Protein AF-A0A812MPN7-F1 (afdb_monomer_lite)

pLDDT: mean 83.55, std 12.83, range [38.06, 97.56]

Foldseek 3Di:
DKWKFKEAEPPCVLLPFPIAIEIEDAAFDPDLVVVVLVCVLVVHDQAAEEEEEFEFAAAQLQLDDLLNLVLCCPDPNVVVLVVLQVVQCVVVVHVPDDRDSVSSSNSVSVLLLVLLLLLLLLVQQLCLVRLYEYEYELLRDHNRLVSNSSSSSVDPGQHAYEYEDAPPPCRPLCVDVLVLLVVQVVQRVVLIDDDDSVNRDPDDRDYHYDDCVSADPDDPRDDPPPVCNVVRNVVRHPDSSSRCSSHDSNSHRYYYHHHQCDGLPDPRHSDPCCSSNAYAYEYADKADDPPIPLVVQLVCLLVLAQYEQEDPSDDNSPLVLLLLVQQVVCVVVVNLDLVVNLVSSLVSSCVSRDDVVSVVLVVPPSCVVPVSVSSSSSSVDDSVLSVQQYFYDHSVPARSVSSLQRSQSNRCSRRLHDRRSVVVVVLVVLLVVLVVLLVLLVVLLVVLVVLLCCLVVLLVVLVVVLVVLVVVLVVCVVPPVCVPPPVPSNVVSVVSNPVSNVVSVVSVVCSVVLVSVVSSVLSVVLSVQSVVLSVCCVVCHDQQPPVPHDSPRNHDSVVSVVSNVVSVVVCVVSCVPPPPD

Secondary structure (DSSP, 8-state):
-EEEEEEE-TTGGGGT---EEEEE-SSS--SHHHHHHHHHHTTPPPPSEEEEEEE-SS-GGG-S-HHHHHHHHTSTTHHHHHHHHHHHHHHHT-TTPPP-HHHHHHHHHHHHHHHHHHHHHHHHHHHHHTTEEEEEEGGG--SHHHHHHHHHHH-S----EEEEE-SSS--TTTTS--HHHHHHHHHHHHH-EEE-TTSTTT--PPEEEPPGGGS-TTS-SS---TTTHHHHHTT-SSHHHHHHTTS--TT-SEEEE-TT---TTSTT-SS-GGGT-EEEEEEES---STTSHHHHHHHHHHTT-EEEEEETS-THHHHHHHHHHHHHHHHHTT---HHHHHHHHHHHHHHHHHHHHHHHHHH-HHIIIIIHHHHHHHHHS-HHHHHHHEEEEETTTS-HHHHHHHHHHHHHHHHSSS--TTHHHHHHHHHHHHHHHHHHHHHHHHHHHHHHHHHHHHHHHHHHHHHHHHHHHHHHHHHS-HHHH-HHHHHHHHHHHHHHHHHHHHHHHHHHHHTHHHHHHHHHHHHHHHHHHHHHHHHT-GGG-TTTS-TTTTT-HHHHHHHHHHHHHHHHHHHTTS---

Organism: Symbiodinium pilosum (NCBI:txid2952)

Sequence (581 aa):
PLKFGRCLHPGLEKLDIEVQEYVWLDGPLADRSQLTNLLRMWDLSRPNLVIELVGGYCHPKHMLLPADLDTLQRSAIGKVVSDAKRVLQLQSGLPDGEVDMEQLQRMVGNSLYDRLVEAMVAVVEACAATNCWLMIDMPNIGQMPYVLEQALFRTKSRPVILVFVDPTVPDKFRTGNHPYQDAAWKALEEGAKEVHLEETLDFKLRLQTLSDDLFPPGQDWWPVPDHEAPVEAAKRNTLWQSHYGRWFFRAASHYIFCPCAGSFNSSAVAFPLEWLGKSGTIFSCGAIGPGHVSDMIFDNLDNGKATILLKYTGQATDLWSHALDAMTSLAEAGELSLDSGAAGILQRMHEKLGSEAREQLMQNNWASQSLFPSLRSLLRKDWSRLAQTFVVVDCFKDAPDAVLDKVSSCLASSCGSGLLLGTESIRARCVDEAQMMLSQLRYNARRFAILANLMAVGGVVLSMVSTLVAVTSAWMDVNFDAKKAFPFLQSFSHVALVVLPALGGLAFTLLSRLRYMSKWGAAHLAAEQVESEIYKFRIQASDYNPQDAPEQAAHSPAMLASNISRIYGTIAGEFHHDSLY

Structure (mmCIF, N/CA/C/O backbone):
data_AF-A0A812MPN7-F1
#
_entry.id   AF-A0A812MPN7-F1
#
loop_
_atom_site.group_PDB
_atom_site.id
_atom_site.type_symbol
_atom_site.label_atom_id
_atom_site.label_alt_id
_atom_site.label_comp_id
_atom_site.label_asym_id
_atom_site.label_entity_id
_atom_site.label_seq_id
_atom_site.pdbx_PDB_ins_code
_atom_site.Cartn_x
_atom_site.Cartn_y
_atom_site.Cartn_z
_atom_site.occupancy
_atom_site.B_iso_or_equiv
_atom_site.auth_seq_id
_atom_site.auth_comp_id
_atom_site.auth_asym_id
_atom_site.auth_atom_id
_atom_site.pdbx_PDB_model_num
ATOM 1 N N . PRO A 1 1 ? 19.635 5.515 30.191 1.00 74.00 1 PRO A N 1
ATOM 2 C CA . PRO A 1 1 ? 19.536 4.036 30.145 1.00 74.00 1 PRO A CA 1
ATOM 3 C C . PRO A 1 1 ? 18.157 3.694 29.589 1.00 74.00 1 PRO A C 1
ATOM 5 O O . PRO A 1 1 ? 17.234 4.458 29.843 1.00 74.00 1 PRO A O 1
ATOM 8 N N . LEU A 1 2 ? 18.028 2.634 28.794 1.00 86.31 2 LEU A N 1
ATOM 9 C CA . LEU A 1 2 ? 16.730 2.197 28.276 1.00 86.31 2 LEU A CA 1
ATOM 10 C C . LEU A 1 2 ? 16.300 0.950 29.050 1.00 86.31 2 LEU A C 1
ATOM 12 O O . LEU A 1 2 ? 17.130 0.079 29.324 1.00 86.31 2 LEU A O 1
ATOM 16 N N . LYS A 1 3 ? 15.023 0.878 29.423 1.00 91.75 3 LYS A N 1
ATOM 17 C CA . LYS A 1 3 ? 14.457 -0.255 30.159 1.00 91.75 3 LYS A CA 1
ATOM 18 C C . LYS A 1 3 ? 13.765 -1.190 29.178 1.00 91.75 3 LYS A C 1
ATOM 20 O O . LYS A 1 3 ? 12.702 -0.852 28.668 1.00 91.75 3 LYS A O 1
ATOM 25 N N . PHE A 1 4 ? 14.356 -2.347 28.909 1.00 92.50 4 PHE A N 1
ATOM 26 C CA . PHE A 1 4 ? 13.813 -3.325 27.967 1.00 92.50 4 PHE A CA 1
ATOM 27 C C . PHE A 1 4 ? 13.192 -4.515 28.687 1.00 92.50 4 PHE A C 1
ATOM 29 O O . PHE A 1 4 ? 13.675 -4.948 29.735 1.00 92.50 4 PHE A O 1
ATOM 36 N N . GLY A 1 5 ? 12.160 -5.093 28.087 1.00 92.88 5 GLY A N 1
ATOM 37 C CA . GLY A 1 5 ? 11.579 -6.344 28.542 1.00 92.88 5 GLY A CA 1
ATOM 38 C C . GLY A 1 5 ? 10.977 -7.148 27.398 1.00 92.88 5 GLY A C 1
ATOM 39 O O . GLY A 1 5 ? 10.869 -6.685 26.262 1.00 92.88 5 GLY A O 1
ATOM 40 N N . ARG A 1 6 ? 10.634 -8.396 27.712 1.00 93.94 6 ARG A N 1
ATOM 41 C CA . ARG A 1 6 ? 9.985 -9.338 26.798 1.00 93.94 6 ARG A CA 1
ATOM 42 C C . ARG A 1 6 ? 8.810 -9.950 27.530 1.00 93.94 6 ARG A C 1
ATOM 44 O O . ARG A 1 6 ? 8.994 -10.446 28.642 1.00 93.94 6 ARG A O 1
ATOM 51 N N . CYS A 1 7 ? 7.630 -9.938 26.930 1.00 92.50 7 CYS A N 1
ATOM 52 C CA . CYS A 1 7 ? 6.447 -10.545 27.518 1.00 92.50 7 CYS A CA 1
ATOM 53 C C . CYS A 1 7 ? 5.759 -11.516 26.564 1.00 92.50 7 CYS A C 1
ATOM 55 O O . CYS A 1 7 ? 5.945 -11.481 25.348 1.00 92.50 7 CYS A O 1
ATOM 57 N N . LEU A 1 8 ? 4.979 -12.415 27.156 1.00 89.25 8 LEU A N 1
ATOM 58 C CA . LEU A 1 8 ? 4.027 -13.253 26.450 1.00 89.25 8 LEU A CA 1
ATOM 59 C C . LEU A 1 8 ? 2.644 -12.959 27.026 1.00 89.25 8 LEU A C 1
ATOM 61 O O . LEU A 1 8 ? 2.362 -13.285 28.183 1.00 89.25 8 LEU A O 1
ATOM 65 N N . HIS A 1 9 ? 1.810 -12.304 26.224 1.00 86.19 9 HIS A N 1
ATOM 66 C CA . HIS A 1 9 ? 0.420 -12.046 26.560 1.00 86.19 9 HIS A CA 1
ATOM 67 C C . HIS A 1 9 ? -0.423 -13.325 26.391 1.00 86.19 9 HIS A C 1
ATOM 69 O O . HIS A 1 9 ? -0.273 -14.042 25.395 1.00 86.19 9 HIS A O 1
ATOM 75 N N . PRO A 1 10 ? -1.355 -13.612 27.315 1.00 81.81 10 PRO A N 1
ATOM 76 C CA . PRO A 1 10 ? -2.330 -14.681 27.155 1.00 81.81 10 PRO A CA 1
ATOM 77 C C . PRO A 1 10 ? -3.101 -14.596 25.836 1.00 81.81 10 PRO A C 1
ATOM 79 O O . PRO A 1 10 ? -3.514 -13.522 25.392 1.00 81.81 10 PRO A O 1
ATOM 82 N N . GLY A 1 11 ? -3.287 -15.743 25.185 1.00 78.62 11 GLY A N 1
ATOM 83 C CA . GLY A 1 11 ? -3.992 -15.844 23.906 1.00 78.62 11 GLY A CA 1
ATOM 84 C C . GLY A 1 11 ? -3.150 -15.554 22.658 1.00 78.62 11 GLY A C 1
ATOM 85 O O . GLY A 1 11 ? -3.679 -15.711 21.556 1.00 78.62 11 GLY A O 1
ATOM 86 N N . LEU A 1 12 ? -1.864 -15.202 22.797 1.00 84.19 12 LEU A N 1
ATOM 87 C CA . LEU A 1 12 ? -0.932 -15.077 21.666 1.00 84.19 12 LEU A CA 1
ATOM 88 C C . LEU A 1 12 ? -0.670 -16.392 20.936 1.00 84.19 12 LEU A C 1
ATOM 90 O O . LEU A 1 12 ? -0.377 -16.371 19.745 1.00 84.19 12 LEU A O 1
ATOM 94 N N . GLU A 1 13 ? -0.840 -17.530 21.613 1.00 83.25 13 GLU A N 1
ATOM 95 C CA . GLU A 1 13 ? -0.687 -18.862 21.014 1.00 83.25 13 GLU A CA 1
ATOM 96 C C . GLU A 1 13 ? -1.558 -19.027 19.763 1.00 83.25 13 GLU A C 1
ATOM 98 O O . GLU A 1 13 ? -1.147 -19.643 18.785 1.00 83.25 13 GLU A O 1
ATOM 103 N N . LYS A 1 14 ? -2.751 -18.419 19.756 1.00 85.56 14 LYS A N 1
ATOM 104 C CA . LYS A 1 14 ? -3.650 -18.467 18.598 1.00 85.56 14 LYS A CA 1
ATOM 105 C C . LYS A 1 14 ? -3.158 -17.598 17.429 1.00 85.56 14 LYS A C 1
ATOM 107 O O . LYS A 1 14 ? -3.584 -17.816 16.300 1.00 85.56 14 LYS A O 1
ATOM 112 N N . LEU A 1 15 ? -2.321 -16.597 17.704 1.00 87.56 15 LEU A N 1
ATOM 113 C CA . LEU A 1 15 ? -1.747 -15.677 16.720 1.00 87.56 15 LEU A CA 1
ATOM 114 C C . LEU A 1 15 ? -0.355 -16.112 16.249 1.00 87.56 15 LEU A C 1
ATOM 116 O O . LEU A 1 15 ? 0.197 -15.444 15.383 1.00 87.56 15 LEU A O 1
ATOM 120 N N . ASP A 1 16 ? 0.208 -17.210 16.760 1.00 90.38 16 ASP A N 1
ATOM 121 C CA . ASP A 1 16 ? 1.567 -17.655 16.411 1.00 90.38 16 ASP A CA 1
ATOM 122 C C . ASP A 1 16 ? 2.617 -16.544 16.648 1.00 90.38 16 ASP A C 1
ATOM 124 O O . ASP A 1 16 ? 3.476 -16.270 15.813 1.00 90.38 16 ASP A O 1
ATOM 128 N N . ILE A 1 17 ? 2.474 -15.815 17.762 1.00 89.75 17 ILE A N 1
ATOM 129 C CA . ILE A 1 17 ? 3.429 -14.791 18.209 1.00 89.75 17 ILE A CA 1
ATOM 130 C C . ILE A 1 17 ? 4.172 -15.358 19.416 1.00 89.75 17 ILE A C 1
ATOM 132 O O . ILE A 1 17 ? 3.586 -15.552 20.480 1.00 89.75 17 ILE A O 1
ATOM 136 N N . GLU A 1 18 ? 5.467 -15.624 19.248 1.00 90.94 18 GLU A N 1
ATOM 137 C CA . GLU A 1 18 ? 6.295 -16.250 20.289 1.00 90.94 18 GLU A CA 1
ATOM 138 C C . GLU A 1 18 ? 6.683 -15.286 21.414 1.00 90.94 18 GLU A C 1
ATOM 140 O O . GLU A 1 18 ? 6.901 -15.698 22.554 1.00 90.94 18 GLU A O 1
ATOM 145 N N . VAL A 1 19 ? 6.824 -14.000 21.094 1.00 92.88 19 VAL A N 1
ATOM 146 C CA . VAL A 1 19 ? 7.271 -12.980 22.037 1.00 92.88 19 VAL A CA 1
ATOM 147 C C . VAL A 1 19 ? 6.798 -11.602 21.607 1.00 92.88 19 VAL A C 1
ATOM 149 O O . VAL A 1 19 ? 6.726 -11.300 20.417 1.00 92.88 19 VAL A O 1
ATOM 152 N N . GLN A 1 20 ? 6.514 -10.762 22.593 1.00 94.25 20 GLN A N 1
ATOM 153 C CA . GLN A 1 20 ? 6.357 -9.331 22.409 1.00 94.25 20 GLN A CA 1
ATOM 154 C C . GLN A 1 20 ? 7.506 -8.624 23.109 1.00 94.25 20 GLN A C 1
ATOM 156 O O . GLN A 1 20 ? 7.848 -8.942 24.253 1.00 94.25 20 GLN A O 1
ATOM 161 N N . GLU A 1 21 ? 8.103 -7.661 22.429 1.00 95.06 21 GLU A N 1
ATOM 162 C CA . GLU A 1 21 ? 9.213 -6.889 22.967 1.00 95.06 21 GLU A CA 1
ATOM 163 C C . GLU A 1 21 ? 8.727 -5.507 23.367 1.00 95.06 21 GLU A C 1
ATOM 165 O O . GLU A 1 21 ? 7.815 -4.941 22.765 1.00 95.06 21 GLU A O 1
ATOM 170 N N . TYR A 1 22 ? 9.298 -4.949 24.424 1.00 94.69 22 TYR A N 1
ATOM 171 C CA . TYR A 1 22 ? 8.903 -3.622 24.854 1.00 94.69 22 TYR A CA 1
ATOM 172 C C . TYR A 1 22 ? 10.055 -2.839 25.447 1.00 94.69 22 TYR A C 1
ATOM 174 O O . TYR A 1 22 ? 11.021 -3.394 25.979 1.00 94.69 22 TYR A O 1
ATOM 182 N N . VAL A 1 23 ? 9.930 -1.520 25.354 1.00 93.69 23 VAL A N 1
ATOM 183 C CA . VAL A 1 23 ? 10.876 -0.569 25.923 1.00 93.69 23 VAL A CA 1
ATOM 184 C C . VAL A 1 23 ? 10.129 0.523 26.673 1.00 93.69 23 VAL A C 1
ATOM 186 O O . VAL A 1 23 ? 9.119 1.038 26.197 1.00 93.69 23 VAL A O 1
ATOM 189 N N . TRP A 1 24 ? 10.642 0.873 27.847 1.00 92.25 24 TRP A N 1
ATOM 190 C CA . TRP A 1 24 ? 10.215 2.027 28.622 1.00 92.25 24 TRP A CA 1
ATOM 191 C C . TRP A 1 24 ? 11.216 3.159 28.436 1.00 92.25 24 TRP A C 1
ATOM 193 O O . TRP A 1 24 ? 12.419 3.002 28.673 1.00 92.25 24 TRP A O 1
ATOM 203 N N . LEU A 1 25 ? 10.693 4.294 27.991 1.00 91.12 25 LEU A N 1
ATOM 204 C CA . LEU A 1 25 ? 11.402 5.549 27.839 1.00 91.12 25 LEU A CA 1
ATOM 205 C C . LEU A 1 25 ? 10.984 6.469 28.985 1.00 91.12 25 LEU A C 1
ATOM 207 O O . LEU A 1 25 ? 9.800 6.576 29.279 1.00 91.12 25 LEU A O 1
ATOM 211 N N . ASP A 1 26 ? 11.931 7.166 29.611 1.00 88.94 26 ASP A N 1
ATOM 212 C CA . ASP A 1 26 ? 11.607 8.176 30.634 1.00 88.94 26 ASP A CA 1
ATOM 213 C C . ASP A 1 26 ? 11.077 9.487 30.009 1.00 88.94 26 ASP A C 1
ATOM 215 O O . ASP A 1 26 ? 10.566 10.365 30.702 1.00 88.94 26 ASP A O 1
ATOM 219 N N . GLY A 1 27 ? 11.198 9.625 28.686 1.00 86.50 27 GLY A N 1
ATOM 220 C CA . GLY A 1 27 ? 10.741 10.761 27.892 1.00 86.50 27 GLY A CA 1
ATOM 221 C C . GLY A 1 27 ? 11.004 10.541 26.396 1.00 86.50 27 GLY A C 1
ATOM 222 O O . GLY A 1 27 ? 11.510 9.480 26.019 1.00 86.50 27 GLY A O 1
ATOM 223 N N . PRO A 1 28 ? 10.684 11.524 25.536 1.00 84.00 28 PRO A N 1
ATOM 224 C CA . PRO A 1 28 ? 10.905 11.410 24.097 1.00 84.00 28 PRO A CA 1
ATOM 225 C C . PRO A 1 28 ? 12.391 11.199 23.775 1.00 84.00 28 PRO A C 1
ATOM 227 O O . PRO A 1 28 ? 13.274 11.741 24.447 1.00 84.00 28 PRO A O 1
ATOM 230 N N . LEU A 1 29 ? 12.672 10.418 22.730 1.00 79.75 29 LEU A N 1
ATOM 231 C CA . LEU A 1 29 ? 14.033 10.189 22.259 1.00 79.75 29 LEU A CA 1
ATOM 232 C C . LEU A 1 29 ? 14.625 11.504 21.758 1.00 79.75 29 LEU A C 1
ATOM 234 O O . LEU A 1 29 ? 14.051 12.196 20.915 1.00 79.75 29 LEU A O 1
ATOM 238 N N . ALA A 1 30 ? 15.809 11.829 22.268 1.00 78.25 30 ALA A N 1
ATOM 239 C CA . ALA A 1 30 ? 16.479 13.082 21.952 1.00 78.25 30 ALA A CA 1
ATOM 240 C C . ALA A 1 30 ? 17.140 13.046 20.567 1.00 78.25 30 ALA A C 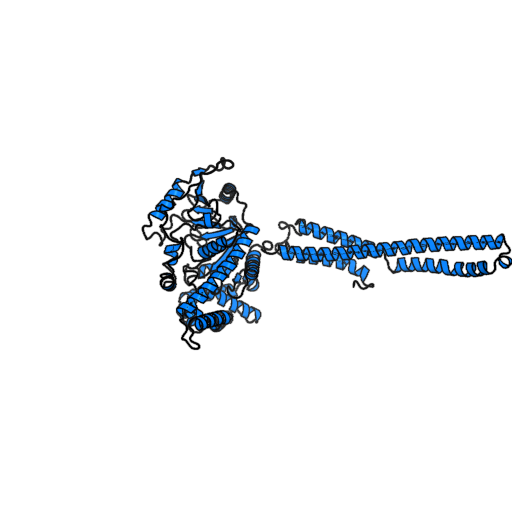1
ATOM 242 O O . ALA A 1 30 ? 17.328 14.094 19.947 1.00 78.25 30 ALA A O 1
ATOM 243 N N . ASP A 1 31 ? 17.513 11.856 20.080 1.00 86.69 31 ASP A N 1
ATOM 244 C CA . ASP A 1 31 ? 18.224 11.707 18.818 1.00 86.69 31 ASP A CA 1
ATOM 245 C C . ASP A 1 31 ? 17.883 10.421 18.043 1.00 86.69 31 ASP A C 1
ATOM 247 O O . ASP A 1 31 ? 17.327 9.439 18.541 1.00 86.69 31 ASP A O 1
ATOM 251 N N . ARG A 1 32 ? 18.260 10.428 16.762 1.00 89.50 32 ARG A N 1
ATOM 252 C CA . ARG A 1 32 ? 18.076 9.294 15.849 1.00 89.50 32 ARG A CA 1
ATOM 253 C C . ARG A 1 32 ? 18.990 8.107 16.175 1.00 89.50 32 ARG A C 1
ATOM 255 O O . ARG A 1 32 ? 18.719 6.982 15.742 1.00 89.50 32 ARG A O 1
ATOM 262 N N . SER A 1 33 ? 20.080 8.338 16.908 1.00 88.06 33 SER A N 1
ATOM 263 C CA . SER A 1 33 ? 21.025 7.284 17.282 1.00 88.06 33 SER A CA 1
ATOM 264 C C . SER A 1 33 ? 20.414 6.349 18.329 1.00 88.06 33 SER A C 1
ATOM 266 O O . SER A 1 33 ? 20.50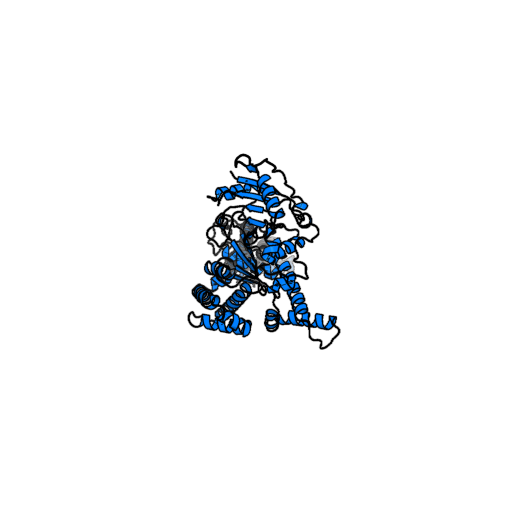9 5.133 18.179 1.00 88.06 33 SER A O 1
ATOM 268 N N . GLN A 1 34 ? 19.674 6.893 19.302 1.00 88.69 34 GLN A N 1
ATOM 269 C CA . GLN A 1 34 ? 18.906 6.138 20.290 1.00 88.69 34 GLN A CA 1
ATOM 270 C C . GLN A 1 34 ? 17.876 5.228 19.628 1.00 88.69 34 GLN A C 1
ATOM 272 O O . GLN A 1 34 ? 17.819 4.048 19.963 1.00 88.69 34 GLN A O 1
ATOM 277 N N . LEU A 1 35 ? 17.130 5.739 18.642 1.00 90.00 35 LEU A N 1
ATOM 278 C CA . LEU A 1 35 ? 16.198 4.920 17.867 1.00 90.00 35 LEU A CA 1
ATOM 279 C C . LEU A 1 35 ? 16.932 3.792 17.133 1.00 90.00 35 LEU A C 1
ATOM 281 O O . LEU A 1 35 ? 16.515 2.645 17.199 1.00 90.00 35 LEU A O 1
ATOM 285 N N . THR A 1 36 ? 18.052 4.098 16.473 1.00 90.25 36 THR A N 1
ATOM 286 C CA . THR A 1 36 ? 18.852 3.089 15.756 1.00 90.25 36 THR A CA 1
ATOM 287 C C . THR A 1 36 ? 19.351 1.993 16.698 1.00 90.25 36 THR A C 1
ATOM 289 O O . THR A 1 36 ? 19.345 0.819 16.341 1.00 90.25 36 THR A O 1
ATOM 292 N N . ASN A 1 37 ? 19.763 2.363 17.907 1.00 88.56 37 ASN A N 1
ATOM 293 C CA . ASN A 1 37 ? 20.196 1.407 18.915 1.00 88.56 37 ASN A CA 1
ATOM 294 C C . ASN A 1 37 ? 19.030 0.577 19.454 1.00 88.56 37 ASN A C 1
ATOM 296 O O . ASN A 1 37 ? 19.178 -0.626 19.615 1.00 88.56 37 ASN A O 1
ATOM 300 N N . LEU A 1 38 ? 17.869 1.192 19.674 1.00 90.81 38 LEU A N 1
ATOM 301 C CA . LEU A 1 38 ? 16.638 0.497 20.042 1.00 90.81 38 LEU A CA 1
ATOM 302 C C . LEU A 1 38 ? 16.236 -0.523 18.966 1.00 90.81 38 LEU A C 1
ATOM 304 O O . LEU A 1 38 ? 15.923 -1.656 19.307 1.00 90.81 38 LEU A O 1
ATOM 308 N N . LEU A 1 39 ? 16.344 -0.181 17.676 1.00 92.69 39 LEU A N 1
ATOM 309 C CA . LEU A 1 39 ? 16.095 -1.142 16.596 1.00 92.69 39 LEU A CA 1
ATOM 310 C C . LEU A 1 39 ? 17.105 -2.294 16.604 1.00 92.69 39 LEU A C 1
ATOM 312 O O . LEU A 1 39 ? 16.713 -3.444 16.458 1.00 92.69 39 LEU A O 1
ATOM 316 N N . ARG A 1 40 ? 18.393 -2.005 16.831 1.00 89.44 40 ARG A N 1
ATOM 317 C CA . ARG A 1 40 ? 19.428 -3.044 16.970 1.00 89.44 40 ARG A CA 1
ATOM 318 C C . ARG A 1 40 ? 19.165 -3.974 18.153 1.00 89.44 40 ARG A C 1
ATOM 320 O O . ARG A 1 40 ? 19.436 -5.160 18.040 1.00 89.44 40 ARG A O 1
ATOM 327 N N . MET A 1 41 ? 18.640 -3.447 19.258 1.00 87.69 41 MET A N 1
ATOM 328 C CA . MET A 1 41 ? 18.284 -4.239 20.441 1.00 87.69 41 MET A CA 1
ATOM 329 C C . MET A 1 41 ? 17.166 -5.242 20.174 1.00 87.69 41 MET A C 1
ATOM 331 O O . MET A 1 41 ? 17.181 -6.323 20.751 1.00 87.69 41 MET A O 1
ATOM 335 N N . TRP A 1 42 ? 16.226 -4.885 19.304 1.00 91.25 42 TRP A N 1
ATOM 336 C CA . TRP A 1 42 ? 15.139 -5.759 18.862 1.00 91.25 42 TRP A CA 1
ATOM 337 C C . TRP A 1 42 ? 15.512 -6.632 17.655 1.00 91.25 42 TRP A C 1
ATOM 339 O O . TRP A 1 42 ? 14.653 -7.286 17.075 1.00 91.25 42 TRP A O 1
ATOM 349 N N . ASP A 1 43 ? 16.781 -6.608 17.229 1.00 91.62 43 ASP A N 1
ATOM 350 C CA . ASP A 1 43 ? 17.246 -7.247 15.989 1.00 91.62 43 ASP A CA 1
ATOM 351 C C . ASP A 1 43 ? 16.409 -6.844 14.755 1.00 91.62 43 ASP A C 1
ATOM 353 O O . ASP A 1 43 ? 16.161 -7.614 13.826 1.00 91.62 43 ASP A O 1
ATOM 357 N N . LEU A 1 44 ? 15.945 -5.592 14.742 1.00 94.25 44 LEU A N 1
ATOM 358 C CA . LEU A 1 44 ? 15.134 -5.045 13.669 1.00 94.25 44 LEU A CA 1
ATOM 359 C C . LEU A 1 44 ? 15.975 -4.214 12.706 1.00 94.25 44 LEU A C 1
ATOM 361 O O . LEU A 1 44 ? 16.705 -3.288 13.076 1.00 94.25 44 LEU A O 1
ATOM 365 N N . SER A 1 45 ? 15.789 -4.485 11.418 1.00 93.56 45 SER A N 1
ATOM 366 C CA . SER A 1 45 ? 16.230 -3.576 10.363 1.00 93.56 45 SER A CA 1
ATOM 367 C C . SER A 1 45 ? 15.250 -2.410 10.221 1.00 93.56 45 SER A C 1
ATOM 369 O O . SER A 1 45 ? 14.055 -2.551 10.458 1.00 93.56 45 SER A O 1
ATOM 371 N N . ARG A 1 46 ? 15.745 -1.237 9.820 1.00 93.19 46 ARG A N 1
ATOM 372 C CA . ARG A 1 46 ? 14.904 -0.050 9.618 1.00 93.19 46 ARG A CA 1
ATOM 373 C C . ARG A 1 46 ? 13.790 -0.342 8.593 1.00 93.19 46 ARG A C 1
ATOM 375 O O . ARG A 1 46 ? 14.117 -0.892 7.539 1.00 93.19 46 ARG A O 1
ATOM 382 N N . PRO A 1 47 ? 12.524 0.045 8.850 1.00 94.75 47 PRO A N 1
ATOM 383 C CA . PRO A 1 47 ? 11.449 -0.213 7.908 1.00 94.75 47 PRO A CA 1
ATOM 384 C C . PRO A 1 47 ? 11.639 0.561 6.614 1.00 94.75 47 PRO A C 1
ATOM 386 O O . PRO A 1 47 ? 12.097 1.706 6.601 1.00 94.75 47 PRO A O 1
ATOM 389 N N . ASN A 1 48 ? 11.181 -0.046 5.529 1.00 88.62 48 ASN A N 1
ATOM 390 C CA . ASN A 1 48 ? 11.054 0.630 4.246 1.00 88.62 48 ASN A CA 1
ATOM 391 C C . ASN A 1 48 ? 9.945 1.692 4.280 1.00 88.62 48 ASN A C 1
ATOM 393 O O . ASN A 1 48 ? 10.071 2.772 3.703 1.00 88.62 48 ASN A O 1
ATOM 397 N N . LEU A 1 49 ? 8.862 1.379 4.989 1.00 91.81 49 LEU A N 1
ATOM 398 C CA . LEU A 1 49 ? 7.689 2.224 5.132 1.00 91.81 49 LEU A CA 1
ATOM 399 C C . LEU A 1 49 ? 7.014 1.941 6.470 1.00 91.81 49 LEU A C 1
ATOM 401 O O . LEU A 1 49 ? 6.964 0.801 6.928 1.00 91.81 49 LEU A O 1
ATOM 405 N N . VAL A 1 50 ? 6.458 2.988 7.054 1.00 94.25 50 VAL A N 1
ATOM 406 C CA . VAL A 1 50 ? 5.615 2.933 8.237 1.00 94.25 50 VAL A CA 1
ATOM 407 C C . VAL A 1 50 ? 4.176 3.233 7.830 1.00 94.25 50 VAL A C 1
ATOM 409 O O . VAL A 1 50 ? 3.912 4.251 7.194 1.00 94.25 50 VAL A O 1
ATOM 412 N N . ILE A 1 51 ? 3.243 2.366 8.203 1.00 95.38 51 ILE A N 1
ATOM 413 C CA . ILE A 1 51 ? 1.818 2.544 7.934 1.00 95.38 51 ILE A CA 1
ATOM 414 C C . ILE A 1 51 ? 1.094 2.716 9.261 1.00 95.38 51 ILE A C 1
ATOM 416 O O . ILE A 1 51 ? 0.955 1.774 10.037 1.00 95.38 51 ILE A O 1
ATOM 420 N N . GLU A 1 52 ? 0.620 3.924 9.516 1.00 94.56 52 GLU A N 1
ATOM 421 C CA . GLU A 1 52 ? -0.217 4.224 10.666 1.00 94.56 52 GLU A CA 1
ATOM 422 C C . GLU A 1 52 ? -1.651 3.745 10.408 1.00 94.56 52 GLU A C 1
ATOM 424 O O . GLU A 1 52 ? -2.239 4.024 9.360 1.00 94.56 52 GLU A O 1
ATOM 429 N N . LEU A 1 53 ? -2.225 3.016 11.361 1.00 94.69 53 LEU A N 1
ATOM 430 C CA . LEU A 1 53 ? -3.604 2.546 11.299 1.00 94.69 53 LEU A CA 1
ATOM 431 C C . LEU A 1 53 ? -4.469 3.387 12.234 1.00 94.69 53 LEU A C 1
ATOM 433 O O . LEU A 1 53 ? -4.368 3.272 13.455 1.00 94.69 53 LEU A O 1
ATOM 437 N N . VAL A 1 54 ? -5.359 4.194 11.659 1.00 91.94 54 VAL A N 1
ATOM 438 C CA . VAL A 1 54 ? -6.263 5.069 12.412 1.00 91.94 54 VAL A CA 1
ATOM 439 C C . VAL A 1 54 ? -7.698 4.593 12.229 1.00 91.94 54 VAL A C 1
ATOM 441 O O . VAL A 1 54 ? -8.199 4.467 11.110 1.00 91.94 54 VAL A O 1
ATOM 444 N N . GLY A 1 55 ? -8.366 4.307 13.346 1.00 88.69 55 GLY A N 1
ATOM 445 C CA . GLY A 1 55 ? -9.717 3.759 13.366 1.00 88.69 55 GLY A CA 1
ATOM 446 C C . GLY A 1 55 ? -10.684 4.568 14.225 1.00 88.69 55 GLY A C 1
ATOM 447 O O . GLY A 1 55 ? -10.302 5.092 15.266 1.00 88.69 55 GLY A O 1
ATOM 448 N N . GLY A 1 56 ? -11.958 4.606 13.840 1.00 84.25 56 GLY A N 1
ATOM 449 C CA . GLY A 1 56 ? -13.045 5.087 14.693 1.00 84.25 56 GLY A CA 1
ATOM 450 C C . GLY A 1 56 ? -13.390 4.121 15.833 1.00 84.25 56 GLY A C 1
ATOM 451 O O . GLY A 1 56 ? -12.969 2.966 15.845 1.00 84.25 56 GLY A O 1
ATOM 452 N N . TYR A 1 57 ? -14.208 4.586 16.777 1.00 80.00 57 TYR A N 1
ATOM 453 C CA . TYR A 1 57 ? -14.584 3.857 17.996 1.00 80.00 57 TYR A CA 1
ATOM 454 C C . TYR A 1 57 ? -15.893 3.066 17.875 1.00 80.00 57 TYR A C 1
ATOM 456 O O . TYR A 1 57 ? -16.560 2.827 18.877 1.00 80.00 57 TYR A O 1
ATOM 464 N N . CYS A 1 58 ? -16.320 2.694 16.672 1.00 79.12 58 CYS A N 1
ATOM 465 C CA . CYS A 1 58 ? -17.474 1.813 16.507 1.00 79.12 58 CYS A CA 1
ATOM 466 C C . CYS A 1 58 ? -17.043 0.348 16.482 1.00 79.12 58 CYS A C 1
ATOM 468 O O . CYS A 1 58 ? -15.918 0.018 16.117 1.00 79.12 58 CYS A O 1
ATOM 470 N N . HIS A 1 59 ? -17.961 -0.547 16.840 1.00 82.44 59 HIS A N 1
ATOM 471 C CA . HIS A 1 59 ? -17.744 -1.966 16.613 1.00 82.44 59 HIS A CA 1
ATOM 472 C C . HIS A 1 59 ? -17.642 -2.218 15.092 1.00 82.44 59 HIS A C 1
ATOM 474 O O . HIS A 1 59 ? -18.543 -1.810 14.354 1.00 82.44 59 HIS A O 1
ATOM 480 N N . PRO A 1 60 ? -16.622 -2.934 14.595 1.00 83.62 60 PRO A N 1
ATOM 481 C CA . PRO A 1 60 ? -16.375 -3.053 13.157 1.00 83.62 60 PRO A CA 1
ATOM 482 C C . PRO A 1 60 ? -17.476 -3.807 12.387 1.00 83.62 60 PRO A C 1
ATOM 484 O O . PRO A 1 60 ? -17.731 -3.517 11.228 1.00 83.62 60 PRO A O 1
ATOM 487 N N . LYS A 1 61 ? -18.216 -4.721 13.025 1.00 85.81 61 LYS A N 1
ATOM 488 C CA . LYS A 1 61 ? -19.431 -5.332 12.427 1.00 85.81 61 LYS A CA 1
ATOM 489 C C . LYS A 1 61 ? -20.661 -4.408 12.384 1.00 85.81 61 LYS A C 1
ATOM 491 O O . LYS A 1 61 ? -21.649 -4.738 11.737 1.00 85.81 61 LYS A O 1
ATOM 496 N N . HIS A 1 62 ? -20.613 -3.266 13.067 1.00 82.94 62 HIS A N 1
ATOM 497 C CA . HIS A 1 62 ? -21.723 -2.320 13.208 1.00 82.94 62 HIS A CA 1
ATOM 498 C C . HIS A 1 62 ? -21.319 -0.890 12.804 1.00 82.94 62 HIS A C 1
ATOM 500 O O . HIS A 1 62 ? -21.808 0.086 13.369 1.00 82.94 62 HIS A O 1
ATOM 506 N N . MET A 1 63 ? -20.410 -0.758 11.833 1.00 84.44 63 MET A N 1
ATOM 507 C CA . MET A 1 63 ? -20.001 0.550 11.299 1.00 84.44 63 MET A CA 1
ATOM 508 C C . MET A 1 63 ? -21.144 1.278 10.585 1.00 84.44 63 MET A C 1
ATOM 510 O O . MET A 1 63 ? -21.255 2.500 10.663 1.00 84.44 63 MET A O 1
ATOM 514 N N . LEU A 1 64 ? -21.998 0.512 9.905 1.00 85.44 64 LEU A N 1
ATOM 515 C CA . LEU A 1 64 ? -23.153 1.023 9.177 1.00 85.44 64 LEU A CA 1
ATOM 516 C C . LEU A 1 64 ? -24.304 1.268 10.144 1.00 85.44 64 LEU A C 1
ATOM 518 O O . LEU A 1 64 ? -24.629 0.377 10.923 1.00 85.44 64 LEU A O 1
ATOM 522 N N . LEU A 1 65 ? -24.946 2.429 10.063 1.00 80.88 65 LEU A N 1
ATOM 523 C CA . LEU A 1 65 ? -26.240 2.712 10.679 1.00 80.88 65 LEU A CA 1
ATOM 524 C C . LEU A 1 65 ? -27.401 2.341 9.744 1.00 80.88 65 LEU A C 1
ATOM 526 O O . LEU A 1 65 ? -27.205 2.237 8.532 1.00 80.88 65 LEU A O 1
ATOM 530 N N . PRO A 1 66 ? -28.639 2.240 10.266 1.00 80.38 66 PRO A N 1
ATOM 531 C CA . PRO A 1 66 ? -29.827 2.071 9.430 1.00 80.38 66 PRO A CA 1
ATOM 532 C C . PRO A 1 66 ? -29.935 3.115 8.307 1.00 80.38 66 PRO A C 1
ATOM 534 O O . PRO A 1 66 ? -30.191 2.755 7.163 1.00 80.38 66 PRO A O 1
ATOM 537 N N . ALA A 1 67 ? -29.649 4.390 8.602 1.00 77.38 67 ALA A N 1
ATOM 538 C CA . ALA A 1 67 ? -29.673 5.473 7.611 1.00 77.38 67 ALA A CA 1
ATOM 539 C C . ALA A 1 67 ? -28.609 5.311 6.503 1.00 77.38 67 ALA A C 1
ATOM 541 O O . ALA A 1 67 ? -28.800 5.754 5.366 1.00 77.38 67 ALA A O 1
ATOM 542 N N . ASP A 1 68 ? -27.496 4.635 6.806 1.00 80.50 68 ASP A N 1
ATOM 543 C CA . ASP A 1 68 ? -26.437 4.381 5.828 1.00 80.50 68 ASP A CA 1
ATOM 544 C C . ASP A 1 68 ? -26.896 3.338 4.792 1.00 80.50 68 ASP A C 1
ATOM 546 O O . ASP A 1 68 ? -26.517 3.427 3.624 1.00 80.50 68 ASP A O 1
ATOM 550 N N . LEU A 1 69 ? -27.774 2.393 5.163 1.00 84.06 69 LEU A N 1
ATOM 551 C CA . LEU A 1 69 ? -28.306 1.377 4.243 1.00 84.06 69 LEU A CA 1
ATOM 552 C C . LEU A 1 69 ? -29.155 1.977 3.119 1.00 84.06 69 LEU A C 1
ATOM 554 O O . LEU A 1 69 ? -29.039 1.546 1.968 1.00 84.06 69 LEU A O 1
ATOM 558 N N . ASP A 1 70 ? -29.977 2.979 3.430 1.00 80.50 70 ASP A N 1
ATOM 559 C CA . ASP A 1 70 ? -30.810 3.658 2.432 1.00 80.50 70 ASP A CA 1
ATOM 560 C C . ASP A 1 70 ? -29.950 4.422 1.421 1.00 80.50 70 ASP A C 1
ATOM 562 O O . ASP A 1 70 ? -30.227 4.427 0.215 1.00 80.50 70 ASP A O 1
ATOM 566 N N . THR A 1 71 ? -28.858 5.017 1.902 1.00 77.06 71 THR A N 1
ATOM 567 C CA . THR A 1 71 ? -27.866 5.697 1.063 1.00 77.06 71 THR A CA 1
ATOM 568 C C . THR A 1 71 ? -27.104 4.689 0.199 1.00 77.06 71 THR A C 1
ATOM 570 O O . THR A 1 71 ? -26.970 4.871 -1.014 1.00 77.06 71 THR A O 1
ATOM 573 N N . LEU A 1 72 ? -26.676 3.568 0.788 1.00 80.56 72 LEU A N 1
ATOM 574 C CA . LEU A 1 72 ? -25.990 2.481 0.090 1.00 80.56 72 LEU A CA 1
ATOM 575 C C . LEU A 1 72 ? -26.847 1.867 -1.017 1.00 80.56 72 LEU A C 1
ATOM 577 O O . LEU A 1 72 ? -26.313 1.562 -2.086 1.00 80.56 72 LEU A O 1
ATOM 581 N N . GLN A 1 73 ? -28.160 1.741 -0.807 1.00 81.88 73 GLN A N 1
ATOM 582 C CA . GLN A 1 73 ? -29.082 1.197 -1.803 1.00 81.88 73 GLN A CA 1
ATOM 583 C C . GLN A 1 73 ? -29.108 2.023 -3.100 1.00 81.88 73 GLN A C 1
ATOM 585 O O . GLN A 1 73 ? -29.330 1.467 -4.175 1.00 81.88 73 GLN A O 1
ATOM 590 N N . ARG A 1 74 ? -28.842 3.333 -3.020 1.00 77.69 74 ARG A N 1
ATOM 591 C CA . ARG A 1 74 ? -28.769 4.237 -4.183 1.00 77.69 74 ARG A CA 1
ATOM 592 C C . ARG A 1 74 ? -27.400 4.235 -4.868 1.00 77.69 74 ARG A C 1
ATOM 594 O O . ARG A 1 74 ? -27.258 4.788 -5.955 1.00 77.69 74 ARG A O 1
ATOM 601 N N . SER A 1 75 ? -26.393 3.640 -4.237 1.00 79.62 75 SER A N 1
ATOM 602 C CA . SER A 1 75 ? -25.015 3.607 -4.727 1.00 79.62 75 SER A CA 1
ATOM 603 C C . SER A 1 75 ? -24.720 2.349 -5.558 1.00 79.62 75 SER A C 1
ATOM 605 O O . SER A 1 75 ? -25.557 1.458 -5.699 1.00 79.62 75 SER A O 1
ATOM 607 N N . ALA A 1 76 ? -23.487 2.227 -6.061 1.00 68.56 76 ALA A N 1
ATOM 608 C CA . ALA A 1 76 ? -23.006 1.018 -6.738 1.00 68.56 76 ALA A CA 1
ATOM 609 C C . ALA A 1 76 ? -23.092 -0.261 -5.868 1.00 68.56 76 ALA A C 1
ATOM 611 O O . ALA A 1 76 ? -23.081 -1.367 -6.405 1.00 68.56 76 ALA A O 1
ATOM 612 N N . ILE A 1 77 ? -23.229 -0.119 -4.543 1.00 82.88 77 ILE A N 1
ATOM 613 C CA . ILE A 1 77 ? -23.378 -1.222 -3.576 1.00 82.88 77 ILE A CA 1
ATOM 614 C C . ILE A 1 77 ? -24.838 -1.661 -3.425 1.00 82.88 77 ILE A C 1
ATOM 616 O O . ILE A 1 77 ? -25.120 -2.654 -2.757 1.00 82.88 77 ILE A O 1
ATOM 620 N N . GLY A 1 78 ? -25.781 -1.004 -4.110 1.00 86.81 78 GLY A N 1
ATOM 621 C CA . GLY A 1 78 ? -27.195 -1.375 -4.077 1.00 86.81 78 GLY A CA 1
ATOM 622 C C . GLY A 1 78 ? -27.434 -2.856 -4.373 1.00 86.81 78 GLY A C 1
ATOM 623 O O . GLY A 1 78 ? -28.330 -3.453 -3.782 1.00 86.81 78 GLY A O 1
ATOM 624 N N . LYS A 1 79 ? -26.560 -3.482 -5.176 1.00 90.81 79 LYS A N 1
ATOM 625 C CA . LYS A 1 79 ? -26.567 -4.930 -5.398 1.00 90.81 79 LYS A CA 1
ATOM 626 C C . LYS A 1 79 ? -26.354 -5.733 -4.107 1.00 90.81 79 LYS A C 1
ATOM 628 O O . LYS A 1 79 ? -27.167 -6.602 -3.822 1.00 90.81 79 LYS A O 1
ATOM 633 N N . VAL A 1 80 ? -25.333 -5.421 -3.305 1.00 91.50 80 VAL A N 1
ATOM 634 C CA . VAL A 1 80 ? -25.034 -6.131 -2.043 1.00 91.50 80 VAL A CA 1
ATOM 635 C C . VAL A 1 80 ? -26.198 -6.004 -1.064 1.00 91.50 80 VAL A C 1
ATOM 637 O O . VAL A 1 80 ? -26.624 -6.996 -0.480 1.00 91.50 80 VAL A O 1
ATOM 640 N N . VAL A 1 81 ? -26.766 -4.800 -0.938 1.00 92.88 81 VAL A N 1
ATOM 641 C CA . VAL A 1 81 ? -27.942 -4.567 -0.085 1.00 92.88 81 VAL A CA 1
ATOM 642 C C . VAL A 1 81 ? -29.155 -5.343 -0.609 1.00 92.88 81 VAL A C 1
ATOM 644 O O . VAL A 1 81 ? -29.871 -5.958 0.176 1.00 92.88 81 VAL A O 1
ATOM 647 N N . SER A 1 82 ? -29.385 -5.359 -1.926 1.00 93.19 82 SER A N 1
ATOM 648 C CA . SER A 1 82 ? -30.498 -6.100 -2.533 1.00 93.19 82 SER A CA 1
ATOM 649 C C . SER A 1 82 ? -30.348 -7.617 -2.400 1.00 93.19 82 SER A C 1
ATOM 651 O O . SER A 1 82 ? -31.328 -8.304 -2.120 1.00 93.19 82 SER A O 1
ATOM 653 N N . ASP A 1 83 ? -29.123 -8.130 -2.529 1.00 93.44 83 ASP A N 1
ATOM 654 C CA . ASP A 1 83 ? -28.812 -9.547 -2.379 1.00 93.44 83 ASP A CA 1
ATOM 655 C C . ASP A 1 83 ? -29.001 -9.967 -0.914 1.00 93.44 83 ASP A C 1
ATOM 657 O O . ASP A 1 83 ? -29.657 -10.973 -0.649 1.00 93.44 83 ASP A O 1
ATOM 661 N N . ALA A 1 84 ? -28.540 -9.154 0.044 1.00 94.38 84 ALA A N 1
ATOM 662 C CA . ALA A 1 84 ? -28.779 -9.376 1.470 1.00 94.38 84 ALA A CA 1
ATOM 663 C C . ALA A 1 84 ? -30.281 -9.351 1.816 1.00 94.38 84 ALA A C 1
ATOM 665 O O . ALA A 1 84 ? -30.775 -10.267 2.474 1.00 94.38 84 ALA A O 1
ATOM 666 N N . LYS A 1 85 ? -31.039 -8.366 1.303 1.00 94.19 85 LYS A N 1
ATOM 667 C CA . LYS A 1 85 ? -32.509 -8.315 1.443 1.00 94.19 85 LYS A CA 1
ATOM 668 C C . LYS A 1 85 ? -33.162 -9.590 0.909 1.00 94.19 85 LYS A C 1
ATOM 670 O O . LYS A 1 85 ? -33.996 -10.180 1.589 1.00 94.19 85 LYS A O 1
ATOM 675 N N . ARG A 1 86 ? -32.746 -10.053 -0.272 1.00 93.56 86 ARG A N 1
ATOM 676 C CA . ARG A 1 86 ? -33.268 -11.277 -0.888 1.00 93.56 86 ARG A CA 1
ATOM 677 C C . ARG A 1 86 ? -32.957 -12.521 -0.054 1.00 93.56 86 ARG A C 1
ATOM 679 O O . ARG A 1 86 ? -33.825 -13.377 0.089 1.00 93.56 86 ARG A O 1
ATOM 686 N N . VAL A 1 87 ? -31.750 -12.632 0.504 1.00 94.44 87 VAL A N 1
ATOM 687 C CA . VAL A 1 87 ? -31.383 -13.744 1.398 1.00 94.44 87 VAL A CA 1
ATOM 688 C C . VAL A 1 87 ? -32.274 -13.751 2.641 1.00 94.44 87 VAL A C 1
ATOM 690 O O . VAL A 1 87 ? -32.787 -14.808 3.004 1.00 94.44 87 VAL A O 1
ATOM 693 N N . LEU A 1 88 ? -32.524 -12.590 3.248 1.00 94.12 88 LEU A N 1
ATOM 694 C CA . LEU A 1 88 ? -33.393 -12.480 4.423 1.00 94.12 88 LEU A CA 1
ATOM 695 C C . LEU A 1 88 ? -34.858 -12.813 4.113 1.00 94.12 88 LEU A C 1
ATOM 697 O O . LEU A 1 88 ? -35.492 -13.531 4.882 1.00 94.12 88 LEU A O 1
ATOM 701 N N . GLN A 1 89 ? -35.380 -12.379 2.963 1.00 93.56 89 GLN A N 1
ATOM 702 C CA . GLN A 1 89 ? -36.728 -12.746 2.501 1.00 93.56 89 GLN A CA 1
ATOM 703 C C . GLN A 1 89 ? -36.871 -14.256 2.261 1.00 93.56 89 GLN A C 1
ATOM 705 O O . GLN A 1 89 ? -37.882 -14.861 2.614 1.00 93.56 89 GLN A O 1
ATOM 710 N N . LEU A 1 90 ? -35.842 -14.892 1.692 1.00 93.00 90 LEU A N 1
ATOM 711 C CA . LEU A 1 90 ? -35.826 -16.345 1.510 1.00 93.00 90 LEU A CA 1
ATOM 712 C C . LEU A 1 90 ? -35.768 -17.090 2.851 1.00 93.00 90 LEU A C 1
ATOM 714 O O . LEU A 1 90 ? -36.397 -18.137 2.984 1.00 93.00 90 LEU A O 1
ATOM 718 N N . GLN A 1 91 ? -35.046 -16.557 3.841 1.00 93.81 91 GLN A N 1
ATOM 719 C CA . GLN A 1 91 ? -34.952 -17.144 5.182 1.00 93.81 91 GLN A CA 1
ATOM 720 C C . GLN A 1 91 ? -36.242 -16.985 5.997 1.00 93.81 91 GLN A C 1
ATOM 722 O O . GLN A 1 91 ? -36.576 -17.881 6.769 1.00 93.81 91 GLN A O 1
ATOM 727 N N . SER A 1 92 ? -36.978 -15.883 5.823 1.00 92.50 92 SER A N 1
ATOM 728 C CA . SER A 1 92 ? -38.245 -15.647 6.528 1.00 92.50 92 SER A CA 1
ATOM 729 C C . SER A 1 92 ? -39.428 -16.420 5.933 1.00 92.50 92 SER A C 1
ATOM 731 O O . SER A 1 92 ? -40.462 -16.555 6.585 1.00 92.50 92 SER A O 1
ATOM 733 N N . GLY A 1 93 ? -39.295 -16.939 4.706 1.00 90.75 93 GLY A N 1
ATOM 734 C CA . GLY A 1 93 ? -40.353 -17.681 4.013 1.00 90.75 93 GLY A CA 1
ATOM 735 C C . GLY A 1 93 ? -41.544 -16.818 3.577 1.00 90.75 93 GLY A C 1
ATOM 736 O O . GLY A 1 93 ? -42.555 -17.361 3.132 1.00 90.75 93 GLY A O 1
ATOM 737 N N . LEU A 1 94 ? -41.440 -15.489 3.691 1.00 81.31 94 LEU A N 1
ATOM 738 C CA . LEU A 1 94 ? -42.485 -14.535 3.326 1.00 81.31 94 LEU A CA 1
ATOM 739 C C . LEU A 1 94 ? -42.090 -13.813 2.026 1.00 81.31 94 LEU A C 1
ATOM 741 O O . LEU A 1 94 ? -41.162 -13.004 2.053 1.00 81.31 94 LEU A O 1
ATOM 745 N N . PRO A 1 95 ? -42.784 -14.059 0.896 1.00 75.06 95 PRO A N 1
ATOM 746 C CA . PRO A 1 95 ? -42.416 -13.485 -0.402 1.00 75.06 95 PRO A CA 1
ATOM 747 C C . PRO A 1 95 ? -42.494 -11.949 -0.451 1.00 75.06 95 PRO A C 1
ATOM 749 O O . PRO A 1 95 ? -41.768 -11.356 -1.239 1.00 75.06 95 PRO A O 1
ATOM 752 N N . ASP A 1 96 ? -43.285 -11.326 0.434 1.00 81.50 96 ASP A N 1
ATOM 753 C CA . ASP A 1 96 ? -43.429 -9.865 0.585 1.00 81.50 96 ASP A CA 1
ATOM 754 C C . ASP A 1 96 ? -43.274 -9.406 2.051 1.00 81.50 96 ASP A C 1
ATOM 756 O O . ASP A 1 96 ? -43.829 -8.389 2.467 1.00 81.50 96 ASP A O 1
ATOM 760 N N . GLY A 1 97 ? -42.561 -10.180 2.877 1.00 78.50 97 GLY A N 1
ATOM 761 C CA . GLY A 1 97 ? -42.350 -9.821 4.280 1.00 78.50 97 GLY A CA 1
ATOM 762 C C . GLY A 1 97 ? -41.550 -8.524 4.422 1.00 78.50 97 GLY A C 1
ATOM 763 O O . GLY A 1 97 ? -40.541 -8.335 3.738 1.00 78.50 97 GLY A O 1
ATOM 764 N N . GLU A 1 98 ? -41.986 -7.648 5.331 1.00 88.81 98 GLU A N 1
ATOM 765 C CA . GLU A 1 98 ? -41.189 -6.510 5.788 1.00 88.81 98 GLU A CA 1
ATOM 766 C C . GLU A 1 98 ? -39.858 -7.050 6.333 1.00 88.81 98 GLU A C 1
ATOM 768 O O . GLU A 1 98 ? -39.834 -7.884 7.241 1.00 88.81 98 GLU A O 1
ATOM 773 N N . VAL A 1 99 ? -38.749 -6.666 5.697 1.00 90.25 99 VAL A N 1
ATOM 774 C CA . VAL A 1 99 ? -37.416 -7.127 6.097 1.00 90.25 99 VAL A CA 1
ATOM 775 C C . VAL A 1 99 ? -37.029 -6.383 7.364 1.00 90.25 99 VAL A C 1
ATOM 777 O O . VAL A 1 99 ? -37.017 -5.153 7.368 1.00 90.25 99 VAL A O 1
ATOM 780 N N . ASP A 1 100 ? -36.670 -7.125 8.410 1.00 91.88 100 ASP A N 1
ATOM 781 C CA . ASP A 1 100 ? -36.103 -6.541 9.620 1.00 91.88 100 ASP A CA 1
ATOM 782 C C . ASP A 1 100 ? -34.811 -5.779 9.272 1.00 91.88 100 ASP A C 1
ATOM 784 O O . ASP A 1 100 ? -33.794 -6.359 8.870 1.00 91.88 100 ASP A O 1
ATOM 788 N N . MET A 1 101 ? -34.874 -4.453 9.395 1.00 88.56 101 MET A N 1
ATOM 789 C CA . MET A 1 101 ? -33.779 -3.554 9.044 1.00 88.56 101 MET A CA 1
ATOM 790 C C . MET A 1 101 ? -32.551 -3.761 9.933 1.00 88.56 101 MET A C 1
ATOM 792 O O . MET A 1 101 ? -31.433 -3.581 9.449 1.00 88.56 101 MET A O 1
ATOM 796 N N . GLU A 1 102 ? -32.723 -4.187 11.187 1.00 87.75 102 GLU A N 1
ATOM 797 C CA . GLU A 1 102 ? -31.602 -4.488 12.082 1.00 87.75 102 GLU A CA 1
ATOM 798 C C . GLU A 1 102 ? -30.856 -5.741 11.607 1.00 87.75 102 GLU A C 1
ATOM 800 O O . GLU A 1 102 ? -29.622 -5.762 11.518 1.00 87.75 102 GLU A O 1
ATOM 805 N N . GLN A 1 103 ? -31.602 -6.774 11.207 1.00 90.38 103 GLN A N 1
ATOM 806 C CA . GLN A 1 103 ? -31.024 -7.996 10.657 1.00 90.38 103 GLN A CA 1
ATOM 807 C C . GLN A 1 103 ? -30.304 -7.732 9.326 1.00 90.38 103 GLN A C 1
ATOM 809 O O . GLN A 1 103 ? -29.207 -8.254 9.098 1.00 90.38 103 GLN A O 1
ATOM 814 N N . LEU A 1 104 ? -30.877 -6.882 8.469 1.00 92.00 104 LEU A N 1
ATOM 815 C CA . LEU A 1 104 ? -30.237 -6.440 7.230 1.00 92.00 104 LEU A CA 1
ATOM 816 C C . LEU A 1 104 ? -28.942 -5.672 7.500 1.00 92.00 104 LEU A C 1
ATOM 818 O O . LEU A 1 104 ? -27.913 -5.982 6.898 1.00 92.00 104 LEU A O 1
ATOM 822 N N . GLN A 1 105 ? -28.972 -4.709 8.423 1.00 89.31 105 GLN A N 1
ATOM 823 C CA . GLN A 1 105 ? -27.796 -3.947 8.839 1.00 89.31 105 GLN A CA 1
ATOM 824 C C . GLN A 1 105 ? -26.689 -4.869 9.335 1.00 89.31 105 GLN A C 1
ATOM 826 O O . GLN A 1 105 ? -25.540 -4.715 8.929 1.00 89.31 105 GLN A O 1
ATOM 831 N N . ARG A 1 106 ? -27.029 -5.867 10.157 1.00 88.69 106 ARG A N 1
ATOM 832 C CA . ARG A 1 106 ? -26.066 -6.847 10.666 1.00 88.69 106 ARG A CA 1
ATOM 833 C C . ARG A 1 106 ? -25.473 -7.698 9.547 1.00 88.69 106 ARG A C 1
ATOM 835 O O . ARG A 1 106 ? -24.268 -7.922 9.535 1.00 88.69 106 ARG A O 1
ATOM 842 N N . MET A 1 107 ? -26.288 -8.152 8.594 1.00 93.56 107 MET A N 1
ATOM 843 C CA . MET A 1 107 ? -25.806 -8.948 7.461 1.00 93.56 107 MET A CA 1
ATOM 844 C C . MET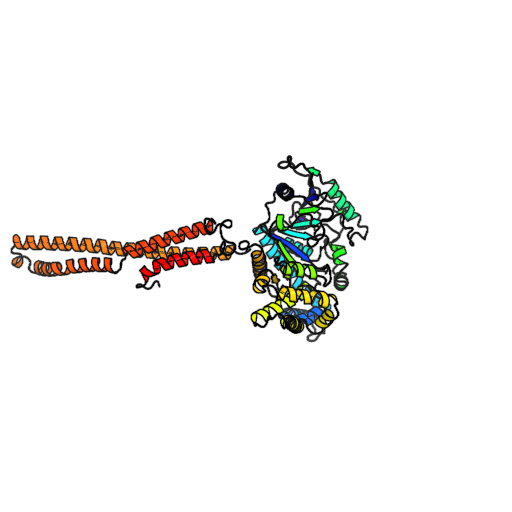 A 1 107 ? -24.849 -8.144 6.569 1.00 93.56 107 MET A C 1
ATOM 846 O O . MET A 1 107 ? -23.769 -8.632 6.234 1.00 93.56 107 MET A O 1
ATOM 850 N N . VAL A 1 108 ? -25.204 -6.903 6.224 1.00 93.12 108 VAL A N 1
ATOM 851 C CA . VAL A 1 108 ? -24.352 -6.029 5.400 1.00 93.12 108 VAL A CA 1
ATOM 852 C C . VAL A 1 108 ? -23.103 -5.591 6.174 1.00 93.12 108 VAL A C 1
ATOM 854 O O . VAL A 1 108 ? -22.008 -5.608 5.618 1.00 93.12 108 VAL A O 1
ATOM 857 N N . GLY A 1 109 ? -23.237 -5.267 7.461 1.00 91.88 109 GLY A N 1
ATOM 858 C CA . GLY A 1 109 ? -22.125 -4.909 8.345 1.00 91.88 109 GLY A CA 1
ATOM 859 C C . GLY A 1 109 ? -21.123 -6.049 8.535 1.00 91.88 109 GLY A C 1
ATOM 860 O O . GLY A 1 109 ? -19.919 -5.821 8.456 1.00 91.88 109 GLY A O 1
ATOM 861 N N . ASN A 1 110 ? -21.599 -7.290 8.676 1.00 92.50 110 ASN A N 1
ATOM 862 C CA . ASN A 1 110 ? -20.742 -8.478 8.680 1.00 92.50 110 ASN A CA 1
ATOM 863 C C . ASN A 1 110 ? -20.012 -8.651 7.345 1.00 92.50 110 ASN A C 1
ATOM 865 O O . ASN A 1 110 ? -18.812 -8.905 7.337 1.00 92.50 110 ASN A O 1
ATOM 869 N N . SER A 1 111 ? -20.707 -8.461 6.220 1.00 94.00 111 SER A N 1
ATOM 870 C CA . SER A 1 111 ? -20.070 -8.542 4.904 1.00 94.00 111 SER A CA 1
ATOM 871 C C . SER A 1 111 ? -18.989 -7.475 4.723 1.00 94.00 111 SER A C 1
ATOM 873 O O . SER A 1 111 ? -17.920 -7.791 4.208 1.00 94.00 111 SER A O 1
ATOM 875 N N . LEU A 1 112 ? -19.242 -6.231 5.140 1.00 93.88 112 LEU A N 1
ATOM 876 C CA . LEU A 1 112 ? -18.244 -5.160 5.118 1.00 93.88 112 LEU A CA 1
ATOM 877 C C . LEU A 1 112 ? -17.040 -5.515 5.991 1.00 93.88 112 LEU A C 1
ATOM 879 O O . LEU A 1 112 ? -15.894 -5.331 5.590 1.00 93.88 112 LEU A O 1
ATOM 883 N N . TYR A 1 113 ? -17.309 -6.033 7.185 1.00 94.12 113 TYR A N 1
ATOM 884 C CA . TYR A 1 113 ? -16.281 -6.448 8.116 1.00 94.12 113 TYR A CA 1
ATOM 885 C C . TYR A 1 113 ? -15.377 -7.540 7.537 1.00 94.12 113 TYR A C 1
ATOM 887 O O . TYR A 1 113 ? -14.157 -7.399 7.571 1.00 94.12 113 TYR A O 1
ATOM 895 N N . ASP A 1 114 ? -15.953 -8.590 6.950 1.00 95.25 114 ASP A N 1
ATOM 896 C CA . ASP A 1 114 ? -15.174 -9.657 6.319 1.00 95.25 114 ASP A CA 1
ATOM 897 C C . ASP A 1 114 ? -14.305 -9.125 5.176 1.00 95.25 114 ASP A C 1
ATOM 899 O O . ASP A 1 114 ? -13.137 -9.501 5.076 1.00 95.25 114 ASP A O 1
ATOM 903 N N . ARG A 1 115 ? -14.823 -8.185 4.375 1.00 95.50 115 ARG A N 1
ATOM 904 C CA . ARG A 1 115 ? -14.050 -7.515 3.320 1.00 95.50 115 ARG A CA 1
ATOM 905 C C . ARG A 1 115 ? -12.907 -6.663 3.856 1.00 95.50 115 ARG A C 1
ATOM 907 O O . ARG A 1 115 ? -11.821 -6.678 3.286 1.00 95.50 115 ARG A O 1
ATOM 914 N N . LEU A 1 116 ? -13.122 -5.936 4.950 1.00 95.50 116 LEU A N 1
ATOM 915 C CA . LEU A 1 116 ? -12.054 -5.190 5.615 1.00 95.50 116 LEU A CA 1
ATOM 916 C C . LEU A 1 116 ? -10.958 -6.116 6.136 1.00 95.50 116 LEU A C 1
ATOM 918 O O . LEU A 1 116 ? -9.779 -5.795 6.008 1.00 95.50 116 LEU A O 1
ATOM 922 N N . VAL A 1 117 ? -11.340 -7.260 6.705 1.00 96.62 117 VAL A N 1
ATOM 923 C CA . VAL A 1 117 ? -10.379 -8.269 7.152 1.00 96.62 117 VAL A CA 1
ATOM 924 C C . VAL A 1 117 ? -9.610 -8.833 5.958 1.00 96.62 117 VAL A C 1
ATOM 926 O O . VAL A 1 117 ? -8.390 -8.891 6.026 1.00 96.62 117 VAL A O 1
ATOM 929 N N . GLU A 1 118 ? -10.269 -9.184 4.849 1.00 96.44 118 GLU A N 1
ATOM 930 C CA . GLU A 1 118 ? -9.602 -9.635 3.612 1.00 96.44 118 GLU A CA 1
ATOM 931 C C . GLU A 1 118 ? -8.623 -8.590 3.050 1.00 96.44 118 GLU A C 1
ATOM 933 O O . GLU A 1 118 ? -7.495 -8.920 2.688 1.00 96.44 118 GLU A O 1
ATOM 938 N N . ALA A 1 119 ? -9.022 -7.318 3.018 1.00 95.88 119 ALA A N 1
ATOM 939 C CA . ALA A 1 119 ? -8.150 -6.220 2.616 1.00 95.88 119 ALA A CA 1
ATOM 940 C C . ALA A 1 119 ? -6.931 -6.099 3.545 1.00 95.88 119 ALA A C 1
ATOM 942 O O . ALA A 1 119 ? -5.801 -5.941 3.087 1.00 95.88 119 ALA A O 1
ATOM 943 N N . MET A 1 120 ? -7.146 -6.212 4.857 1.00 97.31 120 MET A N 1
ATOM 944 C CA . MET A 1 120 ? -6.075 -6.137 5.845 1.00 97.31 120 MET A CA 1
ATOM 945 C C . MET A 1 120 ? -5.156 -7.366 5.812 1.00 97.31 120 MET A C 1
ATOM 947 O O . MET A 1 120 ? -3.962 -7.214 6.041 1.00 97.31 120 MET A O 1
ATOM 951 N N . VAL A 1 121 ? -5.660 -8.558 5.467 1.00 97.25 121 VAL A N 1
ATOM 952 C CA . VAL A 1 121 ? -4.842 -9.759 5.195 1.00 97.25 121 VAL A CA 1
ATOM 953 C C . VAL A 1 121 ? -3.815 -9.441 4.112 1.00 97.25 121 VAL A C 1
ATOM 955 O O . VAL A 1 121 ? -2.620 -9.619 4.344 1.00 97.25 121 VAL A O 1
ATOM 958 N N . ALA A 1 122 ? -4.262 -8.888 2.980 1.00 95.75 122 ALA A N 1
ATOM 959 C CA . ALA A 1 122 ? -3.370 -8.516 1.884 1.00 95.75 122 ALA A CA 1
ATOM 960 C C . ALA A 1 122 ? -2.332 -7.467 2.322 1.00 95.75 122 ALA A C 1
ATOM 962 O O . ALA A 1 122 ? -1.146 -7.610 2.030 1.00 95.75 122 ALA A O 1
ATOM 963 N N . VAL A 1 123 ? -2.747 -6.444 3.082 1.00 96.00 123 VAL A N 1
ATOM 964 C CA . VAL A 1 123 ? -1.827 -5.427 3.623 1.00 96.00 123 VAL A CA 1
ATOM 965 C C . VAL A 1 123 ? -0.790 -6.046 4.568 1.00 96.00 123 VAL A C 1
ATOM 967 O O . VAL A 1 123 ? 0.392 -5.729 4.455 1.00 96.00 123 VAL A O 1
ATOM 970 N N . VAL A 1 124 ? -1.194 -6.937 5.476 1.00 97.25 124 VAL A N 1
ATOM 971 C CA . VAL A 1 124 ? -0.307 -7.615 6.438 1.00 97.25 124 VAL A CA 1
ATOM 972 C C . VAL A 1 124 ? 0.730 -8.486 5.734 1.00 97.25 124 VAL A C 1
ATOM 974 O O . VAL A 1 124 ? 1.915 -8.420 6.069 1.00 97.25 124 VAL A O 1
ATOM 977 N N . GLU A 1 125 ? 0.306 -9.291 4.759 1.00 95.56 125 GLU A N 1
ATOM 978 C CA . GLU A 1 125 ? 1.211 -10.148 3.989 1.00 95.56 125 GLU A CA 1
ATOM 979 C C . GLU A 1 125 ? 2.229 -9.324 3.212 1.00 95.56 125 GLU A C 1
ATOM 981 O O . GLU A 1 125 ? 3.426 -9.617 3.243 1.00 95.56 125 GLU A O 1
ATOM 986 N N . ALA A 1 126 ? 1.762 -8.251 2.582 1.00 93.00 126 ALA A N 1
ATOM 987 C CA . ALA A 1 126 ? 2.614 -7.374 1.814 1.00 93.00 126 ALA A CA 1
ATOM 988 C C . ALA A 1 126 ? 3.604 -6.618 2.717 1.00 93.00 126 ALA A C 1
ATOM 990 O O . ALA A 1 126 ? 4.793 -6.582 2.410 1.00 93.00 126 ALA A O 1
ATOM 991 N N . CYS A 1 127 ? 3.164 -6.123 3.882 1.00 95.75 127 CYS A N 1
ATOM 992 C CA . CYS A 1 127 ? 4.050 -5.480 4.855 1.00 95.75 127 CYS A CA 1
ATOM 993 C C . CYS A 1 127 ? 5.163 -6.411 5.340 1.00 95.75 127 CYS A C 1
ATOM 995 O O . CYS A 1 127 ? 6.315 -5.987 5.447 1.00 95.75 127 CYS A O 1
ATOM 997 N N . ALA A 1 128 ? 4.839 -7.677 5.609 1.00 95.19 128 ALA A N 1
ATOM 998 C CA . ALA A 1 128 ? 5.834 -8.657 6.027 1.00 95.19 128 ALA A CA 1
ATOM 999 C C . ALA A 1 128 ? 6.847 -8.947 4.911 1.00 95.19 128 ALA A C 1
ATOM 1001 O O . ALA A 1 128 ? 8.044 -9.027 5.177 1.00 95.19 128 ALA A O 1
ATOM 1002 N N . ALA A 1 129 ? 6.384 -9.053 3.662 1.00 91.12 129 ALA A N 1
ATOM 1003 C CA . ALA A 1 129 ? 7.246 -9.303 2.510 1.00 91.12 129 ALA A CA 1
ATOM 1004 C C . ALA A 1 129 ? 8.196 -8.131 2.206 1.00 91.12 129 ALA A C 1
ATOM 1006 O O . ALA A 1 129 ? 9.320 -8.349 1.759 1.00 91.12 129 ALA A O 1
ATOM 1007 N N . THR A 1 130 ? 7.772 -6.889 2.459 1.00 90.31 130 THR A N 1
ATOM 1008 C CA . THR A 1 130 ? 8.527 -5.683 2.082 1.00 90.31 130 THR A CA 1
ATOM 1009 C C . THR A 1 130 ? 9.154 -4.939 3.258 1.00 90.31 130 THR A C 1
ATOM 1011 O O . THR A 1 130 ? 9.587 -3.801 3.077 1.00 90.31 130 THR A O 1
ATOM 1014 N N . ASN A 1 131 ? 9.220 -5.540 4.452 1.00 94.38 131 ASN A N 1
ATOM 1015 C CA . ASN A 1 131 ? 9.696 -4.888 5.679 1.00 94.38 131 ASN A CA 1
ATOM 1016 C C . ASN A 1 131 ? 9.019 -3.520 5.921 1.00 94.38 131 ASN A C 1
ATOM 1018 O O . ASN A 1 131 ? 9.672 -2.504 6.185 1.00 94.38 131 ASN A O 1
ATOM 1022 N N . CYS A 1 132 ? 7.696 -3.477 5.760 1.00 95.38 132 CYS A N 1
ATOM 1023 C CA . CYS A 1 132 ? 6.880 -2.342 6.172 1.00 95.38 132 CYS A CA 1
ATOM 1024 C C . CYS A 1 132 ? 6.302 -2.618 7.555 1.00 95.38 132 CYS A C 1
ATOM 1026 O O . CYS A 1 132 ? 5.962 -3.754 7.887 1.00 95.38 132 CYS A O 1
ATOM 1028 N N . TRP A 1 133 ? 6.225 -1.579 8.376 1.00 96.94 133 TRP A N 1
ATOM 1029 C CA . TRP A 1 133 ? 5.758 -1.701 9.751 1.00 96.94 133 TRP A CA 1
ATOM 1030 C C . TRP A 1 133 ? 4.367 -1.118 9.880 1.00 96.94 133 TRP A C 1
ATOM 1032 O O . TRP A 1 133 ? 4.070 -0.074 9.300 1.00 96.94 133 TRP A O 1
ATOM 1042 N N . LEU A 1 134 ? 3.531 -1.783 10.666 1.00 96.94 134 LEU A N 1
ATOM 1043 C CA . LEU A 1 134 ? 2.220 -1.277 11.038 1.00 96.94 134 LEU A CA 1
ATOM 1044 C C . LEU A 1 134 ? 2.345 -0.553 12.372 1.00 96.94 134 LEU A C 1
ATOM 1046 O O . LEU A 1 134 ? 2.936 -1.076 13.315 1.00 96.94 134 LEU A O 1
ATOM 1050 N N . MET A 1 135 ? 1.795 0.649 12.451 1.00 95.00 135 MET A N 1
ATOM 1051 C CA . MET A 1 135 ? 1.862 1.491 13.634 1.00 95.00 135 MET A CA 1
ATOM 1052 C C . MET A 1 135 ? 0.477 1.785 14.185 1.00 95.00 135 MET A C 1
ATOM 1054 O O . MET A 1 135 ? -0.442 2.119 13.437 1.00 95.00 135 MET A O 1
ATOM 1058 N N . ILE A 1 136 ? 0.340 1.655 15.504 1.00 91.69 136 ILE A N 1
ATOM 1059 C CA . ILE A 1 136 ? -0.900 1.924 16.236 1.00 91.69 136 ILE A CA 1
ATOM 1060 C C . ILE A 1 136 ? -0.588 2.814 17.436 1.00 91.69 136 ILE A C 1
ATOM 1062 O O . ILE A 1 136 ? 0.384 2.604 18.163 1.00 91.69 136 ILE A O 1
ATOM 1066 N N . ASP A 1 137 ? -1.456 3.796 17.638 1.00 86.19 137 ASP A N 1
ATOM 1067 C CA . ASP A 1 137 ? -1.431 4.716 18.767 1.00 86.19 137 ASP A CA 1
ATOM 1068 C C . ASP A 1 137 ? -2.455 4.255 19.809 1.00 86.19 137 ASP A C 1
ATOM 1070 O O . ASP A 1 137 ? -3.653 4.231 19.514 1.00 86.19 137 ASP A O 1
ATOM 1074 N N . MET A 1 138 ? -2.023 3.872 21.015 1.00 78.56 138 MET A N 1
ATOM 1075 C CA . MET A 1 138 ? -2.941 3.359 22.049 1.00 78.56 138 MET A CA 1
ATOM 1076 C C . MET A 1 138 ? -4.098 4.314 22.407 1.00 78.56 138 MET A C 1
ATOM 1078 O O . MET A 1 138 ? -5.237 3.847 22.486 1.00 78.56 138 MET A O 1
ATOM 1082 N N . PRO A 1 139 ? -3.879 5.635 22.581 1.00 68.62 139 PRO A N 1
ATOM 1083 C CA . PRO A 1 139 ? -4.959 6.584 22.857 1.00 68.62 139 PRO A CA 1
ATOM 1084 C C . PRO A 1 139 ? -6.052 6.590 21.777 1.00 68.62 139 PRO A C 1
ATOM 1086 O O . PRO A 1 139 ? -7.203 6.923 22.061 1.00 68.62 139 PRO A O 1
ATOM 1089 N N . ASN A 1 140 ? -5.700 6.189 20.551 1.00 67.69 140 ASN A N 1
ATOM 1090 C CA . ASN A 1 140 ? -6.581 6.146 19.389 1.00 67.69 140 ASN A CA 1
ATOM 1091 C C . ASN A 1 140 ? -6.924 4.714 18.964 1.00 67.69 140 ASN A C 1
ATOM 1093 O O . ASN A 1 140 ? -7.215 4.464 17.789 1.00 67.69 140 ASN A O 1
ATOM 1097 N N . ILE A 1 141 ? -6.923 3.756 19.899 1.00 70.50 141 ILE A N 1
ATOM 1098 C CA . ILE A 1 141 ? -7.410 2.421 19.573 1.00 70.50 141 ILE A CA 1
ATOM 1099 C C . ILE A 1 141 ? -8.909 2.460 19.286 1.00 70.50 141 ILE A C 1
ATOM 1101 O O . ILE A 1 141 ? -9.764 2.505 20.174 1.00 70.50 141 ILE A O 1
ATOM 1105 N N . GLY A 1 142 ? -9.202 2.394 17.997 1.00 78.31 142 GLY A N 1
ATOM 1106 C CA . GLY A 1 142 ? -10.526 2.164 17.464 1.00 78.31 142 GLY A CA 1
ATOM 1107 C C . GLY A 1 142 ? -10.729 0.720 17.016 1.00 78.31 142 GLY A C 1
ATOM 1108 O O . GLY A 1 142 ? -10.252 -0.245 17.605 1.00 78.31 142 GLY A O 1
ATOM 1109 N N . GLN A 1 143 ? -11.452 0.572 15.919 1.00 86.31 143 GLN A N 1
ATOM 1110 C CA . GLN A 1 143 ? -11.792 -0.715 15.321 1.00 86.31 143 GLN A CA 1
ATOM 1111 C C . GLN A 1 143 ? -10.658 -1.378 14.527 1.00 86.31 143 GLN A C 1
ATOM 1113 O O . GLN A 1 143 ? -10.674 -2.590 14.322 1.00 86.31 143 GLN A O 1
ATOM 1118 N N . MET A 1 144 ? -9.678 -0.599 14.056 1.00 90.62 144 MET A N 1
ATOM 1119 C CA . MET A 1 144 ? -8.619 -1.090 13.166 1.00 90.62 144 MET A CA 1
ATOM 1120 C C . MET A 1 144 ? -7.724 -2.161 13.798 1.00 90.62 144 MET A C 1
ATOM 1122 O O . MET A 1 144 ? -7.469 -3.157 13.123 1.00 90.62 144 MET A O 1
ATOM 1126 N N . PRO A 1 145 ? -7.303 -2.046 15.071 1.00 89.56 145 PRO A N 1
ATOM 1127 C CA . PRO A 1 145 ? -6.555 -3.113 15.733 1.00 89.56 145 PRO A CA 1
ATOM 1128 C C . PRO A 1 145 ? -7.319 -4.447 15.770 1.00 89.56 145 PRO A C 1
ATOM 1130 O O . PRO A 1 145 ? -6.731 -5.495 15.519 1.00 89.56 145 PRO A O 1
ATOM 1133 N N . TYR A 1 146 ? -8.646 -4.426 15.948 1.00 88.00 146 TYR A N 1
ATOM 1134 C CA . TYR A 1 146 ? -9.465 -5.644 15.883 1.00 88.00 146 TYR A CA 1
ATOM 1135 C C . TYR A 1 146 ? -9.502 -6.262 14.479 1.00 88.00 146 TYR A C 1
ATOM 1137 O O . TYR A 1 146 ? -9.404 -7.479 14.327 1.00 88.00 146 TYR A O 1
ATOM 1145 N N . VAL A 1 147 ? -9.640 -5.430 13.440 1.00 93.12 147 VAL A N 1
ATOM 1146 C CA . VAL A 1 147 ? -9.579 -5.881 12.037 1.00 93.12 147 VAL A CA 1
ATOM 1147 C C . VAL A 1 147 ? -8.204 -6.483 11.731 1.00 93.12 147 VAL A C 1
ATOM 1149 O O . VAL A 1 147 ? -8.129 -7.559 11.143 1.00 93.12 147 VAL A O 1
ATOM 1152 N N . LEU A 1 148 ? -7.128 -5.821 12.169 1.00 95.12 148 LEU A N 1
ATOM 1153 C CA . LEU A 1 148 ? -5.750 -6.289 12.017 1.00 95.12 148 LEU A CA 1
ATOM 1154 C C . LEU A 1 148 ? -5.537 -7.644 12.686 1.00 95.12 148 LEU A C 1
ATOM 1156 O O . LEU A 1 148 ? -4.941 -8.544 12.108 1.00 95.12 148 LEU A O 1
ATOM 1160 N N . GLU A 1 149 ? -6.055 -7.814 13.890 1.00 92.00 149 GLU A N 1
ATOM 1161 C CA . GLU A 1 149 ? -5.925 -9.063 14.619 1.00 92.00 149 GLU A CA 1
ATOM 1162 C C . GLU A 1 149 ? -6.667 -10.223 13.939 1.00 92.00 149 GLU A C 1
ATOM 1164 O O . GLU A 1 149 ? -6.113 -11.313 13.796 1.00 92.00 149 GLU A O 1
ATOM 1169 N N . GLN A 1 150 ? -7.884 -9.988 13.433 1.00 92.94 150 GLN A N 1
ATOM 1170 C CA . GLN A 1 150 ? -8.573 -10.986 12.608 1.00 92.94 150 GLN A CA 1
ATOM 1171 C C . GLN A 1 150 ? -7.852 -11.280 11.296 1.00 92.94 150 GLN A C 1
ATOM 1173 O O . GLN A 1 150 ? -7.890 -12.419 10.830 1.00 92.94 150 GLN A O 1
ATOM 1178 N N . ALA A 1 151 ? -7.170 -10.296 10.714 1.00 96.31 151 ALA A N 1
ATOM 1179 C CA . ALA A 1 151 ? -6.318 -10.538 9.562 1.00 96.31 151 ALA A CA 1
ATOM 1180 C C . ALA A 1 151 ? -5.122 -11.428 9.929 1.00 96.31 151 ALA A C 1
ATOM 1182 O O . ALA A 1 151 ? -4.850 -12.392 9.220 1.00 96.31 151 ALA A O 1
ATOM 1183 N N . LEU A 1 152 ? -4.469 -11.190 11.071 1.00 95.81 152 LEU A N 1
ATOM 1184 C CA . LEU A 1 152 ? -3.357 -12.015 11.560 1.00 95.81 152 LEU A CA 1
ATOM 1185 C C . LEU A 1 152 ? -3.766 -13.466 11.845 1.00 95.81 152 LEU A C 1
ATOM 1187 O O . LEU A 1 152 ? -2.977 -14.372 11.592 1.00 95.81 152 LEU A O 1
ATOM 1191 N N . PHE A 1 153 ? -5.004 -13.713 12.293 1.00 93.88 153 PHE A N 1
ATOM 1192 C CA . PHE A 1 153 ? -5.540 -15.078 12.412 1.00 93.88 153 PHE A CA 1
ATOM 1193 C C . PHE A 1 153 ? -5.659 -15.802 11.065 1.00 93.88 153 PHE A C 1
ATOM 1195 O O . PHE A 1 153 ? -5.635 -17.032 11.022 1.00 93.88 153 PHE A O 1
ATOM 1202 N N . ARG A 1 154 ? -5.815 -15.056 9.967 1.00 95.75 154 ARG A N 1
ATOM 1203 C CA . ARG A 1 154 ? -5.960 -15.599 8.610 1.00 95.75 154 ARG A CA 1
ATOM 1204 C C . ARG A 1 154 ? -4.632 -15.648 7.846 1.00 95.75 154 ARG A C 1
ATOM 1206 O O . ARG A 1 154 ? -4.594 -16.249 6.776 1.00 95.75 154 ARG A O 1
ATOM 1213 N N . THR A 1 155 ? -3.554 -15.071 8.380 1.00 96.00 155 THR A N 1
ATOM 1214 C CA . THR A 1 155 ? -2.230 -15.042 7.741 1.00 96.00 155 THR A CA 1
ATOM 1215 C C . THR A 1 155 ? -1.194 -15.815 8.548 1.00 96.00 155 THR A C 1
ATOM 1217 O O . THR A 1 155 ? -1.300 -15.978 9.763 1.00 96.00 155 THR A O 1
ATOM 1220 N N . LYS A 1 156 ? -0.129 -16.253 7.872 1.00 95.00 156 LYS A N 1
ATOM 1221 C CA . LYS A 1 156 ? 1.101 -16.738 8.527 1.00 95.00 156 LYS A CA 1
ATOM 1222 C C . LYS A 1 156 ? 2.156 -15.644 8.681 1.00 95.00 156 LYS A C 1
ATOM 1224 O O . LYS A 1 156 ? 3.080 -15.771 9.471 1.00 95.00 156 LYS A O 1
ATOM 1229 N N . SER A 1 157 ? 2.022 -14.573 7.908 1.00 93.75 157 SER A N 1
ATOM 1230 C CA . SER A 1 157 ? 2.948 -13.450 7.897 1.00 93.75 157 SER A CA 1
ATOM 1231 C C . SER A 1 157 ? 2.840 -12.629 9.181 1.00 93.75 157 SER A C 1
ATOM 1233 O O . SER A 1 157 ? 1.739 -12.328 9.647 1.00 93.75 157 SER A O 1
ATOM 1235 N N . ARG A 1 158 ? 3.986 -12.248 9.751 1.00 95.25 158 ARG A N 1
ATOM 1236 C CA . ARG A 1 158 ? 4.081 -11.461 10.988 1.00 95.25 158 ARG A CA 1
ATOM 1237 C C . ARG A 1 158 ? 4.936 -10.217 10.733 1.00 95.25 158 ARG A C 1
ATOM 1239 O O . ARG A 1 158 ? 6.139 -10.254 10.979 1.00 95.25 158 ARG A O 1
ATOM 1246 N N . PRO A 1 159 ? 4.360 -9.140 10.166 1.00 97.12 159 PRO A N 1
ATOM 1247 C CA . PRO A 1 159 ? 5.079 -7.878 10.059 1.00 97.12 159 PRO A CA 1
ATOM 1248 C C . PRO A 1 159 ? 5.345 -7.313 11.457 1.00 97.12 159 PRO A C 1
ATOM 1250 O O . PRO A 1 159 ? 4.657 -7.652 12.422 1.00 97.12 159 PRO A O 1
ATOM 1253 N N . VAL A 1 160 ? 6.302 -6.393 11.555 1.00 97.56 160 VAL A N 1
ATOM 1254 C CA . VAL A 1 160 ? 6.484 -5.618 12.783 1.00 97.56 160 VAL A CA 1
ATOM 1255 C C . VAL A 1 160 ? 5.262 -4.724 12.973 1.00 97.56 160 VAL A C 1
ATOM 1257 O O . VAL A 1 160 ? 4.963 -3.852 12.156 1.00 97.56 160 VAL A O 1
ATOM 1260 N N . ILE A 1 161 ? 4.558 -4.957 14.072 1.00 97.12 161 ILE A N 1
ATOM 1261 C CA . ILE A 1 161 ? 3.476 -4.118 14.569 1.00 97.12 161 ILE A CA 1
ATOM 1262 C C . ILE A 1 161 ? 3.989 -3.387 15.802 1.00 97.12 161 ILE A C 1
ATOM 1264 O O . ILE A 1 161 ? 4.236 -4.016 16.839 1.00 97.12 161 ILE A O 1
ATOM 1268 N N . LEU A 1 162 ? 4.180 -2.081 15.653 1.00 95.50 162 LEU A N 1
ATOM 1269 C CA . LEU A 1 162 ? 4.743 -1.191 16.653 1.00 95.50 162 LEU A CA 1
ATOM 1270 C C . LEU A 1 162 ? 3.626 -0.368 17.297 1.00 95.50 162 LEU A C 1
ATOM 1272 O O . LEU A 1 162 ? 2.900 0.362 16.620 1.00 95.50 162 LEU A O 1
ATOM 1276 N N . VAL A 1 163 ? 3.502 -0.479 18.614 1.00 92.75 163 VAL A N 1
ATOM 1277 C CA . VAL A 1 163 ? 2.465 0.200 19.389 1.00 92.75 163 VAL A CA 1
ATOM 1278 C C . VAL A 1 163 ? 3.095 1.209 20.331 1.00 92.75 163 VAL A C 1
ATOM 1280 O O . VAL A 1 163 ? 4.004 0.883 21.093 1.00 92.75 163 VAL A O 1
ATOM 1283 N N . PHE A 1 164 ? 2.587 2.435 20.299 1.00 89.50 164 PHE A N 1
ATOM 1284 C CA . PHE A 1 164 ? 3.012 3.489 21.210 1.00 89.50 164 PHE A CA 1
ATOM 1285 C C . PHE A 1 164 ? 2.001 3.620 22.326 1.00 89.50 164 PHE A C 1
ATOM 1287 O O . PHE A 1 164 ? 0.791 3.625 22.085 1.00 89.50 164 PHE A O 1
ATOM 1294 N N . VAL A 1 165 ? 2.505 3.714 23.552 1.00 87.06 165 VAL A N 1
ATOM 1295 C CA . VAL A 1 165 ? 1.654 3.895 24.717 1.00 87.06 165 VAL A CA 1
ATOM 1296 C C . VAL A 1 165 ? 2.183 5.015 25.587 1.00 87.06 165 VAL A C 1
ATOM 1298 O O . VAL A 1 165 ? 3.343 4.999 26.002 1.00 87.06 165 VAL A O 1
ATOM 1301 N N . ASP A 1 166 ? 1.305 5.965 25.891 1.00 84.75 166 ASP A N 1
ATOM 1302 C CA . ASP A 1 166 ? 1.568 7.008 26.867 1.00 84.75 166 ASP A CA 1
ATOM 1303 C C . ASP A 1 166 ? 1.014 6.578 28.233 1.00 84.75 166 ASP A C 1
ATOM 1305 O O . ASP A 1 166 ? -0.200 6.616 28.443 1.00 84.75 166 ASP A O 1
ATOM 1309 N N . PRO A 1 167 ? 1.864 6.163 29.189 1.00 78.88 167 PRO A N 1
ATOM 1310 C CA . PRO A 1 167 ? 1.392 5.749 30.505 1.00 78.88 167 PRO A CA 1
ATOM 1311 C C . PRO A 1 167 ? 0.892 6.929 31.353 1.00 78.88 167 PRO A C 1
ATOM 1313 O O . PRO A 1 167 ? 0.241 6.697 32.378 1.00 78.88 167 PRO A O 1
ATOM 1316 N N . THR A 1 168 ? 1.215 8.172 30.967 1.00 77.06 168 THR A N 1
ATOM 1317 C CA . THR A 1 168 ? 0.934 9.384 31.750 1.00 77.06 168 THR A CA 1
ATOM 1318 C C . THR A 1 168 ? -0.357 10.072 31.376 1.00 77.06 168 THR A C 1
ATOM 1320 O O . THR A 1 168 ? -0.920 10.756 32.231 1.00 77.06 168 THR A O 1
ATOM 1323 N N . VAL A 1 169 ? -0.841 9.891 30.142 1.00 72.06 169 VAL A N 1
ATOM 1324 C CA . VAL A 1 169 ? -2.176 10.350 29.772 1.00 72.06 169 VAL A CA 1
ATOM 1325 C C . VAL A 1 169 ? -3.132 9.634 30.724 1.00 72.06 169 VAL A C 1
ATOM 1327 O O . VAL A 1 169 ? -3.217 8.402 30.689 1.00 72.06 169 VAL A O 1
ATOM 1330 N N . PRO A 1 170 ? -3.806 10.364 31.641 1.00 60.53 170 PRO A N 1
ATOM 1331 C CA . PRO A 1 170 ? -4.851 9.774 32.441 1.00 60.53 170 PRO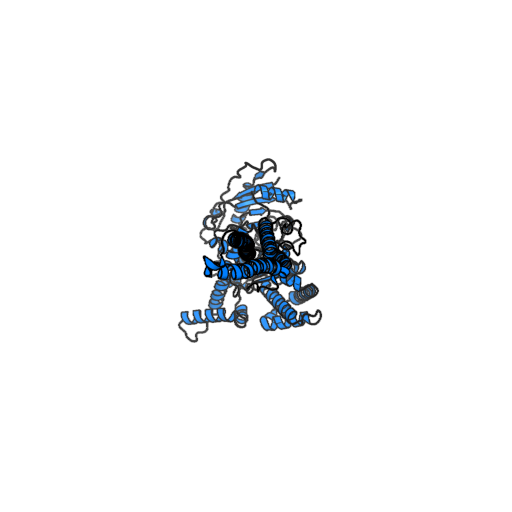 A CA 1
ATOM 1332 C C . PRO A 1 170 ? -5.932 9.470 31.432 1.00 60.53 170 PRO A C 1
ATOM 1334 O O . PRO A 1 170 ? -6.674 10.363 31.014 1.00 60.53 170 PRO A O 1
ATOM 1337 N N . ASP A 1 171 ? -5.923 8.233 30.949 1.00 55.81 171 ASP A N 1
ATOM 1338 C CA . ASP A 1 171 ? -6.887 7.786 29.979 1.00 55.81 171 ASP A CA 1
ATOM 1339 C C . ASP A 1 171 ? -8.242 8.213 30.524 1.00 55.81 171 ASP A C 1
ATOM 1341 O O . ASP A 1 171 ? -8.629 7.849 31.640 1.00 55.81 171 ASP A O 1
ATOM 1345 N N . LYS A 1 172 ? -9.017 8.947 29.724 1.00 51.28 172 LYS A N 1
ATOM 1346 C CA . LYS A 1 172 ? -10.453 9.083 29.998 1.00 51.28 172 LYS A CA 1
ATOM 1347 C C . LYS A 1 172 ? -11.103 7.693 30.160 1.00 51.28 172 LYS A C 1
ATOM 1349 O O . LYS A 1 172 ? -12.199 7.595 30.696 1.00 51.28 172 LYS A O 1
ATOM 1354 N N . PHE A 1 173 ? -10.390 6.637 29.761 1.00 51.47 173 PHE A N 1
ATOM 1355 C CA . PHE A 1 173 ? -10.677 5.207 29.812 1.00 51.47 173 PHE A CA 1
ATOM 1356 C C . PHE A 1 173 ? -10.119 4.472 31.054 1.00 51.47 173 PHE A C 1
ATOM 1358 O O . PHE A 1 173 ? -10.646 3.419 31.395 1.00 51.47 173 PHE A O 1
ATOM 1365 N N . ARG A 1 174 ? -9.158 5.051 31.798 1.00 52.28 174 ARG A N 1
ATOM 1366 C CA . ARG A 1 174 ? -8.734 4.623 33.153 1.00 52.28 174 ARG A CA 1
ATOM 1367 C C . ARG A 1 174 ? -9.707 5.089 34.242 1.00 52.28 174 ARG A C 1
ATOM 1369 O O . ARG A 1 174 ? -9.499 4.842 35.424 1.00 52.28 174 ARG A O 1
ATOM 1376 N N . THR A 1 175 ? -10.779 5.788 33.865 1.00 48.12 175 THR A N 1
ATOM 1377 C CA . THR A 1 175 ? -11.777 6.313 34.810 1.00 48.12 175 THR A CA 1
ATOM 1378 C C . THR A 1 175 ? -12.635 5.225 35.470 1.00 48.12 175 THR A C 1
ATOM 1380 O O . THR A 1 175 ? -13.378 5.522 36.403 1.00 48.12 175 THR A O 1
ATOM 1383 N N . GLY A 1 176 ? -12.490 3.958 35.069 1.00 54.19 176 GLY A N 1
ATOM 1384 C CA . GLY A 1 176 ? -12.853 2.806 35.891 1.00 54.19 176 GLY A CA 1
ATOM 1385 C C . GLY A 1 176 ? -11.605 2.240 36.564 1.00 54.19 176 GLY A C 1
ATOM 1386 O O . GLY A 1 176 ? -10.630 1.958 35.880 1.00 54.19 176 GLY A O 1
ATOM 1387 N N . ASN A 1 177 ? -11.618 2.048 37.887 1.00 60.50 177 ASN A N 1
ATOM 1388 C CA . ASN A 1 177 ? -10.593 1.250 38.570 1.00 60.50 177 ASN A CA 1
ATOM 1389 C C . ASN A 1 177 ? -10.548 -0.145 37.919 1.00 60.50 177 ASN A C 1
ATOM 1391 O O . ASN A 1 177 ? -11.404 -0.985 38.203 1.00 60.50 177 ASN A O 1
ATOM 1395 N N . HIS A 1 178 ? -9.571 -0.389 37.048 1.00 70.81 178 HIS A N 1
ATOM 1396 C CA . HIS A 1 178 ? -9.342 -1.676 36.401 1.00 70.81 178 HIS A CA 1
ATOM 1397 C C . HIS A 1 178 ? -8.096 -2.312 37.028 1.00 70.81 178 HIS A C 1
ATOM 1399 O O . HIS A 1 178 ? -7.021 -2.275 36.431 1.00 70.81 178 HIS A O 1
ATOM 1405 N N . PRO A 1 179 ? -8.215 -2.907 38.235 1.00 75.19 179 PRO A N 1
ATOM 1406 C CA . PRO A 1 179 ? -7.063 -3.359 39.020 1.00 75.19 179 PRO A CA 1
ATOM 1407 C C . PRO A 1 179 ? -6.192 -4.374 38.271 1.00 75.19 179 PRO A C 1
ATOM 1409 O O . PRO A 1 179 ? -4.987 -4.432 38.485 1.00 75.19 179 PRO A O 1
ATOM 1412 N N . TYR A 1 180 ? -6.794 -5.149 37.371 1.00 75.50 180 TYR A N 1
ATOM 1413 C CA . TYR A 1 180 ? -6.103 -6.114 36.523 1.00 75.50 180 TYR A CA 1
ATOM 1414 C C . TYR A 1 180 ? -5.192 -5.451 35.482 1.00 75.50 180 TYR A C 1
ATOM 1416 O O . TYR A 1 180 ? -4.069 -5.905 35.273 1.00 75.50 180 TYR A O 1
ATOM 1424 N N . GLN A 1 181 ? -5.643 -4.348 34.874 1.00 75.25 181 GLN A N 1
ATOM 1425 C CA . GLN A 1 181 ? -4.856 -3.596 33.901 1.00 75.25 181 GLN A CA 1
ATOM 1426 C C . GLN A 1 181 ? -3.648 -2.962 34.595 1.00 75.25 181 GLN A C 1
ATOM 1428 O O . GLN A 1 181 ? -2.521 -3.145 34.145 1.00 75.25 181 GLN A O 1
ATOM 1433 N N . ASP A 1 182 ? -3.867 -2.282 35.723 1.00 79.88 182 ASP A N 1
ATOM 1434 C CA . ASP A 1 182 ? -2.789 -1.681 36.516 1.00 79.88 182 ASP A CA 1
ATOM 1435 C C . ASP A 1 182 ? -1.792 -2.737 37.011 1.00 79.88 182 ASP A C 1
ATOM 1437 O O . ASP A 1 182 ? -0.584 -2.505 37.013 1.00 79.88 182 ASP A O 1
ATOM 1441 N N . ALA A 1 183 ? -2.275 -3.927 37.380 1.00 84.88 183 ALA A N 1
ATOM 1442 C CA . ALA A 1 183 ? -1.419 -5.048 37.747 1.00 84.88 183 ALA A CA 1
ATOM 1443 C C . ALA A 1 183 ? -0.596 -5.572 36.557 1.00 84.88 183 ALA A C 1
ATOM 1445 O O . ALA A 1 183 ? 0.586 -5.856 36.732 1.00 84.88 183 ALA A O 1
ATOM 1446 N N . ALA A 1 184 ? -1.172 -5.656 35.352 1.00 83.44 184 ALA A N 1
ATOM 1447 C CA . ALA A 1 184 ? -0.441 -6.033 34.142 1.00 83.44 184 ALA A CA 1
ATOM 1448 C C . ALA A 1 184 ? 0.607 -4.978 33.749 1.00 83.44 184 ALA A C 1
ATOM 1450 O O . ALA A 1 184 ? 1.748 -5.327 33.454 1.00 83.44 184 ALA A O 1
ATOM 1451 N N . TRP A 1 185 ? 0.255 -3.692 33.824 1.00 84.00 185 TRP A N 1
ATOM 1452 C CA . TRP A 1 185 ? 1.172 -2.564 33.636 1.00 84.00 185 TRP A CA 1
ATOM 1453 C C . TRP A 1 185 ? 2.362 -2.630 34.579 1.00 84.00 185 TRP A C 1
ATOM 1455 O O . TRP A 1 185 ? 3.513 -2.620 34.144 1.00 84.00 185 TRP A O 1
ATOM 1465 N N . LYS A 1 186 ? 2.068 -2.759 35.871 1.00 87.94 186 LYS A N 1
ATOM 1466 C CA . LYS A 1 186 ? 3.074 -2.879 36.915 1.00 87.94 186 LYS A CA 1
ATOM 1467 C C . LYS A 1 186 ? 3.947 -4.112 36.707 1.00 87.94 186 LYS A C 1
ATOM 1469 O O . LYS A 1 186 ? 5.157 -4.023 36.868 1.00 87.94 186 LYS A O 1
ATOM 1474 N N . ALA A 1 187 ? 3.361 -5.237 36.295 1.00 89.31 187 ALA A N 1
ATOM 1475 C CA . ALA A 1 187 ? 4.121 -6.437 35.977 1.00 89.31 187 ALA A CA 1
ATOM 1476 C C . ALA A 1 187 ? 5.121 -6.180 34.838 1.00 89.31 187 ALA A C 1
ATOM 1478 O O . ALA A 1 187 ? 6.291 -6.517 35.000 1.00 89.31 187 ALA A O 1
ATOM 1479 N N . LEU A 1 188 ? 4.703 -5.556 33.729 1.00 89.81 188 LEU A N 1
ATOM 1480 C CA . LEU A 1 188 ? 5.601 -5.233 32.610 1.00 89.81 188 LEU A CA 1
ATOM 1481 C C . LEU A 1 188 ? 6.712 -4.255 33.012 1.00 89.81 188 LEU A C 1
ATOM 1483 O O . LEU A 1 188 ? 7.854 -4.420 32.578 1.00 89.81 188 LEU A O 1
ATOM 1487 N N . GLU A 1 189 ? 6.393 -3.255 33.833 1.00 90.31 189 GLU A N 1
ATOM 1488 C CA . GLU A 1 189 ? 7.365 -2.286 34.346 1.00 90.31 189 GLU A CA 1
ATOM 1489 C C . GLU A 1 189 ? 8.397 -2.957 35.268 1.00 90.31 189 GLU A C 1
ATOM 1491 O O . GLU A 1 189 ? 9.598 -2.784 35.076 1.00 90.31 189 GLU A O 1
ATOM 1496 N N . GLU A 1 190 ? 7.950 -3.791 36.213 1.00 90.69 190 GLU A N 1
ATOM 1497 C CA . GLU A 1 190 ? 8.820 -4.558 37.120 1.00 90.69 190 GLU A CA 1
ATOM 1498 C C . GLU A 1 190 ? 9.664 -5.612 36.384 1.00 90.69 190 GLU A C 1
ATOM 1500 O O . GLU A 1 190 ? 10.762 -5.958 36.827 1.00 90.69 190 GLU A O 1
ATOM 1505 N N . GLY A 1 191 ? 9.162 -6.135 35.262 1.00 88.19 191 GLY A N 1
ATOM 1506 C CA . GLY A 1 191 ? 9.888 -7.063 34.398 1.00 88.19 191 GLY A CA 1
ATOM 1507 C C . GLY A 1 191 ? 10.937 -6.397 33.507 1.00 88.19 191 GLY A C 1
ATOM 1508 O O . GLY A 1 191 ? 11.826 -7.089 32.997 1.00 88.19 191 GLY A O 1
ATOM 1509 N N . ALA A 1 192 ? 10.863 -5.075 33.327 1.00 91.06 192 ALA A N 1
ATOM 1510 C CA . ALA A 1 192 ? 11.810 -4.330 32.515 1.00 91.06 192 ALA A CA 1
ATOM 1511 C C . ALA A 1 192 ? 13.170 -4.222 33.221 1.00 91.06 192 ALA A C 1
ATOM 1513 O O . ALA A 1 192 ? 13.263 -3.954 34.418 1.00 91.06 192 ALA A O 1
ATOM 1514 N N . LYS A 1 193 ? 14.254 -4.400 32.467 1.00 90.06 193 LYS A N 1
ATOM 1515 C CA . LYS A 1 193 ? 15.624 -4.248 32.964 1.00 90.06 193 LYS A CA 1
ATOM 1516 C C . LYS A 1 193 ? 16.304 -3.084 32.276 1.00 90.06 193 LYS A C 1
ATOM 1518 O O . LYS A 1 193 ? 16.182 -2.925 31.064 1.00 90.06 193 LYS A O 1
ATOM 1523 N N . GLU A 1 194 ? 17.047 -2.298 33.044 1.00 88.38 194 GLU A N 1
ATOM 1524 C CA . GLU A 1 194 ? 17.951 -1.303 32.477 1.00 88.38 194 GLU A CA 1
ATOM 1525 C C . GLU A 1 194 ? 19.073 -2.021 31.731 1.00 88.38 194 GLU A C 1
ATOM 1527 O O . GLU A 1 194 ? 19.767 -2.859 32.303 1.00 88.38 194 GLU A O 1
ATOM 1532 N N . VAL A 1 195 ? 19.216 -1.712 30.446 1.00 83.25 195 VAL A N 1
ATOM 1533 C CA . VAL A 1 195 ? 20.282 -2.252 29.602 1.00 83.25 195 VAL A CA 1
ATOM 1534 C C . VAL A 1 195 ? 21.179 -1.099 29.176 1.00 83.25 195 VAL A C 1
ATOM 1536 O O . VAL A 1 195 ? 20.708 -0.086 28.640 1.00 83.25 195 VAL A O 1
ATOM 1539 N N . HIS A 1 196 ? 22.482 -1.238 29.422 1.00 81.81 196 HIS A N 1
ATOM 1540 C CA . HIS A 1 196 ? 23.472 -0.321 28.875 1.00 81.81 196 HIS A CA 1
ATOM 1541 C C . HIS A 1 196 ? 23.763 -0.687 27.418 1.00 81.81 196 HIS A C 1
ATOM 1543 O O . HIS A 1 196 ? 23.881 -1.856 27.069 1.00 81.81 196 HIS A O 1
ATOM 1549 N N . LEU A 1 197 ? 23.911 0.329 26.564 1.00 69.62 197 LEU A N 1
ATOM 1550 C CA . LEU A 1 197 ? 24.108 0.192 25.113 1.00 69.62 197 LEU A CA 1
ATOM 1551 C C . LEU A 1 197 ? 25.312 -0.679 24.708 1.00 69.62 197 LEU A C 1
ATOM 1553 O O . LEU A 1 197 ? 25.356 -1.167 23.581 1.00 69.62 197 LEU A O 1
ATOM 1557 N N . GLU A 1 198 ? 26.266 -0.884 25.613 1.00 71.62 198 GLU A N 1
ATOM 1558 C CA . GLU A 1 198 ? 27.482 -1.672 25.392 1.00 71.62 198 GLU A CA 1
ATOM 1559 C C . GLU A 1 198 ? 27.302 -3.175 25.703 1.00 71.62 198 GLU A C 1
ATOM 1561 O O . GLU A 1 198 ? 28.113 -3.986 25.266 1.00 71.62 198 GLU A O 1
ATOM 1566 N N . GLU A 1 199 ? 26.232 -3.577 26.401 1.00 67.44 199 GLU A N 1
ATOM 1567 C CA . GLU A 1 199 ? 26.000 -4.957 26.884 1.00 67.44 199 GLU A CA 1
ATOM 1568 C C . GLU A 1 199 ? 25.153 -5.819 25.915 1.00 67.44 199 GLU A C 1
ATOM 1570 O O . GLU A 1 199 ? 24.580 -6.845 26.282 1.00 67.44 199 GLU A O 1
ATOM 1575 N N . THR A 1 200 ? 25.036 -5.391 24.660 1.00 58.03 200 THR A N 1
ATOM 1576 C CA . THR A 1 200 ? 23.801 -5.518 23.869 1.00 58.03 200 THR A CA 1
ATOM 1577 C C . THR A 1 200 ? 23.667 -6.733 22.952 1.00 58.03 200 THR A C 1
ATOM 1579 O O . THR A 1 200 ? 22.639 -6.862 22.299 1.00 58.03 200 THR A O 1
ATOM 1582 N N . LEU A 1 201 ? 24.631 -7.658 22.907 1.00 51.72 201 LEU A N 1
ATOM 1583 C CA . LEU A 1 201 ? 24.599 -8.753 21.917 1.00 51.72 201 LEU A CA 1
ATOM 1584 C C . LEU A 1 201 ? 24.337 -10.160 22.481 1.00 51.72 201 LEU A C 1
ATOM 1586 O O . LEU A 1 201 ? 23.890 -11.017 21.728 1.00 51.72 201 LEU A O 1
ATOM 1590 N N . ASP A 1 202 ? 24.512 -10.395 23.787 1.00 54.28 202 ASP A N 1
ATOM 1591 C CA . ASP A 1 202 ? 24.363 -11.743 24.378 1.00 54.28 202 ASP A CA 1
ATOM 1592 C C . ASP A 1 202 ? 23.320 -11.835 25.511 1.00 54.28 202 ASP A C 1
ATOM 1594 O O . ASP A 1 202 ? 23.042 -12.922 26.035 1.00 54.28 202 ASP A O 1
ATOM 1598 N N . PHE A 1 203 ? 22.706 -10.716 25.915 1.00 62.97 203 PHE A N 1
ATOM 1599 C CA . PHE A 1 203 ? 21.806 -10.701 27.067 1.00 62.97 203 PHE A CA 1
ATOM 1600 C C . PHE A 1 203 ? 20.380 -11.127 26.692 1.00 62.97 203 PHE A C 1
ATOM 1602 O O . PHE A 1 203 ? 19.548 -10.328 26.266 1.00 62.97 203 PHE A O 1
ATOM 1609 N N . LYS A 1 204 ? 20.055 -12.408 26.901 1.00 68.38 204 LYS A N 1
ATOM 1610 C CA . LYS A 1 204 ? 18.674 -12.901 26.785 1.00 68.38 204 LYS A CA 1
ATOM 1611 C C . LYS A 1 204 ? 17.815 -12.325 27.915 1.00 68.38 204 LYS A C 1
ATOM 1613 O O . LYS A 1 204 ? 17.838 -12.829 29.040 1.00 68.38 204 LYS A O 1
ATOM 1618 N N . LEU A 1 205 ? 17.031 -11.286 27.617 1.00 81.31 205 LEU A N 1
ATOM 1619 C CA . LEU A 1 205 ? 15.990 -10.796 28.523 1.00 81.31 205 LEU A CA 1
ATOM 1620 C C . LEU A 1 205 ? 15.041 -11.947 28.885 1.00 81.31 205 LEU A C 1
ATOM 1622 O O . LEU A 1 205 ? 14.648 -12.751 28.031 1.00 81.31 205 LEU A O 1
ATOM 1626 N N . ARG A 1 206 ? 14.694 -12.036 30.174 1.00 85.12 206 ARG A N 1
ATOM 1627 C CA . ARG A 1 206 ? 13.782 -13.063 30.683 1.00 85.12 206 ARG A CA 1
ATOM 1628 C C . ARG A 1 206 ? 12.398 -12.808 30.098 1.00 85.12 206 ARG A C 1
ATOM 1630 O O . ARG A 1 206 ? 11.872 -11.714 30.256 1.00 85.12 206 ARG A O 1
ATOM 1637 N N . LEU A 1 207 ? 11.816 -13.830 29.476 1.00 89.88 207 LEU A N 1
ATOM 1638 C CA . LEU A 1 207 ? 10.430 -13.785 29.032 1.00 89.88 207 LEU A CA 1
ATOM 1639 C C . LEU A 1 207 ? 9.508 -13.744 30.256 1.00 89.88 207 LEU A C 1
ATOM 1641 O O . LEU A 1 207 ? 9.533 -14.654 31.090 1.00 89.88 207 LEU A O 1
ATOM 1645 N N . GLN A 1 208 ? 8.724 -12.679 30.370 1.00 89.56 208 GLN A N 1
ATOM 1646 C CA . GLN A 1 208 ? 7.694 -12.532 31.382 1.00 89.56 208 GLN A CA 1
ATOM 1647 C C . GLN A 1 208 ? 6.357 -13.028 30.838 1.00 89.56 208 GLN A C 1
ATOM 1649 O O . GLN A 1 208 ? 5.734 -12.394 29.990 1.00 89.56 208 GLN A O 1
ATOM 1654 N N . THR A 1 209 ? 5.889 -14.161 31.344 1.00 88.50 209 THR A N 1
ATOM 1655 C CA . THR A 1 209 ? 4.525 -14.619 31.078 1.00 88.50 209 THR A CA 1
ATOM 1656 C C . THR A 1 209 ? 3.570 -13.840 31.976 1.00 88.50 209 THR A C 1
ATOM 1658 O O . THR A 1 209 ? 3.704 -13.890 33.202 1.00 88.50 209 THR A O 1
ATOM 1661 N N . LEU A 1 210 ? 2.641 -13.090 31.383 1.00 86.88 210 LEU A N 1
ATOM 1662 C CA . LEU A 1 210 ? 1.580 -12.431 32.145 1.00 86.88 210 LEU A CA 1
ATOM 1663 C C . LEU A 1 210 ? 0.569 -13.496 32.594 1.00 86.88 210 LEU A C 1
ATOM 1665 O O . LEU A 1 210 ? 0.214 -14.368 31.807 1.00 86.88 210 LEU A O 1
ATOM 1669 N N . SER A 1 211 ? 0.141 -13.455 33.860 1.00 85.00 211 SER A N 1
ATOM 1670 C CA . SER A 1 211 ? -0.829 -14.427 34.389 1.00 85.00 211 SER A CA 1
ATOM 1671 C C . SER A 1 211 ? -2.189 -14.259 33.712 1.00 85.00 211 SER A C 1
ATOM 1673 O O . SER A 1 211 ? -2.630 -13.126 33.529 1.00 85.00 211 SER A O 1
ATOM 1675 N N . ASP A 1 212 ? -2.881 -15.364 33.429 1.00 82.00 212 ASP A N 1
ATOM 1676 C CA . ASP A 1 212 ? -4.261 -15.355 32.926 1.00 82.00 212 ASP A CA 1
ATOM 1677 C C . ASP A 1 212 ? -5.215 -14.612 33.878 1.00 82.00 212 ASP A C 1
ATOM 1679 O O . ASP A 1 212 ? -6.160 -13.976 33.426 1.00 82.00 212 ASP A O 1
ATOM 1683 N N . ASP A 1 213 ? -4.925 -14.607 35.186 1.00 80.75 213 ASP A N 1
ATOM 1684 C CA . ASP A 1 213 ? -5.712 -13.899 36.210 1.00 80.75 213 ASP A CA 1
ATOM 1685 C C . ASP A 1 213 ? -5.636 -12.369 36.094 1.00 80.75 213 ASP A C 1
ATOM 1687 O O . ASP A 1 213 ? -6.451 -11.653 36.680 1.00 80.75 213 ASP A O 1
ATOM 1691 N N . LEU A 1 214 ? -4.647 -11.846 35.356 1.00 72.00 214 LEU A N 1
ATOM 1692 C CA . LEU A 1 214 ? -4.569 -10.423 35.013 1.00 72.00 214 LEU A CA 1
ATOM 1693 C C . LEU A 1 214 ? -5.595 -10.046 33.943 1.00 72.00 214 LEU A C 1
ATOM 1695 O O . LEU A 1 214 ? -5.640 -8.896 33.517 1.00 72.00 214 LEU A O 1
ATOM 1699 N N . PHE A 1 215 ? -6.421 -10.997 33.516 1.00 71.94 215 PHE A N 1
ATOM 1700 C CA . PHE A 1 215 ? -7.407 -10.826 32.475 1.00 71.94 215 PHE A CA 1
ATOM 1701 C C . PHE A 1 215 ? -8.742 -11.457 32.893 1.00 71.94 215 PHE A C 1
ATOM 1703 O O . PHE A 1 215 ? -8.780 -12.398 33.687 1.00 71.94 215 PHE A O 1
ATOM 1710 N N . PRO A 1 216 ? -9.875 -10.922 32.412 1.00 63.88 216 PRO A N 1
ATOM 1711 C CA . PRO A 1 216 ? -11.182 -11.410 32.814 1.00 63.88 216 PRO A CA 1
ATOM 1712 C C . PRO A 1 216 ? -11.379 -12.877 32.382 1.00 63.88 216 PRO A C 1
ATOM 1714 O O . PRO A 1 216 ? -11.228 -13.194 31.200 1.00 63.88 216 PRO A O 1
ATOM 1717 N N . PRO A 1 217 ? -11.739 -13.785 33.310 1.00 55.91 217 PRO A N 1
ATOM 1718 C CA . PRO A 1 217 ? -11.901 -15.201 33.003 1.00 55.91 217 PRO A CA 1
ATOM 1719 C C . PRO A 1 217 ? -13.129 -15.453 32.114 1.00 55.91 217 PRO A C 1
ATOM 1721 O O . PRO A 1 217 ? -14.218 -14.947 32.379 1.00 55.91 217 PRO A O 1
ATOM 1724 N N . GLY A 1 218 ? -12.978 -16.314 31.101 1.00 55.19 218 GLY A N 1
ATOM 1725 C CA . GLY A 1 218 ? -14.111 -16.954 30.418 1.00 55.19 218 GLY A CA 1
ATOM 1726 C C . GLY A 1 218 ? -14.722 -16.235 29.210 1.00 55.19 218 GLY A C 1
ATOM 1727 O O . GLY A 1 218 ? -15.822 -16.604 28.807 1.00 55.19 218 GLY A O 1
ATOM 1728 N N . GLN A 1 219 ? -14.047 -15.266 28.592 1.00 52.19 219 GLN A N 1
ATOM 1729 C CA . GLN A 1 219 ? -14.496 -14.688 27.319 1.00 52.19 219 GLN A CA 1
ATOM 1730 C C . GLN A 1 219 ? -13.498 -15.005 26.205 1.00 52.19 219 GLN A C 1
ATOM 1732 O O . GLN A 1 219 ? -12.290 -14.883 26.393 1.00 52.19 219 GLN A O 1
ATOM 1737 N N . ASP A 1 220 ? -13.994 -15.384 25.021 1.00 55.03 220 ASP A N 1
ATOM 1738 C CA . ASP A 1 220 ? -13.270 -15.062 23.792 1.00 55.03 220 ASP A CA 1
ATOM 1739 C C . ASP A 1 220 ? -12.958 -13.575 23.885 1.00 55.03 220 ASP A C 1
ATOM 1741 O O . ASP A 1 220 ? -13.859 -12.774 24.082 1.00 55.03 220 ASP A O 1
ATOM 1745 N N . TRP A 1 221 ? -11.681 -13.229 23.886 1.00 54.19 221 TRP A N 1
ATOM 1746 C CA . TRP A 1 221 ? -11.147 -12.097 24.640 1.00 54.19 221 TRP A CA 1
ATOM 1747 C C . TRP A 1 221 ? -11.559 -10.700 24.121 1.00 54.19 221 TRP A C 1
ATOM 1749 O O . TRP A 1 221 ? -10.950 -9.714 24.516 1.00 54.19 221 TRP A O 1
ATOM 1759 N N . TRP A 1 222 ? -12.532 -10.599 23.202 1.00 57.31 222 TRP A N 1
ATOM 1760 C CA . TRP A 1 222 ? -12.679 -9.446 22.311 1.00 57.31 222 TRP A CA 1
ATOM 1761 C C . TRP A 1 222 ? -14.054 -9.096 21.700 1.00 57.31 222 TRP A C 1
ATOM 1763 O O . TRP A 1 222 ? -14.094 -8.072 21.019 1.00 57.31 222 TRP A O 1
ATOM 1773 N N . PRO A 1 223 ? -15.193 -9.790 21.881 1.00 52.91 223 PRO A N 1
ATOM 1774 C CA . PRO A 1 223 ? -16.471 -9.168 21.588 1.00 52.91 223 PRO A CA 1
ATOM 1775 C C . PRO A 1 223 ? -17.023 -8.540 22.866 1.00 52.91 223 PRO A C 1
ATOM 1777 O O . PRO A 1 223 ? -17.253 -9.215 23.871 1.00 52.91 223 PRO A O 1
ATOM 1780 N N . VAL A 1 224 ? -17.348 -7.250 22.780 1.00 54.69 224 VAL A N 1
ATOM 1781 C CA . VAL A 1 224 ? -18.589 -6.777 23.404 1.00 54.69 224 VAL A CA 1
ATOM 1782 C C . VAL A 1 224 ? -19.630 -7.836 23.079 1.00 54.69 224 VAL A C 1
ATOM 1784 O O . VAL A 1 224 ? -19.780 -8.146 21.890 1.00 54.69 224 VAL A O 1
ATOM 1787 N N . PRO A 1 225 ? -20.260 -8.465 24.083 1.00 60.84 225 PRO A N 1
ATOM 1788 C CA . PRO A 1 225 ? -21.182 -9.550 23.830 1.00 60.84 225 PRO A CA 1
ATOM 1789 C C . PRO A 1 225 ? -22.125 -9.180 22.685 1.00 60.84 225 PRO A C 1
ATOM 1791 O O . PRO A 1 225 ? -22.630 -8.062 22.639 1.00 60.84 225 PRO A O 1
ATOM 1794 N N . ASP A 1 226 ? -22.360 -10.096 21.745 1.00 62.97 226 ASP A N 1
ATOM 1795 C CA . ASP A 1 226 ? -23.095 -9.820 20.495 1.00 62.97 226 ASP A CA 1
ATOM 1796 C C . ASP A 1 226 ? -24.490 -9.187 20.701 1.00 62.97 226 ASP A C 1
ATOM 1798 O O . ASP A 1 226 ? -25.088 -8.678 19.750 1.00 62.97 226 ASP A O 1
ATOM 1802 N N . HIS A 1 227 ? -25.026 -9.260 21.923 1.00 67.25 227 HIS A N 1
ATOM 1803 C CA . HIS A 1 227 ? -26.281 -8.649 22.351 1.00 67.25 227 HIS A CA 1
ATOM 1804 C C . HIS A 1 227 ? -26.141 -7.190 22.824 1.00 67.25 227 HIS A C 1
ATOM 1806 O O . HIS A 1 227 ? -27.107 -6.438 22.755 1.00 67.25 227 HIS A O 1
ATOM 1812 N N . GLU A 1 228 ? -24.962 -6.768 23.281 1.00 64.19 228 GLU A N 1
ATOM 1813 C CA . GLU A 1 228 ? -24.654 -5.383 23.660 1.00 64.19 228 GLU A CA 1
ATOM 1814 C C . GLU A 1 228 ? -24.174 -4.566 22.449 1.00 64.19 228 GLU A C 1
ATOM 1816 O O . GLU A 1 228 ? -24.427 -3.363 22.372 1.00 64.19 228 GLU A O 1
ATOM 1821 N N . ALA A 1 229 ? -23.581 -5.225 21.447 1.00 65.25 229 ALA A N 1
ATOM 1822 C CA . ALA A 1 229 ? -23.007 -4.591 20.260 1.00 65.25 229 ALA A CA 1
ATOM 1823 C C . ALA A 1 229 ? -23.947 -3.620 19.496 1.00 65.25 229 ALA A C 1
ATOM 1825 O O . ALA A 1 229 ? -23.464 -2.562 19.086 1.00 65.25 229 ALA A O 1
ATOM 1826 N N . PRO A 1 230 ? -25.268 -3.868 19.336 1.00 64.31 230 PRO A N 1
ATOM 1827 C CA . PRO A 1 230 ? -26.180 -2.910 18.692 1.00 64.31 230 PRO A CA 1
ATOM 1828 C C . PRO A 1 230 ? -26.402 -1.636 19.521 1.00 64.31 230 PRO A C 1
ATOM 1830 O O . PRO A 1 230 ? -26.356 -0.520 18.997 1.00 64.31 230 PRO A O 1
ATOM 1833 N N . VAL A 1 231 ? -26.593 -1.789 20.838 1.00 65.88 231 VAL A N 1
ATOM 1834 C CA . VAL A 1 231 ? -26.748 -0.669 21.785 1.00 65.88 231 VAL A CA 1
ATOM 1835 C C . VAL A 1 231 ? -25.458 0.149 21.858 1.00 65.88 231 VAL A C 1
ATOM 1837 O O . VAL A 1 231 ? -25.489 1.370 22.027 1.00 65.88 231 VAL A O 1
ATOM 1840 N N . GLU A 1 232 ? -24.314 -0.512 21.707 1.00 63.72 232 GLU A N 1
ATOM 1841 C CA . GLU A 1 232 ? -23.009 0.133 21.655 1.00 63.72 232 GLU A CA 1
ATOM 1842 C C . GLU A 1 232 ? -22.735 0.854 20.338 1.00 63.72 232 GLU A C 1
ATOM 1844 O O . GLU A 1 232 ? -22.256 1.991 20.355 1.00 63.72 232 GLU A O 1
ATOM 1849 N N . ALA A 1 233 ? -23.091 0.245 19.207 1.00 61.44 233 ALA A N 1
ATOM 1850 C CA . ALA A 1 233 ? -22.984 0.863 17.892 1.00 61.44 233 ALA A CA 1
ATOM 1851 C C . ALA A 1 233 ? -23.770 2.178 17.826 1.00 61.44 233 ALA A C 1
ATOM 1853 O O . ALA A 1 233 ? -23.277 3.173 17.293 1.00 61.44 233 ALA A O 1
ATOM 1854 N N . ALA A 1 234 ? -24.948 2.218 18.458 1.00 62.38 234 ALA A N 1
ATOM 1855 C CA . ALA A 1 234 ? -25.766 3.422 18.561 1.00 62.38 234 ALA A CA 1
ATOM 1856 C C . ALA A 1 234 ? -25.085 4.564 19.343 1.00 62.38 234 ALA A C 1
ATOM 1858 O O . ALA A 1 234 ? -25.379 5.734 19.103 1.00 62.38 234 ALA A O 1
ATOM 1859 N N . LYS A 1 235 ? -24.152 4.259 20.256 1.00 63.44 235 LYS A N 1
ATOM 1860 C CA . LYS A 1 235 ? -23.466 5.264 21.089 1.00 63.44 235 LYS A CA 1
ATOM 1861 C C . LYS A 1 235 ? -22.222 5.874 20.429 1.00 63.44 235 LYS A C 1
ATOM 1863 O O . LYS A 1 235 ? -21.710 6.849 20.974 1.00 63.44 235 LYS A O 1
ATOM 1868 N N . ARG A 1 236 ? -21.768 5.339 19.282 1.00 58.72 236 ARG A N 1
ATOM 1869 C CA . ARG A 1 236 ? -20.694 5.785 18.351 1.00 58.72 236 ARG A CA 1
ATOM 1870 C C . ARG A 1 236 ? -19.309 6.191 18.913 1.00 58.72 236 ARG A C 1
ATOM 1872 O O . ARG A 1 236 ? -18.357 6.124 18.146 1.00 58.72 236 ARG A O 1
ATOM 1879 N N . ASN A 1 237 ? -19.153 6.566 20.188 1.00 55.44 237 ASN A N 1
ATOM 1880 C CA . ASN A 1 237 ? -17.968 7.288 20.679 1.00 55.44 237 ASN A CA 1
ATOM 1881 C C . ASN A 1 237 ? -17.411 6.864 22.053 1.00 55.44 237 ASN A C 1
ATOM 1883 O O . ASN A 1 237 ? -16.412 7.443 22.460 1.00 55.44 237 ASN A O 1
ATOM 1887 N N . THR A 1 238 ? -18.015 5.940 22.812 1.00 56.38 238 THR A N 1
ATOM 1888 C CA . THR A 1 238 ? -17.598 5.764 24.228 1.00 56.38 238 THR A CA 1
ATOM 1889 C C . THR A 1 238 ? -17.372 4.333 24.697 1.00 56.38 238 THR A C 1
ATOM 1891 O O . THR A 1 238 ? -16.411 4.094 25.425 1.00 56.38 238 THR A O 1
ATOM 1894 N N . LEU A 1 239 ? -18.207 3.369 24.305 1.00 59.34 239 LEU A N 1
ATOM 1895 C CA . LEU A 1 239 ? -18.132 2.028 24.897 1.00 59.34 239 LEU A CA 1
ATOM 1896 C C . LEU A 1 239 ? -17.075 1.141 24.252 1.00 59.34 239 LEU A C 1
ATOM 1898 O O . LEU A 1 239 ? -16.217 0.655 24.981 1.00 59.34 239 LEU A O 1
ATOM 1902 N N . TRP A 1 240 ? -17.038 1.016 22.923 1.00 64.88 240 TRP A N 1
ATOM 1903 C CA . TRP A 1 240 ? -16.016 0.195 22.261 1.00 64.88 240 TRP A CA 1
ATOM 1904 C C . TRP A 1 240 ? -14.597 0.647 22.612 1.00 64.88 240 TRP A C 1
ATOM 1906 O O . TRP A 1 240 ? -13.757 -0.178 22.949 1.00 64.88 240 TRP A O 1
ATOM 1916 N N . GLN A 1 241 ? -14.348 1.962 22.631 1.00 62.50 241 GLN A N 1
ATOM 1917 C CA . GLN A 1 241 ? -13.069 2.516 23.077 1.00 62.50 241 GLN A CA 1
ATOM 1918 C C . GLN A 1 241 ? -12.774 2.151 24.535 1.00 62.50 241 GLN A C 1
ATOM 1920 O O . GLN A 1 241 ? -11.653 1.773 24.858 1.00 62.50 241 GLN A O 1
ATOM 1925 N N . SER A 1 242 ? -13.784 2.199 25.411 1.00 60.91 242 SER A N 1
ATOM 1926 C CA . SER A 1 242 ? -13.620 1.753 26.792 1.00 60.91 242 SER A CA 1
ATOM 1927 C C . SER A 1 242 ? -13.366 0.251 26.896 1.00 60.91 242 SER A C 1
ATOM 1929 O O . SER A 1 242 ? -12.645 -0.152 27.784 1.00 60.91 242 SER A O 1
ATOM 1931 N N . HIS A 1 243 ? -13.903 -0.596 26.018 1.00 62.84 243 HIS A N 1
ATOM 1932 C CA . HIS A 1 243 ? -13.683 -2.042 26.082 1.00 62.84 243 HIS A CA 1
ATOM 1933 C C . HIS A 1 243 ? -12.349 -2.454 25.455 1.00 62.84 243 HIS A C 1
ATOM 1935 O O . HIS A 1 243 ? -11.619 -3.242 26.054 1.00 62.84 243 HIS A O 1
ATOM 1941 N N . TYR A 1 244 ? -12.014 -1.894 24.292 1.00 64.94 244 TYR A N 1
ATOM 1942 C CA . TYR A 1 244 ? -10.827 -2.267 23.534 1.00 64.94 244 TYR A CA 1
ATOM 1943 C C . TYR A 1 244 ? -9.569 -1.539 24.033 1.00 64.94 244 TYR A C 1
ATOM 1945 O O . TYR A 1 244 ? -8.522 -2.158 24.198 1.00 64.94 244 TYR A O 1
ATOM 1953 N N . GLY A 1 245 ? -9.673 -0.246 24.355 1.00 63.41 245 GLY A N 1
ATOM 1954 C CA . GLY A 1 245 ? -8.560 0.557 24.881 1.00 63.41 245 GLY A CA 1
ATOM 1955 C C . GLY A 1 245 ? -8.134 0.194 26.310 1.00 63.41 245 GLY A C 1
ATOM 1956 O O . GLY A 1 245 ? -7.089 0.641 26.771 1.00 63.41 245 GLY A O 1
ATOM 1957 N N . ARG A 1 246 ? -8.909 -0.644 27.017 1.00 65.44 246 ARG A N 1
ATOM 1958 C CA . ARG A 1 246 ? -8.577 -1.151 28.364 1.00 65.44 246 ARG A CA 1
ATOM 1959 C C . ARG A 1 246 ? -7.401 -2.122 28.384 1.00 65.44 246 ARG A C 1
ATOM 1961 O O . ARG A 1 246 ? -6.856 -2.361 29.455 1.00 65.44 246 ARG A O 1
ATOM 1968 N N . TRP A 1 247 ? -7.014 -2.710 27.258 1.00 69.12 247 TRP A N 1
ATOM 1969 C CA . TRP A 1 247 ? -6.008 -3.771 27.227 1.00 69.12 247 TRP A CA 1
ATOM 1970 C C . TRP A 1 247 ? -4.878 -3.430 26.272 1.00 69.12 247 TRP A C 1
ATOM 1972 O O . TRP A 1 247 ? -5.077 -2.718 25.291 1.00 69.12 247 TRP A O 1
ATOM 1982 N N . PHE A 1 248 ? -3.685 -3.963 26.542 1.00 76.19 248 PHE A N 1
ATOM 1983 C CA . PHE A 1 248 ? -2.602 -3.921 25.567 1.00 76.19 248 PHE A CA 1
ATOM 1984 C C . PHE A 1 248 ? -3.086 -4.554 24.267 1.00 76.19 248 PHE A C 1
ATOM 1986 O O . PHE A 1 248 ? -3.699 -5.624 24.280 1.00 76.19 248 PHE A O 1
ATOM 1993 N N . PHE A 1 249 ? -2.808 -3.906 23.137 1.00 85.62 249 PHE A N 1
ATOM 1994 C CA . PHE A 1 249 ? -3.146 -4.490 21.849 1.00 85.62 249 PHE A CA 1
ATOM 1995 C C . PHE A 1 249 ? -2.351 -5.783 21.648 1.00 85.62 249 PHE A C 1
ATOM 1997 O O . PHE A 1 249 ? -1.170 -5.729 21.317 1.00 85.62 249 PHE A O 1
ATOM 2004 N N . ARG A 1 250 ? -2.977 -6.943 21.866 1.00 85.75 250 ARG A N 1
ATOM 2005 C CA . ARG A 1 250 ? -2.278 -8.235 21.942 1.00 85.75 250 ARG A CA 1
ATOM 2006 C C . ARG A 1 250 ? -1.510 -8.609 20.682 1.00 85.75 250 ARG A C 1
ATOM 2008 O O . ARG A 1 250 ? -0.530 -9.322 20.768 1.00 85.75 250 ARG A O 1
ATOM 2015 N N . ALA A 1 251 ? -1.937 -8.143 19.514 1.00 91.12 251 ALA A N 1
ATOM 2016 C CA . ALA A 1 251 ? -1.261 -8.460 18.260 1.00 91.12 251 ALA A CA 1
ATOM 2017 C C . ALA A 1 251 ? -0.010 -7.594 18.017 1.00 91.12 251 ALA A C 1
ATOM 2019 O O . ALA A 1 251 ? 0.644 -7.745 16.988 1.00 91.12 251 ALA A O 1
ATOM 2020 N N . ALA A 1 252 ? 0.338 -6.686 18.934 1.00 93.69 252 ALA A N 1
ATOM 2021 C CA . ALA A 1 252 ? 1.582 -5.938 18.848 1.00 93.69 252 ALA A CA 1
ATOM 2022 C C . ALA A 1 252 ? 2.786 -6.876 18.933 1.00 93.69 252 ALA A C 1
ATOM 2024 O O . ALA A 1 252 ? 2.844 -7.752 19.792 1.00 93.69 252 ALA A O 1
ATOM 2025 N N . SER A 1 253 ? 3.778 -6.635 18.088 1.00 95.75 253 SER A N 1
ATOM 2026 C CA . SER A 1 253 ? 5.090 -7.273 18.221 1.00 95.75 253 SER A CA 1
ATOM 2027 C C . SER A 1 253 ? 6.009 -6.475 19.147 1.00 95.75 253 SER A C 1
ATOM 2029 O O . SER A 1 253 ? 6.794 -7.057 19.887 1.00 95.75 253 SER A O 1
ATOM 2031 N N . HIS A 1 254 ? 5.881 -5.144 19.121 1.00 95.81 254 HIS A N 1
ATOM 2032 C CA . HIS A 1 254 ? 6.764 -4.221 19.819 1.00 95.81 254 HIS A CA 1
ATOM 2033 C C . HIS A 1 254 ? 5.951 -3.110 20.487 1.00 95.81 254 HIS A C 1
ATOM 2035 O O . HIS A 1 254 ? 5.065 -2.530 19.854 1.00 95.81 254 HIS A O 1
ATOM 2041 N N . TYR A 1 255 ? 6.281 -2.776 21.734 1.00 93.69 255 TYR A N 1
ATOM 2042 C CA . TYR A 1 255 ? 5.709 -1.635 22.450 1.00 93.69 255 TYR A CA 1
ATOM 2043 C C . TYR A 1 255 ? 6.771 -0.593 22.798 1.00 93.69 255 TYR A C 1
ATOM 2045 O O . TYR A 1 255 ? 7.864 -0.922 23.261 1.00 93.69 255 TYR A O 1
ATOM 2053 N N . ILE A 1 256 ? 6.411 0.679 22.646 1.00 92.88 256 ILE A N 1
ATOM 2054 C CA . ILE A 1 256 ? 7.169 1.816 23.170 1.00 92.88 256 ILE A CA 1
ATOM 2055 C C . ILE A 1 256 ? 6.308 2.508 24.219 1.00 92.88 256 ILE A C 1
ATOM 2057 O O . ILE A 1 256 ? 5.341 3.195 23.892 1.00 92.88 256 ILE A O 1
ATOM 2061 N N . PHE A 1 257 ? 6.680 2.325 25.481 1.00 91.00 257 PHE A N 1
ATOM 2062 C CA . PHE A 1 257 ? 6.101 3.042 26.607 1.00 91.00 257 PHE A CA 1
ATOM 2063 C C . PHE A 1 257 ? 6.858 4.353 26.780 1.00 91.00 257 PHE A C 1
ATOM 2065 O O . PHE A 1 257 ? 8.033 4.343 27.137 1.00 91.00 257 PHE A O 1
ATOM 2072 N N . CYS A 1 258 ? 6.213 5.480 26.498 1.00 89.12 258 CYS A N 1
ATOM 2073 C CA . CYS A 1 258 ? 6.849 6.789 26.579 1.00 89.12 258 CYS A CA 1
ATOM 2074 C C . CYS A 1 258 ? 5.886 7.807 27.200 1.00 89.12 258 CYS A C 1
ATOM 2076 O O . CYS A 1 258 ? 4.843 8.091 26.611 1.00 89.12 258 CYS A O 1
ATOM 2078 N N . PRO A 1 259 ? 6.220 8.388 28.366 1.00 83.12 259 PRO A N 1
ATOM 2079 C CA . PRO A 1 259 ? 5.553 9.567 28.887 1.00 83.12 259 PRO A CA 1
ATOM 2080 C C . PRO A 1 259 ? 5.496 10.657 27.826 1.00 83.12 259 PRO A C 1
ATOM 2082 O O . PRO A 1 259 ? 6.491 10.908 27.139 1.00 83.12 259 PRO A O 1
ATOM 2085 N N . CYS A 1 260 ? 4.348 11.312 27.714 1.00 73.00 260 CYS A N 1
ATOM 2086 C CA . CYS A 1 260 ? 4.119 12.382 26.754 1.00 73.00 260 CYS A CA 1
ATOM 2087 C C . CYS A 1 260 ? 4.213 11.943 25.288 1.00 73.00 260 CYS A C 1
ATOM 2089 O O . CYS A 1 260 ? 4.437 12.821 24.466 1.00 73.00 260 CYS A O 1
ATOM 2091 N N . ALA A 1 261 ? 4.049 10.654 24.944 1.00 63.72 261 ALA A N 1
ATOM 2092 C CA . ALA A 1 261 ? 4.069 10.186 23.551 1.00 63.72 261 ALA A CA 1
ATOM 2093 C C . ALA A 1 261 ? 3.016 10.869 22.662 1.00 63.72 261 ALA A C 1
ATOM 2095 O O . ALA A 1 261 ? 3.109 10.779 21.438 1.00 63.72 261 ALA A O 1
ATOM 2096 N N . GLY A 1 262 ? 2.048 11.570 23.266 1.00 63.22 262 GLY A N 1
ATOM 2097 C CA . GLY A 1 262 ? 1.048 12.333 22.540 1.00 63.22 262 GLY A CA 1
ATOM 2098 C C . GLY A 1 262 ? 0.187 11.435 21.660 1.00 63.22 262 GLY A C 1
ATOM 2099 O O . GLY A 1 262 ? 0.199 10.218 21.787 1.00 63.22 262 GLY A O 1
ATOM 2100 N N . SER A 1 263 ? -0.581 12.055 20.769 1.00 65.62 263 SER A N 1
ATOM 2101 C CA . SER A 1 263 ? -1.086 11.343 19.598 1.00 65.62 263 SER A CA 1
ATOM 2102 C C . SER A 1 263 ? -0.061 11.525 18.479 1.00 65.62 263 SER A C 1
ATOM 2104 O O . SER A 1 263 ? 0.597 12.564 18.457 1.00 65.62 263 SER A O 1
ATOM 2106 N N . PHE A 1 264 ? 0.058 10.606 17.514 1.00 63.00 264 PHE A N 1
ATOM 2107 C CA . PHE A 1 264 ? 0.989 10.793 16.379 1.00 63.00 264 PHE A CA 1
ATOM 2108 C C . PHE A 1 264 ? 0.813 12.118 15.619 1.00 63.00 264 PHE A C 1
ATOM 2110 O O . PHE A 1 264 ? 1.750 12.594 14.977 1.00 63.00 264 PHE A O 1
ATOM 2117 N N . ASN A 1 265 ? -0.369 12.729 15.723 1.00 58.97 265 ASN A N 1
ATOM 2118 C CA . ASN A 1 265 ? -0.684 14.019 15.119 1.00 58.97 265 ASN A CA 1
ATOM 2119 C C . ASN A 1 265 ? -0.524 15.216 16.060 1.00 58.97 265 ASN A C 1
ATOM 2121 O O . ASN A 1 265 ? -0.653 16.357 15.621 1.00 58.97 265 ASN A O 1
ATOM 2125 N N . SER A 1 266 ? -0.209 14.998 17.337 1.00 59.94 266 SER A N 1
ATOM 2126 C CA . SER A 1 266 ? 0.270 16.070 18.202 1.00 59.94 266 SER A CA 1
ATOM 2127 C C . SER A 1 266 ? 1.785 16.215 18.048 1.00 59.94 266 SER A C 1
ATOM 2129 O O . SER A 1 266 ? 2.515 15.261 17.793 1.00 59.94 266 SER A O 1
ATOM 2131 N N . SER A 1 267 ? 2.301 17.428 18.237 1.00 47.28 267 SER A N 1
ATOM 2132 C CA . SER A 1 267 ? 3.737 17.744 18.187 1.00 47.28 267 SER A CA 1
ATOM 2133 C C . SER A 1 267 ? 4.584 17.046 19.269 1.00 47.28 267 SER A C 1
ATOM 2135 O O . SER A 1 267 ? 5.741 17.410 19.462 1.00 47.28 267 SER A O 1
ATOM 2137 N N . ALA A 1 268 ? 4.006 16.098 20.009 1.00 52.88 268 ALA A N 1
ATOM 2138 C CA . ALA A 1 268 ? 4.583 15.426 21.162 1.00 52.88 268 ALA A CA 1
ATOM 2139 C C . ALA A 1 268 ? 4.856 13.935 20.899 1.00 52.88 268 ALA A C 1
ATOM 2141 O O . ALA A 1 268 ? 4.878 13.153 21.833 1.00 52.88 268 ALA A O 1
ATOM 2142 N N . VAL A 1 269 ? 5.073 13.505 19.653 1.00 65.12 269 VAL A N 1
ATOM 2143 C CA . VAL A 1 269 ? 5.478 12.111 19.403 1.00 65.12 269 VAL A CA 1
ATOM 2144 C C . VAL A 1 269 ? 6.797 11.813 20.121 1.00 65.12 269 VAL A C 1
ATOM 2146 O O . VAL A 1 269 ? 7.705 12.647 20.124 1.00 65.12 269 VAL A O 1
ATOM 2149 N N . ALA A 1 270 ? 6.928 10.603 20.677 1.00 69.69 270 ALA A N 1
ATOM 2150 C CA . ALA A 1 270 ? 8.154 10.128 21.328 1.00 69.69 270 ALA A CA 1
ATOM 2151 C C . ALA A 1 270 ? 9.415 10.337 20.465 1.00 69.69 270 ALA A C 1
ATOM 2153 O O . ALA A 1 270 ? 10.510 10.480 20.999 1.00 69.69 270 ALA A O 1
ATOM 2154 N N . PHE A 1 271 ? 9.269 10.356 19.138 1.00 83.12 271 PHE A N 1
ATOM 2155 C CA . PHE A 1 271 ? 10.270 10.812 18.178 1.00 83.12 271 PHE A CA 1
ATOM 2156 C C . PHE A 1 271 ? 9.615 11.111 16.816 1.00 83.12 271 PHE A C 1
ATOM 2158 O O . PHE A 1 271 ? 8.529 10.602 16.533 1.00 83.12 271 PHE A O 1
ATOM 2165 N N . PRO A 1 272 ? 10.265 11.878 15.921 1.00 85.62 272 PRO A N 1
ATOM 2166 C CA . PRO A 1 272 ? 9.774 12.075 14.559 1.00 85.62 272 PRO A CA 1
ATOM 2167 C C . PRO A 1 272 ? 9.685 10.747 13.790 1.00 85.62 272 PRO A C 1
ATOM 2169 O O . PRO A 1 272 ? 10.700 10.086 13.567 1.00 85.62 272 PRO A O 1
ATOM 2172 N N . LEU A 1 273 ? 8.487 10.365 13.331 1.00 84.88 273 LEU A N 1
ATOM 2173 C CA . LEU A 1 273 ? 8.256 9.094 12.617 1.00 84.88 273 LEU A CA 1
ATOM 2174 C C . LEU A 1 273 ? 9.093 8.948 11.338 1.00 84.88 273 LEU A C 1
ATOM 2176 O O . LEU A 1 273 ? 9.470 7.842 10.957 1.00 84.88 273 LEU A O 1
ATOM 2180 N N . GLU A 1 274 ? 9.472 10.070 10.728 1.00 85.69 274 GLU A N 1
ATOM 2181 C CA . GLU A 1 274 ? 10.380 10.133 9.577 1.00 85.69 274 GLU A CA 1
ATOM 2182 C C . GLU A 1 274 ? 11.753 9.492 9.860 1.00 85.69 274 GLU A C 1
ATOM 2184 O O . GLU A 1 274 ? 12.469 9.057 8.950 1.00 85.69 274 GLU A O 1
ATOM 2189 N N . TRP A 1 275 ? 12.139 9.395 11.138 1.00 90.00 275 TRP A N 1
ATOM 2190 C CA . TRP A 1 275 ? 13.354 8.698 11.547 1.00 90.00 275 TRP A CA 1
ATOM 2191 C C . TRP A 1 275 ? 13.255 7.189 11.328 1.00 90.00 275 TRP A C 1
ATOM 2193 O O . TRP A 1 275 ? 14.271 6.581 10.986 1.00 90.00 275 TRP A O 1
ATOM 2203 N N . LEU A 1 276 ? 12.065 6.590 11.429 1.00 90.19 276 LEU A N 1
ATOM 2204 C CA . LEU A 1 276 ? 11.843 5.185 11.080 1.00 90.19 276 LEU A CA 1
ATOM 2205 C C . LEU A 1 276 ? 11.832 4.992 9.569 1.00 90.19 276 LEU A C 1
ATOM 2207 O O . LEU A 1 276 ? 12.524 4.116 9.074 1.00 90.19 276 LEU A O 1
ATOM 2211 N N . GLY A 1 277 ? 11.163 5.863 8.826 1.00 87.50 277 GLY A N 1
ATOM 2212 C CA . GLY A 1 277 ? 11.071 5.762 7.376 1.00 87.50 277 GLY A CA 1
ATOM 2213 C C . GLY A 1 277 ? 10.029 6.723 6.834 1.00 87.50 277 GLY A C 1
ATOM 2214 O O . GLY A 1 277 ? 9.549 7.604 7.543 1.00 87.50 277 GLY A O 1
ATOM 2215 N N . LYS A 1 278 ? 9.671 6.557 5.564 1.00 89.00 278 LYS A N 1
ATOM 2216 C CA . LYS A 1 278 ? 8.505 7.245 5.006 1.00 89.00 278 LYS A CA 1
ATOM 2217 C C . LYS A 1 278 ? 7.249 6.730 5.707 1.00 89.00 278 LYS A C 1
ATOM 2219 O O . LYS A 1 278 ? 7.214 5.568 6.113 1.00 89.00 278 LYS A O 1
ATOM 2224 N N . SER A 1 279 ? 6.243 7.584 5.851 1.00 91.31 279 SER A N 1
ATOM 2225 C CA . SER A 1 279 ? 4.988 7.224 6.501 1.00 91.31 279 SER A CA 1
ATOM 2226 C C . SER A 1 279 ? 3.792 7.416 5.577 1.00 91.31 279 SER A C 1
ATOM 2228 O O . SER A 1 279 ? 3.766 8.313 4.732 1.00 91.31 279 SER A O 1
ATOM 2230 N N . GLY A 1 280 ? 2.800 6.555 5.758 1.00 93.62 280 GLY A N 1
ATOM 2231 C CA . GLY A 1 280 ? 1.448 6.746 5.260 1.00 93.62 280 GLY A CA 1
ATOM 2232 C C . GLY A 1 280 ? 0.439 6.331 6.318 1.00 93.62 280 GLY A C 1
ATOM 2233 O O . GLY A 1 280 ? 0.798 5.677 7.296 1.00 93.62 280 GLY A O 1
ATOM 2234 N N . THR A 1 281 ? -0.819 6.702 6.121 1.00 94.88 281 THR A N 1
ATOM 2235 C CA . THR A 1 281 ? -1.881 6.443 7.093 1.00 94.88 281 THR A CA 1
ATOM 2236 C C . THR A 1 281 ? -3.081 5.800 6.406 1.00 94.88 281 THR A C 1
ATOM 2238 O O . THR A 1 281 ? -3.533 6.268 5.358 1.00 94.88 281 THR A O 1
ATOM 2241 N N . ILE A 1 282 ? -3.610 4.731 7.002 1.00 95.94 282 ILE A N 1
ATOM 2242 C CA . ILE A 1 282 ? -4.873 4.098 6.618 1.00 95.94 282 ILE A CA 1
ATOM 2243 C C . ILE A 1 282 ? -5.934 4.517 7.630 1.00 95.94 282 ILE A C 1
ATOM 2245 O O . ILE A 1 282 ? -5.836 4.190 8.812 1.00 95.94 282 ILE A O 1
ATOM 2249 N N . PHE A 1 283 ? -6.967 5.204 7.152 1.00 94.94 283 PHE A N 1
ATOM 2250 C CA . PHE A 1 283 ? -8.095 5.652 7.957 1.00 94.94 283 PHE A CA 1
ATOM 2251 C C . PHE A 1 283 ? -9.326 4.770 7.740 1.00 94.94 283 PHE A C 1
ATOM 2253 O O . PHE A 1 283 ? -9.690 4.452 6.604 1.00 94.94 283 PHE A O 1
ATOM 2260 N N . SER A 1 284 ? -10.015 4.435 8.832 1.00 93.19 284 SER A N 1
ATOM 2261 C CA . SER A 1 284 ? -11.260 3.660 8.826 1.00 93.19 284 SER A CA 1
ATOM 2262 C C . SER A 1 284 ? -12.233 4.140 9.892 1.00 93.19 284 SER A C 1
ATOM 2264 O O . SER A 1 284 ? -11.964 3.973 11.078 1.00 93.19 284 SER A O 1
ATOM 2266 N N . CYS A 1 285 ? -13.394 4.655 9.491 1.00 86.19 285 CYS A N 1
ATOM 2267 C CA . CYS A 1 285 ? -14.355 5.353 10.345 1.00 86.19 285 CYS A CA 1
ATOM 2268 C C . CYS A 1 285 ? -13.724 6.493 11.168 1.00 86.19 285 CYS A C 1
ATOM 2270 O O . CYS A 1 285 ? -12.531 6.537 11.457 1.00 86.19 285 CYS A O 1
ATOM 2272 N N . GLY A 1 286 ? -14.532 7.439 11.626 1.00 82.69 286 GLY A N 1
ATOM 2273 C CA . GLY A 1 286 ? -14.050 8.391 12.619 1.00 82.69 286 GLY A CA 1
ATOM 2274 C C . GLY A 1 286 ? -14.985 9.554 12.848 1.00 82.69 286 GLY A C 1
ATOM 2275 O O . GLY A 1 286 ? -15.717 9.950 11.947 1.00 82.69 286 GLY A O 1
ATOM 2276 N N . ALA A 1 287 ? -14.934 10.110 14.056 1.00 80.62 287 ALA A N 1
ATOM 2277 C CA . ALA A 1 287 ? -15.737 11.267 14.410 1.00 80.62 287 ALA A CA 1
ATOM 2278 C C . ALA A 1 287 ? -15.430 12.469 13.507 1.00 80.62 287 ALA A C 1
ATOM 2280 O O . ALA A 1 287 ? -14.277 12.762 13.177 1.00 80.62 287 ALA A O 1
ATOM 2281 N N . ILE A 1 288 ? -16.495 13.175 13.130 1.00 79.38 288 ILE A N 1
ATOM 2282 C CA . ILE A 1 288 ? -16.422 14.460 12.441 1.00 79.38 288 ILE A CA 1
ATOM 2283 C C . ILE A 1 288 ? -16.394 15.550 13.512 1.00 79.38 288 ILE A C 1
ATOM 2285 O O . ILE A 1 288 ? -17.369 15.721 14.244 1.00 79.38 288 ILE A O 1
ATOM 2289 N N . GLY A 1 289 ? -15.296 16.294 13.599 1.00 76.19 289 GLY A N 1
ATOM 2290 C CA . GLY A 1 289 ? -15.181 17.424 14.513 1.00 76.19 289 GLY A CA 1
ATOM 2291 C C . GLY A 1 289 ? -13.732 17.817 14.802 1.00 76.19 289 GLY A C 1
ATOM 2292 O O . GLY A 1 289 ? -12.812 17.128 14.354 1.00 76.19 289 GLY A O 1
ATOM 2293 N N . PRO A 1 290 ? -13.538 18.905 15.567 1.00 72.50 290 PRO A N 1
ATOM 2294 C CA . PRO A 1 290 ? -12.219 19.436 15.858 1.00 72.50 290 PRO A CA 1
ATOM 2295 C C . PRO A 1 290 ? -11.409 18.475 16.739 1.00 72.50 290 PRO A C 1
ATOM 2297 O O . PRO A 1 290 ? -11.909 18.002 17.759 1.00 72.50 290 PRO A O 1
ATOM 2300 N N . GLY A 1 291 ? -10.162 18.197 16.357 1.00 74.88 291 GLY A N 1
ATOM 2301 C CA . GLY A 1 291 ? -9.277 17.262 17.060 1.00 74.88 291 GLY A CA 1
ATOM 2302 C C . GLY A 1 291 ? -9.667 15.786 16.913 1.00 74.88 291 GLY A C 1
ATOM 2303 O O . GLY A 1 291 ? -9.229 14.954 17.706 1.00 74.88 291 GLY A O 1
ATOM 2304 N N . HIS A 1 292 ? -10.508 15.454 15.930 1.00 83.25 292 HIS A N 1
ATOM 2305 C CA . HIS A 1 292 ? -10.886 14.079 15.599 1.00 83.25 292 HIS A CA 1
ATOM 2306 C C . HIS A 1 292 ? -10.265 13.620 14.270 1.00 83.25 292 HIS A C 1
ATOM 2308 O O . HIS A 1 292 ? -9.542 14.358 13.605 1.00 83.25 292 HIS A O 1
ATOM 2314 N N . VAL A 1 293 ? -10.597 12.393 13.853 1.00 86.19 293 VAL A N 1
ATOM 2315 C CA . VAL A 1 293 ? -10.102 11.747 12.623 1.00 86.19 293 VAL A CA 1
ATOM 2316 C C . VAL A 1 293 ? -10.278 12.625 11.380 1.00 86.19 293 VAL A C 1
ATOM 2318 O O . VAL A 1 293 ? -9.436 12.603 10.493 1.00 86.19 293 VAL A O 1
ATOM 2321 N N . SER A 1 294 ? -11.341 13.427 11.306 1.00 87.88 294 SER A N 1
ATOM 2322 C CA . SER A 1 294 ? -11.564 14.319 10.163 1.00 87.88 294 SER A CA 1
ATOM 2323 C C . SER A 1 294 ? -10.485 15.398 10.001 1.00 87.88 294 SER A C 1
ATOM 2325 O O . SER A 1 294 ? -10.057 15.659 8.877 1.00 87.88 294 SER A O 1
ATOM 2327 N N . ASP A 1 295 ? -10.024 15.994 11.105 1.00 86.44 295 ASP A N 1
ATOM 2328 C CA . ASP A 1 295 ? -8.919 16.960 11.079 1.00 86.44 295 ASP A CA 1
ATOM 2329 C C . ASP A 1 295 ? -7.603 16.247 10.751 1.00 86.44 295 ASP A C 1
ATOM 2331 O O . ASP A 1 295 ? -6.833 16.739 9.938 1.00 86.44 295 ASP A O 1
ATOM 2335 N N . MET A 1 296 ? -7.394 15.034 11.279 1.00 88.31 296 MET A N 1
ATOM 2336 C CA . MET A 1 296 ? -6.220 14.207 10.958 1.00 88.31 296 MET A CA 1
ATOM 2337 C C . MET A 1 296 ? -6.138 13.868 9.462 1.00 88.31 296 MET A C 1
ATOM 2339 O O . MET A 1 296 ? -5.064 13.937 8.866 1.00 88.31 296 MET A O 1
ATOM 2343 N N . ILE A 1 297 ? -7.273 13.511 8.844 1.00 91.56 297 ILE A N 1
ATOM 2344 C CA . ILE A 1 297 ? -7.357 13.274 7.398 1.00 91.56 297 ILE A CA 1
ATOM 2345 C C . ILE A 1 297 ? -6.987 14.556 6.655 1.00 91.56 297 ILE A C 1
ATOM 2347 O O . ILE A 1 297 ? -6.166 14.511 5.741 1.00 91.56 297 ILE A O 1
ATOM 2351 N N . PHE A 1 298 ? -7.559 15.696 7.048 1.00 89.69 298 PHE A N 1
ATOM 2352 C CA . PHE A 1 298 ? -7.243 16.967 6.408 1.00 89.69 298 PHE A CA 1
ATOM 2353 C C . PHE A 1 298 ? -5.766 17.331 6.541 1.00 89.69 298 PHE A C 1
ATOM 2355 O O . PHE A 1 298 ? -5.149 17.653 5.534 1.00 89.69 298 PHE A O 1
ATOM 2362 N N . ASP A 1 299 ? -5.191 17.242 7.737 1.00 87.31 299 ASP A N 1
ATOM 2363 C CA . ASP A 1 299 ? -3.788 17.561 7.983 1.00 87.31 299 ASP A CA 1
ATOM 2364 C C . ASP A 1 299 ? -2.870 16.665 7.146 1.00 87.31 299 ASP A C 1
ATOM 2366 O O . ASP A 1 299 ? -1.891 17.141 6.569 1.00 87.31 299 ASP A O 1
ATOM 2370 N N . ASN A 1 300 ? -3.191 15.377 7.007 1.00 89.62 300 ASN A N 1
ATOM 2371 C CA . ASN A 1 300 ? -2.424 14.478 6.149 1.00 89.62 300 ASN A CA 1
ATOM 2372 C C . ASN A 1 300 ? -2.550 14.843 4.663 1.00 89.62 300 ASN A C 1
ATOM 2374 O O . ASN A 1 300 ? -1.531 14.903 3.970 1.00 89.62 300 ASN A O 1
ATOM 2378 N N . LEU A 1 301 ? -3.760 15.152 4.187 1.00 88.56 301 LEU A N 1
ATOM 2379 C CA . LEU A 1 301 ? -3.995 15.602 2.812 1.00 88.56 301 LEU A CA 1
ATOM 2380 C C . LEU A 1 301 ? -3.303 16.940 2.523 1.00 88.56 301 LEU A C 1
ATOM 2382 O O . LEU A 1 301 ? -2.683 17.108 1.475 1.00 88.56 301 LEU A O 1
ATOM 2386 N N . ASP A 1 302 ? -3.375 17.894 3.451 1.00 85.31 302 ASP A N 1
ATOM 2387 C CA . ASP A 1 302 ? -2.776 19.217 3.306 1.00 85.31 302 ASP A CA 1
ATOM 2388 C C . ASP A 1 302 ? -1.244 19.108 3.261 1.00 85.31 302 ASP A C 1
ATOM 2390 O O . ASP A 1 302 ? -0.598 19.729 2.414 1.00 85.31 302 ASP A O 1
ATOM 2394 N N . ASN A 1 303 ? -0.659 18.233 4.076 1.00 83.50 303 ASN A N 1
ATOM 2395 C CA . ASN A 1 303 ? 0.777 17.964 4.066 1.00 83.50 303 ASN A CA 1
ATOM 2396 C C . ASN A 1 303 ? 1.235 17.025 2.931 1.00 83.50 303 ASN A C 1
ATOM 2398 O O . ASN A 1 303 ? 2.430 16.750 2.826 1.00 83.50 303 ASN A O 1
ATOM 2402 N N . GLY A 1 304 ? 0.327 16.529 2.080 1.00 85.00 304 GLY A N 1
ATOM 2403 C CA . GLY A 1 304 ? 0.660 15.614 0.981 1.00 85.00 304 GLY A CA 1
ATOM 2404 C C . GLY A 1 304 ? 1.193 14.253 1.447 1.00 85.00 304 GLY A C 1
ATOM 2405 O O . GLY A 1 304 ? 1.982 13.620 0.743 1.00 85.00 304 GLY A O 1
ATOM 2406 N N . LYS A 1 305 ? 0.806 13.813 2.650 1.00 88.50 305 LYS A N 1
ATOM 2407 C CA . LYS A 1 305 ? 1.158 12.492 3.182 1.00 88.50 305 LYS A CA 1
ATOM 2408 C C . LYS A 1 305 ? 0.283 11.415 2.538 1.00 88.50 305 LYS A C 1
ATOM 2410 O O . LYS A 1 305 ? -0.909 11.641 2.319 1.00 88.50 305 LYS A O 1
ATOM 2415 N N . ALA A 1 306 ? 0.855 10.231 2.304 1.00 92.50 306 ALA A N 1
ATOM 2416 C CA . ALA A 1 306 ? 0.123 9.079 1.783 1.00 92.50 306 ALA A CA 1
ATOM 2417 C C . ALA A 1 306 ? -1.094 8.779 2.666 1.00 92.50 306 ALA A C 1
ATOM 2419 O O . ALA A 1 306 ? -0.940 8.427 3.835 1.00 92.50 306 ALA A O 1
ATOM 2420 N N . THR A 1 307 ? -2.291 8.920 2.105 1.00 94.88 307 THR A N 1
ATOM 2421 C CA . THR A 1 307 ? -3.549 8.837 2.850 1.00 94.88 307 THR A CA 1
ATOM 2422 C C . THR A 1 307 ? -4.500 7.865 2.175 1.00 94.88 307 THR A C 1
ATOM 2424 O O . THR A 1 307 ? -5.004 8.116 1.084 1.00 94.88 307 THR A O 1
ATOM 2427 N N . ILE A 1 308 ? -4.785 6.755 2.841 1.00 96.44 308 ILE A N 1
ATOM 2428 C CA . ILE A 1 308 ? -5.714 5.742 2.348 1.00 96.44 308 ILE A CA 1
ATOM 2429 C C . ILE A 1 308 ? -7.005 5.846 3.150 1.00 96.44 308 ILE A C 1
ATOM 2431 O O . ILE A 1 308 ? -6.984 5.763 4.378 1.00 96.44 308 ILE A O 1
ATOM 2435 N N . LEU A 1 309 ? -8.133 6.013 2.463 1.00 96.44 309 LEU A N 1
ATOM 2436 C CA . LEU A 1 309 ? -9.455 6.071 3.085 1.00 96.44 309 LEU A CA 1
ATOM 2437 C C . LEU A 1 309 ? -10.231 4.795 2.761 1.00 96.44 309 LEU A C 1
ATOM 2439 O O . LEU A 1 309 ? -10.490 4.505 1.591 1.00 96.44 309 LEU A O 1
ATOM 2443 N N . LEU A 1 310 ? -10.618 4.044 3.793 1.00 95.69 310 LEU A N 1
ATOM 2444 C CA . LEU A 1 310 ? -11.504 2.893 3.640 1.00 95.69 310 LEU A CA 1
ATOM 2445 C C . LEU A 1 310 ? -12.951 3.388 3.570 1.00 95.69 310 LEU A C 1
ATOM 2447 O O . LEU A 1 310 ? -13.508 3.864 4.560 1.00 95.69 310 LEU A O 1
ATOM 2451 N N . LYS A 1 311 ? -13.553 3.310 2.387 1.00 92.69 311 LYS A N 1
ATOM 2452 C CA . LYS A 1 311 ? -14.907 3.794 2.119 1.00 92.69 311 LYS A CA 1
ATOM 2453 C C . LYS A 1 311 ? -15.960 2.840 2.684 1.00 92.69 311 LYS A C 1
ATOM 2455 O O . LYS A 1 311 ? -15.749 1.632 2.747 1.00 92.69 311 LYS A O 1
ATOM 2460 N N . TYR A 1 312 ? -17.112 3.397 3.035 1.00 90.44 312 TYR A N 1
ATOM 2461 C CA . TYR A 1 312 ? -18.258 2.754 3.684 1.00 90.44 312 TYR A CA 1
ATOM 2462 C C . TYR A 1 312 ? -18.009 2.313 5.121 1.00 90.44 312 TYR A C 1
ATOM 2464 O O . TYR A 1 312 ? -18.793 1.556 5.688 1.00 90.44 312 TYR A O 1
ATOM 2472 N N . THR A 1 313 ? -16.926 2.801 5.721 1.00 89.25 313 THR A N 1
ATOM 2473 C CA . THR A 1 313 ? -16.619 2.561 7.133 1.00 89.25 313 THR A CA 1
ATOM 2474 C C . THR A 1 313 ? -17.275 3.599 8.043 1.00 89.25 313 THR A C 1
ATOM 2476 O O . THR A 1 313 ? -17.306 3.399 9.251 1.00 89.25 313 THR A O 1
ATOM 2479 N N . GLY A 1 314 ? -17.866 4.659 7.479 1.00 83.44 314 GLY A N 1
ATOM 2480 C CA . GLY A 1 314 ? -18.715 5.616 8.181 1.00 83.44 314 GLY A CA 1
ATOM 2481 C C . GLY A 1 314 ? -18.061 6.965 8.498 1.00 83.44 314 GLY A C 1
ATOM 2482 O O . GLY A 1 314 ? -16.848 7.104 8.651 1.00 83.44 314 GLY A O 1
ATOM 2483 N N . GLN A 1 315 ? -18.913 7.978 8.682 1.00 84.31 315 GLN A N 1
ATOM 2484 C CA . GLN A 1 315 ? -18.568 9.306 9.212 1.00 84.31 315 GLN A CA 1
ATOM 2485 C C . GLN A 1 315 ? -17.454 10.034 8.423 1.00 84.31 315 GLN A C 1
ATOM 2487 O O . GLN A 1 315 ? -17.670 10.397 7.268 1.00 84.31 315 GLN A O 1
ATOM 2492 N N . ALA A 1 316 ? -16.298 10.315 9.041 1.00 88.56 316 ALA A N 1
ATOM 2493 C CA . ALA A 1 316 ? -15.247 11.149 8.458 1.00 88.56 316 ALA A CA 1
ATOM 2494 C C . ALA A 1 316 ? -14.619 10.541 7.194 1.00 88.56 316 ALA A C 1
ATOM 2496 O O . ALA A 1 316 ? -14.422 11.257 6.214 1.00 88.56 316 ALA A O 1
ATOM 2497 N N . THR A 1 317 ? -14.330 9.237 7.184 1.00 91.69 317 THR A N 1
ATOM 2498 C CA . THR A 1 317 ? -13.715 8.572 6.023 1.00 91.69 317 THR A CA 1
ATOM 2499 C C . THR A 1 317 ? -14.639 8.591 4.818 1.00 91.69 317 THR A C 1
ATOM 2501 O O . THR A 1 317 ? -14.186 8.897 3.717 1.00 91.69 317 THR A O 1
ATOM 2504 N N . ASP A 1 318 ? -15.934 8.351 5.016 1.00 89.06 318 ASP A N 1
ATOM 2505 C CA . ASP A 1 318 ? -16.928 8.398 3.941 1.00 89.06 318 ASP A CA 1
ATOM 2506 C C . ASP A 1 318 ? -17.120 9.820 3.431 1.00 89.06 318 ASP A C 1
ATOM 2508 O O . ASP A 1 318 ? -17.107 10.048 2.221 1.00 89.06 318 ASP A O 1
ATOM 2512 N N . LEU A 1 319 ? -17.220 10.792 4.341 1.00 88.69 319 LEU A N 1
ATOM 2513 C CA . LEU A 1 319 ? -17.332 12.202 3.990 1.00 88.69 319 LEU A CA 1
ATOM 2514 C C . LEU A 1 319 ? -16.173 12.654 3.093 1.00 88.69 319 LEU A C 1
ATOM 2516 O O . LEU A 1 319 ? -16.405 13.216 2.020 1.00 88.69 319 LEU A O 1
ATOM 2520 N N . TRP A 1 320 ? -14.938 12.379 3.517 1.00 91.75 320 TRP A N 1
ATOM 2521 C CA . TRP A 1 320 ? -13.742 12.723 2.755 1.00 91.75 320 TRP A CA 1
ATOM 2522 C C . TRP A 1 320 ? -13.636 11.916 1.462 1.00 91.75 320 TRP A C 1
ATOM 2524 O O . TRP A 1 320 ? -13.347 12.494 0.421 1.00 91.75 320 TRP A O 1
ATOM 2534 N N . SER A 1 321 ? -13.970 10.624 1.474 1.00 92.38 321 SER A N 1
ATOM 2535 C CA . SER A 1 321 ? -14.001 9.800 0.258 1.00 92.38 321 SER A CA 1
ATOM 2536 C C . SER A 1 321 ? -14.966 10.369 -0.785 1.00 92.38 321 SER A C 1
ATOM 2538 O O . SER A 1 321 ? -14.622 10.489 -1.957 1.00 92.38 321 SER A O 1
ATOM 2540 N N . HIS A 1 322 ? -16.164 10.788 -0.368 1.00 89.44 322 HIS A N 1
ATOM 2541 C CA . HIS A 1 322 ? -17.140 11.410 -1.260 1.00 89.44 322 HIS A CA 1
ATOM 2542 C C . HIS A 1 322 ? -16.698 12.787 -1.760 1.00 89.44 322 HIS A C 1
ATOM 2544 O O . HIS A 1 322 ? -16.942 13.109 -2.926 1.00 89.44 322 HIS A O 1
ATOM 2550 N N . ALA A 1 323 ? -16.046 13.585 -0.912 1.00 90.12 323 ALA A N 1
ATOM 2551 C CA . ALA A 1 323 ? -15.487 14.871 -1.313 1.00 90.12 323 ALA A CA 1
ATOM 2552 C C . ALA A 1 323 ? -14.380 14.700 -2.363 1.00 90.12 323 ALA A C 1
ATOM 2554 O O . ALA A 1 323 ? -14.411 15.362 -3.399 1.00 90.12 323 ALA A O 1
ATOM 2555 N N . LEU A 1 324 ? -13.456 13.762 -2.145 1.00 90.56 324 LEU A N 1
ATOM 2556 C CA . LEU A 1 324 ? -12.353 13.470 -3.061 1.00 90.56 324 LEU A CA 1
ATOM 2557 C C . LEU A 1 324 ? -12.853 12.855 -4.378 1.00 90.56 324 LEU A C 1
ATOM 2559 O O . LEU A 1 324 ? -12.396 13.253 -5.450 1.00 90.56 324 LEU A O 1
ATOM 2563 N N . ASP A 1 325 ? -13.851 11.967 -4.332 1.00 90.06 325 ASP A N 1
ATOM 2564 C CA . ASP A 1 325 ? -14.529 11.454 -5.531 1.00 90.06 325 ASP A CA 1
ATOM 2565 C C . ASP A 1 325 ? -15.165 12.601 -6.340 1.00 90.06 325 ASP A C 1
ATOM 2567 O O . ASP A 1 325 ? -15.088 12.635 -7.570 1.00 90.06 325 ASP A O 1
ATOM 2571 N N . ALA A 1 326 ? -15.826 13.546 -5.660 1.00 89.31 326 ALA A N 1
ATOM 2572 C CA . ALA A 1 326 ? -16.447 14.702 -6.300 1.00 89.31 326 ALA A CA 1
ATOM 2573 C C . ALA A 1 326 ? -15.392 15.620 -6.937 1.00 89.31 326 ALA A C 1
ATOM 2575 O O . ALA A 1 326 ? -15.545 15.997 -8.099 1.00 89.31 326 ALA A O 1
ATOM 2576 N N . MET A 1 327 ? -14.300 15.909 -6.228 1.00 88.56 327 MET A N 1
ATOM 2577 C CA . MET A 1 327 ? -13.167 16.680 -6.749 1.00 88.56 327 MET A CA 1
ATOM 2578 C C . MET A 1 327 ? -12.531 16.011 -7.971 1.00 88.56 327 MET A C 1
ATOM 2580 O O . MET A 1 327 ? -12.353 16.670 -8.992 1.00 88.56 327 MET A O 1
ATOM 2584 N N . THR A 1 328 ? -12.271 14.702 -7.911 1.00 88.50 328 THR A N 1
ATOM 2585 C CA . THR A 1 328 ? -11.701 13.932 -9.032 1.00 88.50 328 THR A CA 1
ATOM 2586 C C . THR A 1 328 ? -12.597 14.036 -10.259 1.00 88.50 328 THR A C 1
ATOM 2588 O O . THR A 1 328 ? -12.146 14.428 -11.331 1.00 88.50 328 THR A O 1
ATOM 2591 N N . SER A 1 329 ? -13.899 13.810 -10.079 1.00 89.31 329 SER A N 1
ATOM 2592 C CA . SER A 1 329 ? -14.861 13.879 -11.180 1.00 89.31 329 SER A CA 1
ATOM 2593 C C . SER A 1 329 ? -15.012 15.286 -11.783 1.00 89.31 329 SER A C 1
ATOM 2595 O O . SER A 1 329 ? -15.379 15.420 -12.949 1.00 89.31 329 SER A O 1
ATOM 2597 N N . LEU A 1 330 ? -14.796 16.351 -11.001 1.00 87.75 330 LEU A N 1
ATOM 2598 C CA . LEU A 1 330 ? -14.805 17.736 -11.495 1.00 87.75 330 LEU A CA 1
A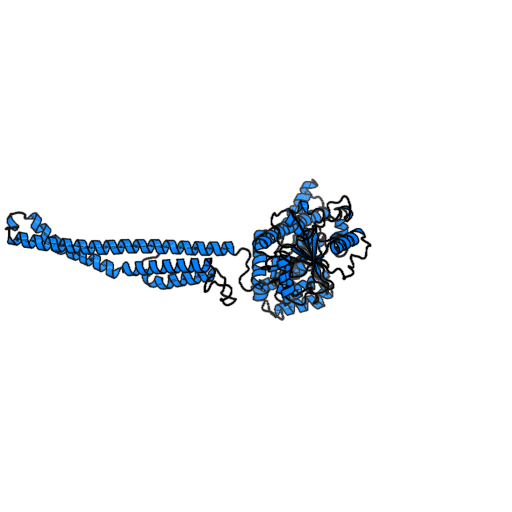TOM 2599 C C . LEU A 1 330 ? -13.506 18.067 -12.234 1.00 87.75 330 LEU A C 1
ATOM 2601 O O . LEU A 1 330 ? -13.541 18.760 -13.248 1.00 87.75 330 LEU A O 1
ATOM 2605 N N . ALA A 1 331 ? -12.374 17.553 -11.747 1.00 85.94 331 ALA A N 1
ATOM 2606 C CA . ALA A 1 331 ? -11.076 17.694 -12.395 1.00 85.94 331 ALA A CA 1
ATOM 2607 C C . ALA A 1 331 ? -11.063 17.020 -13.773 1.00 85.94 331 ALA A C 1
ATOM 2609 O O . ALA A 1 331 ? -10.654 17.641 -14.749 1.00 85.94 331 ALA A O 1
ATOM 2610 N N . GLU A 1 332 ? -11.585 15.795 -13.871 1.00 87.19 332 GLU A N 1
ATOM 2611 C CA . GLU A 1 332 ? -11.715 15.052 -15.133 1.00 87.19 332 GLU A CA 1
ATOM 2612 C C . GLU A 1 332 ? -12.636 15.752 -16.140 1.00 87.19 332 GLU A C 1
ATOM 2614 O O . GLU A 1 332 ? -12.381 15.720 -17.342 1.00 87.19 332 GLU A O 1
ATOM 2619 N N . ALA A 1 333 ? -13.681 16.429 -15.656 1.00 88.06 333 ALA A N 1
ATOM 2620 C CA . ALA A 1 333 ? -14.577 17.228 -16.489 1.00 88.06 333 ALA A CA 1
ATOM 2621 C C . ALA A 1 333 ? -13.969 18.580 -16.922 1.00 88.06 333 ALA A C 1
ATOM 2623 O O . ALA A 1 333 ? -14.573 19.290 -17.722 1.00 88.06 333 ALA A O 1
ATOM 2624 N N . GLY A 1 334 ? -12.802 18.966 -16.391 1.00 85.81 334 GLY A N 1
ATOM 2625 C CA . GLY A 1 334 ? -12.219 20.295 -16.603 1.00 85.81 334 GLY A CA 1
ATOM 2626 C C . GLY A 1 334 ? -13.001 21.429 -15.923 1.00 85.81 334 GLY A C 1
ATOM 2627 O O . GLY A 1 334 ? -12.801 22.596 -16.250 1.00 85.81 334 GLY A O 1
ATOM 2628 N N . GLU A 1 335 ? -13.888 21.103 -14.978 1.00 85.25 335 GLU A N 1
ATOM 2629 C CA . GLU A 1 335 ? -14.780 22.043 -14.277 1.00 85.25 335 GLU A CA 1
ATOM 2630 C C . GLU A 1 335 ? -14.207 22.527 -12.934 1.00 85.25 335 GLU A C 1
ATOM 2632 O O . GLU A 1 335 ? -14.827 23.332 -12.230 1.00 85.25 335 GLU A O 1
ATOM 2637 N N . LEU A 1 336 ? -13.028 22.030 -12.552 1.00 79.75 336 LEU A N 1
ATOM 2638 C CA . LEU A 1 336 ? -12.375 22.352 -11.289 1.00 79.75 336 LEU A CA 1
ATOM 2639 C C . LEU A 1 336 ? -11.774 23.770 -11.330 1.00 79.75 336 LEU A C 1
ATOM 2641 O O . LEU A 1 336 ? -10.581 23.953 -11.555 1.00 79.75 336 LEU A O 1
ATOM 2645 N N . SER A 1 337 ? -12.610 24.789 -11.119 1.00 76.94 337 SER A N 1
ATOM 2646 C CA . SER A 1 337 ? -12.168 26.170 -10.884 1.00 76.94 337 SER A CA 1
ATOM 2647 C C . SER A 1 337 ? -12.249 26.532 -9.396 1.00 76.94 337 SER A C 1
ATOM 2649 O O . SER A 1 337 ? -13.060 25.977 -8.654 1.00 76.94 337 SER A O 1
ATOM 2651 N N . LEU A 1 338 ? -11.423 27.481 -8.947 1.00 70.19 338 LEU A N 1
ATOM 2652 C CA . LEU A 1 338 ? -11.374 27.928 -7.546 1.00 70.19 338 LEU A CA 1
ATOM 2653 C C . LEU A 1 338 ? -12.714 28.466 -7.019 1.00 70.19 338 LEU A C 1
ATOM 2655 O O . LEU A 1 338 ? -13.072 28.187 -5.873 1.00 70.19 338 LEU A O 1
ATOM 2659 N N . ASP A 1 339 ? -13.457 29.200 -7.850 1.00 65.25 339 ASP A N 1
ATOM 2660 C CA . ASP A 1 339 ? -14.671 29.908 -7.428 1.00 65.25 339 ASP A CA 1
ATOM 2661 C C . ASP A 1 339 ? -15.949 29.068 -7.611 1.00 65.25 339 ASP A C 1
ATOM 2663 O O . ASP A 1 339 ? -16.867 29.164 -6.795 1.00 65.25 339 ASP A O 1
ATOM 2667 N N . SER A 1 340 ? -16.003 28.183 -8.618 1.00 63.12 340 SER A N 1
ATOM 2668 C CA . SER A 1 340 ? -17.129 27.249 -8.822 1.00 63.12 340 SER A CA 1
ATOM 2669 C C . SER A 1 340 ? -16.965 25.914 -8.082 1.00 63.12 340 SER A C 1
ATOM 2671 O O . SER A 1 340 ? -17.954 25.230 -7.808 1.00 63.12 340 SER A O 1
ATOM 2673 N N . GLY A 1 341 ? -15.729 25.543 -7.729 1.00 69.69 341 GLY A N 1
ATOM 2674 C CA . GLY A 1 341 ? -15.374 24.197 -7.285 1.00 69.69 341 GLY A CA 1
ATOM 2675 C C . GLY A 1 341 ? -16.031 23.785 -5.973 1.00 69.69 341 GLY A C 1
ATOM 2676 O O . GLY A 1 341 ? -16.612 22.711 -5.904 1.00 69.69 341 GLY A O 1
ATOM 2677 N N . ALA A 1 342 ? -16.023 24.632 -4.940 1.00 74.31 342 ALA A N 1
ATOM 2678 C CA . ALA A 1 342 ? -16.562 24.249 -3.628 1.00 74.31 342 ALA A CA 1
ATOM 2679 C C . ALA A 1 342 ? -18.084 23.997 -3.650 1.00 74.31 342 ALA A C 1
ATOM 2681 O O . ALA A 1 342 ? -18.563 23.031 -3.056 1.00 74.31 342 ALA A O 1
ATOM 2682 N N . ALA A 1 343 ? -18.842 24.839 -4.361 1.00 78.81 343 ALA A N 1
ATOM 2683 C CA . ALA A 1 343 ? -20.283 24.656 -4.527 1.00 78.81 343 ALA A CA 1
ATOM 2684 C C . ALA A 1 343 ? -20.599 23.439 -5.414 1.00 78.81 343 ALA A C 1
ATOM 2686 O O . ALA A 1 343 ? -21.504 22.670 -5.092 1.00 78.81 343 ALA A O 1
ATOM 2687 N N . GLY A 1 344 ? -19.816 23.221 -6.478 1.00 81.88 344 GLY A N 1
ATOM 2688 C CA . GLY A 1 344 ? -19.933 22.041 -7.337 1.00 81.88 344 GLY A CA 1
ATOM 2689 C C . GLY A 1 344 ? -19.615 20.733 -6.606 1.00 81.88 344 GLY A C 1
ATOM 2690 O O . GLY A 1 344 ? -20.350 19.759 -6.746 1.00 81.88 344 GLY A O 1
ATOM 2691 N N . ILE A 1 345 ? -18.574 20.718 -5.763 1.00 83.00 345 ILE A N 1
ATOM 2692 C CA . ILE A 1 345 ? -18.226 19.571 -4.908 1.00 83.00 345 ILE A CA 1
ATOM 2693 C C . ILE A 1 345 ? -19.390 19.261 -3.978 1.00 83.00 345 ILE A C 1
ATOM 2695 O O . ILE A 1 345 ? -19.835 18.122 -3.923 1.00 83.00 345 ILE A O 1
ATOM 2699 N N . LEU A 1 346 ? -19.932 20.276 -3.303 1.00 79.94 346 LEU A N 1
ATOM 2700 C CA . LEU A 1 346 ? -21.092 20.123 -2.430 1.00 79.94 346 LEU A CA 1
ATOM 2701 C C . LEU A 1 346 ? -22.314 19.567 -3.154 1.00 79.94 346 LEU A C 1
ATOM 2703 O O . LEU A 1 346 ? -23.002 18.702 -2.616 1.00 79.94 346 LEU A O 1
ATOM 2707 N N . GLN A 1 347 ? -22.589 20.058 -4.360 1.00 83.88 347 GLN A N 1
ATOM 2708 C CA . GLN A 1 347 ? -23.700 19.575 -5.166 1.00 83.88 347 GLN A CA 1
ATOM 2709 C C . GLN A 1 347 ? -23.504 18.106 -5.563 1.00 83.88 347 GLN A C 1
ATOM 2711 O O . GLN A 1 347 ? -24.410 17.302 -5.362 1.00 83.88 347 GLN A O 1
ATOM 2716 N N . ARG A 1 348 ? -22.312 17.718 -6.033 1.00 85.25 348 ARG A N 1
ATOM 2717 C CA . ARG A 1 348 ? -22.015 16.318 -6.386 1.00 85.25 348 ARG A CA 1
ATOM 2718 C C . ARG A 1 348 ? -21.982 15.399 -5.164 1.00 85.25 348 ARG A C 1
ATOM 2720 O O . ARG A 1 348 ? -22.434 14.258 -5.230 1.00 85.25 348 ARG A O 1
ATOM 2727 N N . MET A 1 349 ? -21.478 15.885 -4.030 1.00 82.75 349 MET A N 1
ATOM 2728 C CA . MET A 1 349 ? -21.565 15.173 -2.756 1.00 82.75 349 MET A CA 1
ATOM 2729 C C . MET A 1 349 ? -23.023 14.978 -2.348 1.00 82.75 349 MET A C 1
ATOM 2731 O O . MET A 1 349 ? -23.382 13.890 -1.921 1.00 82.75 349 MET A O 1
ATOM 2735 N N . HIS A 1 350 ? -23.874 15.989 -2.525 1.00 78.56 350 HIS A N 1
ATOM 2736 C CA . HIS A 1 350 ? -25.302 15.908 -2.228 1.00 78.56 350 HIS A CA 1
ATOM 2737 C C . HIS A 1 350 ? -26.034 14.891 -3.109 1.00 78.56 350 HIS A C 1
ATOM 2739 O O . HIS A 1 350 ? -26.821 14.100 -2.592 1.00 78.56 350 HIS A O 1
ATOM 2745 N N . GLU A 1 351 ? -25.746 14.868 -4.410 1.00 80.69 351 GLU A N 1
ATOM 2746 C CA . GLU A 1 351 ? -26.294 13.868 -5.333 1.00 80.69 351 GLU A CA 1
ATOM 2747 C C . GLU A 1 351 ? -25.938 12.436 -4.899 1.00 80.69 351 GLU A C 1
ATOM 2749 O O . GLU A 1 351 ? -26.750 11.526 -5.060 1.00 80.69 351 GLU A O 1
ATOM 2754 N N . LYS A 1 352 ? -24.755 12.239 -4.297 1.00 78.00 352 LYS A N 1
ATOM 2755 C CA . LYS A 1 352 ? -24.275 10.926 -3.836 1.00 78.00 352 LYS A CA 1
ATOM 2756 C C . LYS A 1 352 ? -24.727 10.542 -2.421 1.00 78.00 352 LYS A C 1
ATOM 2758 O O . LYS A 1 352 ? -25.060 9.384 -2.200 1.00 78.00 352 LYS A O 1
ATOM 2763 N N . LEU A 1 353 ? -24.711 11.479 -1.473 1.00 73.38 353 LEU A N 1
ATOM 2764 C CA . LEU A 1 353 ? -25.012 11.252 -0.051 1.00 73.38 353 LEU A CA 1
ATOM 2765 C C . LEU A 1 353 ? -26.509 11.379 0.280 1.00 73.38 353 LEU A C 1
ATOM 2767 O O . LEU A 1 353 ? -26.949 10.929 1.332 1.00 73.38 353 LEU A O 1
ATOM 2771 N N . GLY A 1 354 ? -27.305 11.998 -0.595 1.00 75.19 354 GLY A N 1
ATOM 2772 C CA . GLY A 1 354 ? -28.719 12.271 -0.347 1.00 75.19 354 GLY A CA 1
ATOM 2773 C C . GLY A 1 354 ? -28.982 13.573 0.425 1.00 75.19 354 GLY A C 1
ATOM 2774 O O . GLY A 1 354 ? -28.080 14.347 0.762 1.00 75.19 354 GLY A O 1
ATOM 2775 N N . SER A 1 355 ? -30.264 13.866 0.654 1.00 69.88 355 SER A N 1
ATOM 2776 C CA . SER A 1 355 ? -30.729 15.109 1.290 1.00 69.88 355 SER A CA 1
ATOM 2777 C C . SER A 1 355 ? -30.527 15.140 2.803 1.00 69.88 355 SER A C 1
ATOM 2779 O O . SER A 1 355 ? -30.170 16.183 3.338 1.00 69.88 355 SER A O 1
ATOM 2781 N N . GLU A 1 356 ? -30.698 14.007 3.479 1.00 67.75 356 GLU A N 1
ATOM 2782 C CA . GLU A 1 356 ? -30.633 13.918 4.941 1.00 67.75 356 GLU A CA 1
ATOM 2783 C C . GLU A 1 356 ? -29.197 14.055 5.465 1.00 67.75 356 GLU A C 1
ATOM 2785 O O . GLU A 1 356 ? -28.925 14.869 6.346 1.00 67.75 356 GLU A O 1
ATOM 2790 N N . ALA A 1 357 ? -28.243 13.362 4.837 1.00 67.88 357 ALA A N 1
ATOM 2791 C CA . ALA A 1 357 ? -26.822 13.506 5.146 1.00 67.88 357 ALA A CA 1
ATOM 2792 C C . ALA A 1 357 ? -26.329 14.948 4.930 1.00 67.88 357 ALA A C 1
ATOM 2794 O O . ALA A 1 357 ? -25.531 15.458 5.713 1.00 67.88 357 ALA A O 1
ATOM 2795 N N . ARG A 1 358 ? -26.840 15.641 3.901 1.00 69.06 358 ARG A N 1
ATOM 2796 C CA . ARG A 1 358 ? -26.549 17.064 3.668 1.00 69.06 358 ARG A CA 1
ATOM 2797 C C . ARG A 1 358 ? -27.090 17.939 4.789 1.00 69.06 358 ARG A C 1
ATOM 2799 O O . ARG A 1 358 ? -26.401 18.870 5.193 1.00 69.06 358 ARG A O 1
ATOM 2806 N N . GLU A 1 359 ? -28.311 17.693 5.246 1.00 70.81 359 GLU A N 1
ATOM 2807 C CA . GLU A 1 359 ? -28.907 18.474 6.324 1.00 70.81 359 GLU A CA 1
ATOM 2808 C C . GLU A 1 359 ? -28.108 18.305 7.621 1.00 70.81 359 GLU A C 1
ATOM 2810 O O . GLU A 1 359 ? -27.730 19.302 8.230 1.00 70.81 359 GLU A O 1
ATOM 2815 N N . GLN A 1 360 ? -27.714 17.074 7.955 1.00 70.88 360 GLN A N 1
ATOM 2816 C CA . GLN A 1 360 ? -26.814 16.801 9.079 1.00 70.88 360 GLN A CA 1
ATOM 2817 C C . GLN A 1 360 ? -25.451 17.486 8.910 1.00 70.88 360 GLN A C 1
ATOM 2819 O O . GLN A 1 360 ? -24.916 18.045 9.868 1.00 70.88 360 GLN A O 1
ATOM 2824 N N . LEU A 1 361 ? -24.897 17.502 7.692 1.00 71.44 361 LEU A N 1
ATOM 2825 C CA . LEU A 1 361 ? -23.634 18.182 7.412 1.00 71.44 361 LEU A CA 1
ATOM 2826 C C . LEU A 1 361 ? -23.748 19.702 7.568 1.00 71.44 361 LEU A C 1
ATOM 2828 O O . LEU A 1 361 ? -22.860 20.332 8.127 1.00 71.44 361 LEU A O 1
ATOM 2832 N N . MET A 1 362 ? -24.837 20.293 7.076 1.00 71.69 362 MET A N 1
ATOM 2833 C CA . MET A 1 362 ? -25.077 21.738 7.122 1.00 71.69 362 MET A CA 1
ATOM 2834 C C . MET A 1 362 ? -25.410 22.220 8.535 1.00 71.69 362 MET A C 1
ATOM 2836 O O . MET A 1 362 ? -25.031 23.328 8.905 1.00 71.69 362 MET A O 1
ATOM 2840 N N . GLN A 1 363 ? -26.086 21.388 9.329 1.00 75.00 363 GLN A N 1
ATOM 2841 C CA . GLN A 1 363 ? -26.320 21.636 10.752 1.00 75.00 363 GLN A CA 1
ATOM 2842 C C . GLN A 1 363 ? -25.039 21.463 11.585 1.00 75.00 363 GLN A C 1
ATOM 2844 O O . GLN A 1 363 ? -24.944 21.993 12.693 1.00 75.00 363 GLN A O 1
ATOM 2849 N N . ASN A 1 364 ? -24.032 20.756 11.062 1.00 74.50 364 ASN A N 1
ATOM 2850 C CA . ASN A 1 364 ? -22.749 20.603 11.728 1.00 74.50 364 ASN A CA 1
ATOM 2851 C C . ASN A 1 364 ? -21.874 21.852 11.520 1.00 74.50 364 ASN A C 1
ATOM 2853 O O . ASN A 1 364 ? -21.272 22.062 10.464 1.00 74.50 364 ASN A O 1
ATOM 2857 N N . ASN A 1 365 ? -21.753 22.661 12.574 1.00 77.25 365 ASN A N 1
ATOM 2858 C CA . ASN A 1 365 ? -20.910 23.860 12.596 1.00 77.25 365 ASN A CA 1
ATOM 2859 C C . ASN A 1 365 ? -19.455 23.595 12.164 1.00 77.25 365 ASN A C 1
ATOM 2861 O O . ASN A 1 365 ? -18.836 24.473 11.570 1.00 77.25 365 ASN A O 1
ATOM 2865 N N . TRP A 1 366 ? -18.911 22.395 12.398 1.00 80.31 366 TRP A N 1
ATOM 2866 C CA . TRP A 1 366 ? -17.555 22.055 11.958 1.00 80.31 366 TRP A CA 1
ATOM 2867 C C . TRP A 1 366 ? -17.448 21.967 10.431 1.00 80.31 366 TRP A C 1
ATOM 2869 O O . TRP A 1 366 ? -16.464 22.427 9.860 1.00 80.31 366 TRP A O 1
ATOM 2879 N N . ALA A 1 367 ? -18.457 21.437 9.733 1.00 75.44 367 ALA A N 1
ATOM 2880 C CA . ALA A 1 367 ? -18.388 21.325 8.275 1.00 75.44 367 ALA A CA 1
ATOM 2881 C C . ALA A 1 367 ? -18.356 22.712 7.614 1.00 75.44 367 ALA A C 1
ATOM 2883 O O . ALA A 1 367 ? -17.604 22.946 6.668 1.00 75.44 367 ALA A O 1
ATOM 2884 N N . SER A 1 368 ? -19.120 23.667 8.152 1.00 75.62 368 SER A N 1
ATOM 2885 C CA . SER A 1 368 ? -19.099 25.036 7.638 1.00 75.62 368 SER A CA 1
ATOM 2886 C C . SER A 1 368 ? -17.794 25.777 7.948 1.00 75.62 368 SER A C 1
ATOM 2888 O O . SER A 1 368 ? -17.294 26.510 7.092 1.00 75.62 368 SER A O 1
ATOM 2890 N N . GLN A 1 369 ? -17.227 25.566 9.139 1.00 81.88 369 GLN A N 1
ATOM 2891 C CA . GLN A 1 369 ? -16.050 26.292 9.625 1.00 81.88 369 GLN A CA 1
ATOM 2892 C C . GLN A 1 369 ? -14.709 25.682 9.204 1.00 81.88 369 GLN A C 1
ATOM 2894 O O . GLN A 1 369 ? -13.761 26.433 9.001 1.00 81.88 369 GLN A O 1
ATOM 2899 N N . SER A 1 370 ? -14.627 24.361 9.051 1.00 82.06 370 SER A N 1
ATOM 2900 C CA . SER A 1 370 ? -13.371 23.642 8.803 1.00 82.06 370 SER A CA 1
ATOM 2901 C C . SER A 1 370 ? -13.369 22.951 7.444 1.00 82.06 370 SER A C 1
ATOM 2903 O O . SER A 1 370 ? -12.493 23.232 6.631 1.00 82.06 370 SER A O 1
ATOM 2905 N N . LEU A 1 371 ? -14.381 22.132 7.126 1.00 81.31 371 LEU A N 1
ATOM 2906 C CA . LEU A 1 371 ? -14.390 21.352 5.878 1.00 81.31 371 LEU A CA 1
ATOM 2907 C C . LEU A 1 371 ? -14.331 22.238 4.625 1.00 81.31 371 LEU A C 1
ATOM 2909 O O . LEU A 1 371 ? -13.546 21.958 3.723 1.00 81.31 371 LEU A O 1
ATOM 2913 N N . PHE A 1 372 ? -15.126 23.313 4.535 1.00 78.94 372 PHE A N 1
ATOM 2914 C CA . PHE A 1 372 ? -15.099 24.159 3.330 1.00 78.94 372 PHE A CA 1
ATOM 2915 C C . PHE A 1 372 ? -13.794 24.932 3.149 1.00 78.94 372 PHE A C 1
ATOM 2917 O O . PHE A 1 372 ? -13.271 24.931 2.028 1.00 78.94 372 PHE A O 1
ATOM 2924 N N . PRO A 1 373 ? -13.235 25.585 4.185 1.00 84.19 373 PRO A N 1
ATOM 2925 C CA . PRO A 1 373 ? -11.897 26.158 4.079 1.00 84.19 373 PRO A CA 1
ATOM 2926 C C . PRO A 1 373 ? -10.838 25.117 3.716 1.00 84.19 373 PRO A C 1
ATOM 2928 O O . PRO A 1 373 ? -10.012 25.389 2.846 1.00 84.19 373 PRO A O 1
ATOM 2931 N N . SER A 1 374 ? -10.914 23.919 4.296 1.00 84.50 374 SER A N 1
ATOM 2932 C CA . SER A 1 374 ? -10.028 22.797 3.995 1.00 84.50 374 SER A CA 1
ATOM 2933 C C . SER A 1 374 ? -10.110 22.356 2.533 1.00 84.50 374 SER A C 1
ATOM 2935 O O . SER A 1 374 ? -9.091 22.299 1.850 1.00 84.50 374 SER A O 1
ATOM 2937 N N . LEU A 1 375 ? -11.314 22.141 1.993 1.00 83.62 375 LEU A N 1
ATOM 2938 C CA . LEU A 1 375 ? -11.505 21.808 0.577 1.00 83.62 375 LEU A CA 1
ATOM 2939 C C . LEU A 1 375 ? -10.985 22.920 -0.338 1.00 83.62 375 LEU A C 1
ATOM 2941 O O . LEU A 1 375 ? -10.321 22.641 -1.332 1.00 83.62 375 LEU A O 1
ATOM 2945 N N . ARG A 1 376 ? -11.225 24.191 0.007 1.00 82.69 376 ARG A N 1
ATOM 2946 C CA . ARG A 1 376 ? -10.665 25.331 -0.738 1.00 82.69 376 ARG A CA 1
ATOM 2947 C C . ARG A 1 376 ? -9.136 25.374 -0.676 1.00 82.69 376 ARG A C 1
ATOM 2949 O O . ARG A 1 376 ? -8.518 25.748 -1.670 1.00 82.69 376 ARG A O 1
ATOM 2956 N N . SER A 1 377 ? -8.533 25.010 0.457 1.00 85.00 377 SER A N 1
ATOM 2957 C CA . SER A 1 377 ? -7.076 24.878 0.598 1.00 85.00 377 SER A CA 1
ATOM 2958 C C . SER A 1 377 ? -6.537 23.794 -0.335 1.00 85.00 377 SER A C 1
ATOM 2960 O O . SER A 1 377 ? -5.612 24.048 -1.104 1.00 85.00 377 SER A O 1
ATOM 2962 N N . LEU A 1 378 ? -7.175 22.620 -0.354 1.00 82.69 378 LEU A N 1
ATOM 2963 C CA . LEU A 1 378 ? -6.783 21.511 -1.225 1.00 82.69 378 LEU A CA 1
ATOM 2964 C C . LEU A 1 378 ? -6.954 21.850 -2.712 1.00 82.69 378 LEU A C 1
ATOM 2966 O O . LEU A 1 378 ? -6.075 21.541 -3.506 1.00 82.69 378 LEU A O 1
ATOM 2970 N N . LEU A 1 379 ? -8.028 22.552 -3.091 1.00 80.38 379 LEU A N 1
ATOM 2971 C CA . LEU A 1 379 ? -8.248 23.009 -4.472 1.00 80.38 379 LEU A CA 1
ATOM 2972 C C . LEU A 1 379 ? -7.212 24.028 -4.962 1.00 80.38 379 LEU A C 1
ATOM 2974 O O . LEU A 1 379 ? -7.002 24.153 -6.164 1.00 80.38 379 LEU A O 1
ATOM 2978 N N . ARG A 1 380 ? -6.585 24.787 -4.054 1.00 81.25 380 ARG A N 1
ATOM 2979 C CA . ARG A 1 380 ? -5.485 25.705 -4.401 1.00 81.25 380 ARG A CA 1
ATOM 2980 C C . ARG A 1 380 ? -4.190 24.966 -4.715 1.00 81.25 380 ARG A C 1
ATOM 2982 O O . ARG A 1 380 ? -3.309 25.545 -5.347 1.00 81.25 380 ARG A O 1
ATOM 2989 N N . LYS A 1 381 ? -4.052 23.734 -4.232 1.00 78.50 381 LYS A N 1
ATOM 2990 C CA . LYS A 1 381 ? -2.882 22.891 -4.460 1.00 78.50 381 LYS A CA 1
ATOM 2991 C C . LYS A 1 381 ? -3.024 22.149 -5.787 1.00 78.50 381 LYS A C 1
ATOM 2993 O O . LYS A 1 381 ? -4.106 22.045 -6.357 1.00 78.50 381 LYS A O 1
ATOM 2998 N N . ASP A 1 382 ? -1.903 21.645 -6.291 1.00 79.19 382 ASP A N 1
ATOM 2999 C CA . ASP A 1 382 ? -1.873 20.844 -7.512 1.00 79.19 382 ASP A CA 1
ATOM 3000 C C . ASP A 1 382 ? -2.622 19.520 -7.284 1.00 79.19 382 ASP A C 1
ATOM 3002 O O . ASP A 1 382 ? -2.069 18.555 -6.748 1.00 79.19 382 ASP A O 1
ATOM 3006 N N . TRP A 1 383 ? -3.901 19.493 -7.674 1.00 83.00 383 TRP A N 1
ATOM 3007 C CA . TRP A 1 383 ? -4.780 18.338 -7.502 1.00 83.00 383 TRP A CA 1
ATOM 3008 C C . TRP A 1 383 ? -4.205 17.071 -8.134 1.00 83.00 383 TRP A C 1
ATOM 3010 O O . TRP A 1 383 ? -4.378 15.990 -7.583 1.00 83.00 383 TRP A O 1
ATOM 3020 N N . SER A 1 384 ? -3.475 17.197 -9.247 1.00 80.00 384 SER A N 1
ATOM 3021 C CA . SER A 1 384 ? -2.883 16.044 -9.931 1.00 80.00 384 SER A CA 1
ATOM 3022 C C . SER A 1 384 ? -1.855 15.319 -9.059 1.00 80.00 384 SER A C 1
ATOM 3024 O O . SER A 1 384 ? -1.793 14.092 -9.075 1.00 80.00 384 SER A O 1
ATOM 3026 N N . ARG A 1 385 ? -1.102 16.067 -8.242 1.00 77.31 385 ARG A N 1
ATOM 3027 C CA . ARG A 1 385 ? -0.158 15.513 -7.263 1.00 77.31 385 ARG A CA 1
ATOM 3028 C C . ARG A 1 385 ? -0.879 14.978 -6.039 1.00 77.31 385 ARG A C 1
ATOM 3030 O O . ARG A 1 385 ? -0.574 13.878 -5.592 1.00 77.31 385 ARG A O 1
ATOM 3037 N N . LEU A 1 386 ? -1.854 15.726 -5.522 1.00 80.19 386 LEU A N 1
ATOM 3038 C CA . LEU A 1 386 ? -2.628 15.279 -4.365 1.00 80.19 386 LEU A CA 1
ATOM 3039 C C . LEU A 1 386 ? -3.335 13.952 -4.655 1.00 80.19 386 LEU A C 1
ATOM 3041 O O . LEU A 1 386 ? -3.230 13.033 -3.849 1.00 80.19 386 LEU A O 1
ATOM 3045 N N . ALA A 1 387 ? -3.945 13.812 -5.834 1.00 84.69 387 ALA A N 1
ATOM 3046 C CA . ALA A 1 387 ? -4.629 12.599 -6.279 1.00 84.69 387 ALA A CA 1
ATOM 3047 C C . ALA A 1 387 ? -3.727 11.359 -6.374 1.00 84.69 387 ALA A C 1
ATOM 3049 O O . ALA A 1 387 ? -4.237 10.245 -6.422 1.00 84.69 387 ALA A O 1
ATOM 3050 N N . GLN A 1 388 ? -2.401 11.527 -6.388 1.00 84.75 388 GLN A N 1
ATOM 3051 C CA . GLN A 1 388 ? -1.454 10.411 -6.297 1.00 84.75 388 GLN A CA 1
ATOM 3052 C C . GLN A 1 388 ? -1.169 10.019 -4.841 1.00 84.75 388 GLN A C 1
ATOM 3054 O O . GLN A 1 388 ? -0.940 8.846 -4.556 1.00 84.75 388 GLN A O 1
ATOM 3059 N N . THR A 1 389 ? -1.204 10.997 -3.931 1.00 87.19 389 THR A N 1
ATOM 3060 C CA . THR A 1 389 ? -0.912 10.832 -2.497 1.00 87.19 389 THR A CA 1
ATOM 3061 C C . THR A 1 389 ? -2.100 10.400 -1.654 1.00 87.19 389 THR A C 1
ATOM 3063 O O . THR A 1 389 ? -1.913 10.047 -0.495 1.00 87.19 389 THR A O 1
ATOM 3066 N N . PHE A 1 390 ? -3.317 10.398 -2.191 1.00 90.50 390 PHE A N 1
ATOM 3067 C CA . PHE A 1 390 ? -4.455 9.815 -1.496 1.00 90.50 390 PHE A CA 1
ATOM 3068 C C . PHE A 1 390 ? -5.158 8.792 -2.370 1.00 90.50 390 PHE A C 1
ATOM 3070 O O . PHE A 1 390 ? -5.267 8.957 -3.583 1.00 90.50 390 PHE A O 1
ATOM 3077 N N . VAL A 1 391 ? -5.674 7.740 -1.743 1.00 94.00 391 VAL A N 1
ATOM 3078 C CA . VAL A 1 391 ? -6.442 6.714 -2.440 1.00 94.00 391 VAL A CA 1
ATOM 3079 C C . VAL A 1 391 ? -7.660 6.320 -1.623 1.00 94.00 391 VAL A C 1
ATOM 3081 O O . VAL A 1 391 ? -7.589 6.072 -0.420 1.00 94.00 391 VAL A O 1
ATOM 3084 N N . VAL A 1 392 ? -8.798 6.248 -2.307 1.00 95.31 392 VAL A N 1
ATOM 3085 C CA . VAL A 1 392 ? -10.046 5.737 -1.750 1.00 95.31 392 VAL A CA 1
ATOM 3086 C C . VAL A 1 392 ? -10.169 4.259 -2.113 1.00 95.31 392 VAL A C 1
ATOM 3088 O O . VAL A 1 392 ? -10.178 3.882 -3.292 1.00 95.31 392 VAL A O 1
ATOM 3091 N N . VAL A 1 393 ? -10.261 3.423 -1.083 1.00 95.62 393 VAL A N 1
ATOM 3092 C CA . VAL A 1 393 ? -10.482 1.983 -1.207 1.00 95.62 393 VAL A CA 1
ATOM 3093 C C . VAL A 1 393 ? -11.954 1.702 -0.951 1.00 95.62 393 VAL A C 1
ATOM 3095 O O . VAL A 1 393 ? -12.472 1.964 0.132 1.00 95.62 393 VAL A O 1
ATOM 3098 N N . ASP A 1 394 ? -12.635 1.170 -1.957 1.00 94.75 394 ASP A N 1
ATOM 3099 C CA . ASP A 1 394 ? -14.022 0.742 -1.862 1.00 94.75 394 ASP A CA 1
ATOM 3100 C C . ASP A 1 394 ? -14.063 -0.704 -1.366 1.00 94.75 394 ASP A C 1
ATOM 3102 O O . ASP A 1 394 ? -13.886 -1.643 -2.140 1.00 94.75 394 ASP A O 1
ATOM 3106 N N . CYS A 1 395 ? -14.315 -0.886 -0.069 1.00 92.38 395 CYS A N 1
ATOM 3107 C CA . CYS A 1 395 ? -14.278 -2.199 0.575 1.00 92.38 395 CYS A CA 1
ATOM 3108 C C . CYS A 1 395 ? -15.305 -3.201 0.021 1.00 92.38 395 CYS A C 1
ATOM 3110 O O . CYS A 1 395 ? -15.161 -4.398 0.243 1.00 92.38 395 CYS A O 1
ATOM 3112 N N . PHE A 1 396 ? -16.340 -2.756 -0.696 1.00 91.88 396 PHE A N 1
ATOM 3113 C CA . PHE A 1 396 ? -17.312 -3.665 -1.308 1.00 91.88 396 PHE A CA 1
ATOM 3114 C C . PHE A 1 396 ? -16.968 -4.027 -2.751 1.00 91.88 396 PHE A C 1
ATOM 3116 O O . PHE A 1 396 ? -17.346 -5.105 -3.216 1.00 91.88 396 PHE A O 1
ATOM 3123 N N . LYS A 1 397 ? -16.303 -3.120 -3.472 1.00 93.75 397 LYS A N 1
ATOM 3124 C CA . LYS A 1 397 ? -16.024 -3.269 -4.903 1.00 93.75 397 LYS A CA 1
ATOM 3125 C C . LYS A 1 397 ? -14.613 -3.773 -5.189 1.00 93.75 397 LYS A C 1
ATOM 3127 O O . LYS A 1 397 ? -14.434 -4.549 -6.127 1.00 93.75 397 LYS A O 1
ATOM 3132 N N . ASP A 1 398 ? -13.628 -3.307 -4.434 1.00 94.81 398 ASP A N 1
ATOM 3133 C CA . ASP A 1 398 ? -12.228 -3.623 -4.676 1.00 94.81 398 ASP A CA 1
ATOM 3134 C C . ASP A 1 398 ? -11.901 -5.015 -4.124 1.00 94.81 398 ASP A C 1
ATOM 3136 O O . ASP A 1 398 ? -12.109 -5.309 -2.948 1.00 94.81 398 ASP A O 1
ATOM 3140 N N . ALA A 1 399 ? -11.380 -5.887 -4.988 1.00 94.19 399 ALA A N 1
ATOM 3141 C CA . ALA A 1 399 ? -10.809 -7.161 -4.563 1.00 94.19 399 ALA A CA 1
ATOM 3142 C C . ALA A 1 399 ? -9.521 -6.926 -3.745 1.00 94.19 399 ALA A C 1
ATOM 3144 O O . ALA A 1 399 ? -8.872 -5.901 -3.958 1.00 94.19 399 ALA A O 1
ATOM 3145 N N . PRO A 1 400 ? -9.098 -7.864 -2.877 1.00 92.12 400 PRO A N 1
ATOM 3146 C CA . PRO A 1 400 ? -7.902 -7.698 -2.042 1.00 92.12 400 PRO A CA 1
ATOM 3147 C C . PRO A 1 400 ? -6.642 -7.293 -2.823 1.00 92.12 400 PRO A C 1
ATOM 3149 O O . PRO A 1 400 ? -5.932 -6.387 -2.397 1.00 92.12 400 PRO A O 1
ATOM 3152 N N . ASP A 1 401 ? -6.424 -7.866 -4.009 1.00 88.69 401 ASP A N 1
ATOM 3153 C CA . ASP A 1 401 ? -5.297 -7.500 -4.882 1.00 88.69 401 ASP A CA 1
ATOM 3154 C C . ASP A 1 401 ? -5.399 -6.050 -5.379 1.00 88.69 401 ASP A C 1
ATOM 3156 O O . ASP A 1 401 ? -4.423 -5.307 -5.366 1.00 88.69 401 ASP A O 1
ATOM 3160 N N . ALA A 1 402 ? -6.606 -5.605 -5.742 1.00 92.88 402 ALA A N 1
ATOM 3161 C CA . ALA A 1 402 ? -6.847 -4.224 -6.154 1.00 92.88 402 ALA A CA 1
ATOM 3162 C C . ALA A 1 402 ? -6.685 -3.242 -4.983 1.00 92.88 402 ALA A C 1
ATOM 3164 O O . ALA A 1 402 ? -6.232 -2.115 -5.187 1.00 92.88 402 ALA A O 1
ATOM 3165 N N . VAL A 1 403 ? -7.035 -3.659 -3.758 1.00 92.62 403 VAL A N 1
ATOM 3166 C CA . VAL A 1 403 ? -6.736 -2.891 -2.542 1.00 92.62 403 VAL A CA 1
ATOM 3167 C C . VAL A 1 403 ? -5.231 -2.761 -2.377 1.00 92.62 403 VAL A C 1
ATOM 3169 O O . VAL A 1 403 ? -4.745 -1.653 -2.158 1.00 92.62 403 VAL A O 1
ATOM 3172 N N . LEU A 1 404 ? -4.494 -3.863 -2.520 1.00 91.50 404 LEU A N 1
ATOM 3173 C CA . LEU A 1 404 ? -3.047 -3.845 -2.406 1.00 91.50 404 LEU A CA 1
ATOM 3174 C C . LEU A 1 404 ? -2.429 -2.924 -3.457 1.00 91.50 404 LEU A C 1
ATOM 3176 O O . LEU A 1 404 ? -1.662 -2.049 -3.079 1.00 91.50 404 LEU A O 1
ATOM 3180 N N . ASP A 1 405 ? -2.807 -3.023 -4.731 1.00 89.56 405 ASP A N 1
ATOM 3181 C CA . ASP A 1 405 ? -2.305 -2.146 -5.799 1.00 89.56 405 ASP A CA 1
ATOM 3182 C C . ASP A 1 405 ? -2.550 -0.661 -5.492 1.00 89.56 405 ASP A C 1
ATOM 3184 O O . ASP A 1 405 ? -1.661 0.182 -5.635 1.00 89.56 405 ASP A O 1
ATOM 3188 N N . LYS A 1 406 ? -3.752 -0.337 -5.005 1.00 92.62 406 LYS A N 1
ATOM 3189 C CA . LYS A 1 406 ? -4.149 1.014 -4.592 1.00 92.62 406 LYS A CA 1
ATOM 3190 C C . LYS A 1 406 ? -3.313 1.539 -3.427 1.00 92.62 406 LYS A C 1
ATOM 3192 O O . LYS A 1 406 ? -2.771 2.641 -3.506 1.00 92.62 406 LYS A O 1
ATOM 3197 N N . VAL A 1 407 ? -3.191 0.745 -2.366 1.00 90.94 407 VAL A N 1
ATOM 3198 C CA . VAL A 1 407 ? -2.382 1.048 -1.176 1.00 90.94 407 VAL A CA 1
ATOM 3199 C C . VAL A 1 407 ? -0.920 1.245 -1.580 1.00 90.94 407 VAL A C 1
ATOM 3201 O O . VAL A 1 407 ? -0.304 2.252 -1.239 1.00 90.94 407 VAL A O 1
ATOM 3204 N N . SER A 1 408 ? -0.396 0.341 -2.400 1.00 87.94 408 SER A N 1
ATOM 3205 C CA . SER A 1 408 ? 0.973 0.356 -2.914 1.00 87.94 408 SER A CA 1
ATOM 3206 C C . SER A 1 408 ? 1.270 1.597 -3.745 1.00 87.94 408 SER A C 1
ATOM 3208 O O . SER A 1 408 ? 2.282 2.260 -3.525 1.00 87.94 408 SER A O 1
ATOM 3210 N N . SER A 1 409 ? 0.377 1.942 -4.676 1.00 85.94 409 SER A N 1
ATOM 3211 C CA . SER A 1 409 ? 0.495 3.140 -5.509 1.00 85.94 409 SER A CA 1
ATOM 3212 C C . SER A 1 409 ? 0.455 4.414 -4.664 1.00 85.94 409 SER A C 1
ATOM 3214 O O . SER A 1 409 ? 1.266 5.316 -4.877 1.00 85.94 409 SER A O 1
ATOM 3216 N N . CYS A 1 410 ? -0.452 4.474 -3.682 1.00 89.25 410 CYS A N 1
ATOM 3217 C CA . CYS A 1 410 ? -0.563 5.603 -2.761 1.00 89.25 410 CYS A CA 1
ATOM 3218 C C . CYS A 1 410 ? 0.741 5.810 -1.984 1.00 89.25 410 CYS A C 1
ATOM 3220 O O . CYS A 1 410 ? 1.273 6.916 -1.934 1.00 89.25 410 CYS A O 1
ATOM 3222 N N . LEU A 1 411 ? 1.281 4.740 -1.399 1.00 85.44 411 LEU A N 1
ATOM 3223 C CA . LEU A 1 411 ? 2.461 4.806 -0.537 1.00 85.44 411 LEU A CA 1
ATOM 3224 C C . LEU A 1 411 ? 3.738 5.065 -1.347 1.00 85.44 411 LEU A C 1
ATOM 3226 O O . LEU A 1 411 ? 4.598 5.839 -0.926 1.00 85.44 411 LEU A O 1
ATOM 3230 N N . ALA A 1 412 ? 3.830 4.506 -2.554 1.00 80.75 412 ALA A N 1
ATOM 3231 C CA . ALA A 1 412 ? 4.929 4.774 -3.468 1.00 80.75 412 ALA A CA 1
ATOM 3232 C C . ALA A 1 412 ? 5.035 6.244 -3.882 1.00 80.75 412 ALA A C 1
ATOM 3234 O O . ALA A 1 412 ? 6.149 6.736 -4.074 1.00 80.75 412 ALA A O 1
ATOM 3235 N N . SER A 1 413 ? 3.899 6.941 -4.006 1.00 77.50 413 SER A N 1
ATOM 3236 C CA . SER A 1 413 ? 3.886 8.365 -4.351 1.00 77.50 413 SER A CA 1
ATOM 3237 C C . SER A 1 413 ? 4.574 9.224 -3.279 1.00 77.50 413 SER A C 1
ATOM 3239 O O . SER A 1 413 ? 5.306 10.154 -3.611 1.00 77.50 413 SER A O 1
ATOM 3241 N N . SER A 1 414 ? 4.430 8.868 -1.996 1.00 70.44 414 SER A N 1
ATOM 3242 C CA . SER A 1 414 ? 5.057 9.582 -0.873 1.00 70.44 414 SER A CA 1
ATOM 3243 C C . SER A 1 414 ? 6.511 9.179 -0.626 1.00 70.44 414 SER A C 1
ATOM 3245 O O . SER A 1 414 ? 7.290 9.952 -0.056 1.00 70.44 414 SER A O 1
ATOM 3247 N N . CYS A 1 415 ? 6.907 7.986 -1.073 1.00 61.78 415 CYS A N 1
ATOM 3248 C CA . CYS A 1 415 ? 8.278 7.510 -0.930 1.00 61.78 415 CYS A CA 1
ATOM 3249 C C . CYS A 1 415 ? 9.275 8.171 -1.887 1.00 61.78 415 CYS A C 1
ATOM 3251 O O . CYS A 1 415 ? 10.469 8.017 -1.655 1.00 61.78 415 CYS A O 1
ATOM 3253 N N . GLY A 1 416 ? 8.819 8.935 -2.888 1.00 54.25 416 GLY A N 1
ATOM 3254 C CA . GLY A 1 416 ? 9.692 9.455 -3.939 1.00 54.25 416 GLY A CA 1
ATOM 3255 C C . GLY A 1 416 ? 10.250 8.289 -4.749 1.00 54.25 416 GLY A C 1
ATOM 3256 O O . GLY A 1 416 ? 11.321 7.790 -4.445 1.00 54.25 416 GLY A O 1
ATOM 3257 N N . SER A 1 417 ? 9.472 7.811 -5.729 1.00 48.00 417 SER A N 1
ATOM 3258 C CA . SER A 1 417 ? 9.872 6.811 -6.733 1.00 48.00 417 SER A CA 1
ATOM 3259 C C . SER A 1 417 ? 10.708 5.648 -6.166 1.00 48.00 417 SER A C 1
ATOM 3261 O O . SER A 1 417 ? 11.925 5.671 -6.265 1.00 48.00 417 SER A O 1
ATOM 3263 N N . GLY A 1 418 ? 10.105 4.581 -5.633 1.00 46.53 418 GLY A N 1
ATOM 3264 C CA . GLY A 1 418 ? 10.902 3.368 -5.367 1.00 46.53 418 GLY A CA 1
ATOM 3265 C C . GLY A 1 418 ? 10.246 2.269 -4.543 1.00 46.53 418 GLY A C 1
ATOM 3266 O O . GLY A 1 418 ? 10.644 1.115 -4.654 1.00 46.53 418 GLY A O 1
ATOM 3267 N N . LEU A 1 419 ? 9.214 2.591 -3.761 1.00 46.22 419 LEU A N 1
ATOM 3268 C CA . LEU A 1 419 ? 8.566 1.640 -2.851 1.00 46.22 419 LEU A CA 1
ATOM 3269 C C . LEU A 1 419 ? 7.143 1.304 -3.304 1.00 46.22 419 LEU A C 1
ATOM 3271 O O . LEU A 1 419 ? 6.163 1.545 -2.611 1.00 46.22 419 LEU A O 1
ATOM 3275 N N . LEU A 1 420 ? 7.034 0.782 -4.523 1.00 50.12 420 LEU A N 1
ATOM 3276 C CA . LEU A 1 420 ? 5.796 0.203 -5.039 1.00 50.12 420 LEU A CA 1
ATOM 3277 C C . LEU A 1 420 ? 5.747 -1.270 -4.618 1.00 50.12 420 LEU A C 1
ATOM 3279 O O . LEU A 1 420 ? 6.386 -2.122 -5.242 1.00 50.12 420 LEU A O 1
ATOM 3283 N N . LEU A 1 421 ? 4.988 -1.571 -3.568 1.00 47.81 421 LEU A N 1
ATOM 3284 C CA . LEU A 1 421 ? 4.508 -2.927 -3.294 1.00 47.81 421 LEU A CA 1
ATOM 3285 C C . LEU A 1 421 ? 3.850 -3.480 -4.590 1.00 47.81 421 LEU A C 1
ATOM 3287 O O . LEU A 1 421 ? 3.098 -2.781 -5.262 1.00 47.81 421 LEU A O 1
ATOM 3291 N N . GLY A 1 422 ? 4.250 -4.674 -5.044 1.00 47.91 422 GLY A N 1
ATOM 3292 C CA . GLY A 1 422 ? 3.813 -5.247 -6.334 1.00 47.91 422 GLY A CA 1
ATOM 3293 C C . GLY A 1 422 ? 4.705 -4.966 -7.561 1.00 47.91 422 GLY A C 1
ATOM 3294 O O . GLY A 1 422 ? 4.488 -5.572 -8.615 1.00 47.91 422 GLY A O 1
ATOM 3295 N N . THR A 1 423 ? 5.761 -4.141 -7.454 1.00 57.19 423 THR A N 1
ATOM 3296 C CA . THR A 1 423 ? 6.705 -3.898 -8.576 1.00 57.19 423 THR A CA 1
ATOM 3297 C C . THR A 1 423 ? 7.432 -5.128 -9.075 1.00 57.19 423 THR A C 1
ATOM 3299 O O . THR A 1 423 ? 7.875 -5.115 -10.221 1.00 57.19 423 THR A O 1
ATOM 3302 N N . GLU A 1 424 ? 7.562 -6.184 -8.276 1.00 60.12 424 GLU A N 1
ATOM 3303 C CA . GLU A 1 424 ? 8.207 -7.412 -8.740 1.00 60.12 424 GLU A CA 1
ATOM 3304 C C . GLU A 1 424 ? 7.524 -7.976 -9.988 1.00 60.12 424 GLU A C 1
ATOM 3306 O O . GLU A 1 424 ? 8.216 -8.393 -10.913 1.00 60.12 424 GLU A O 1
ATOM 3311 N N . SER A 1 425 ? 6.194 -7.890 -10.078 1.00 61.94 425 SER A N 1
ATOM 3312 C CA . SER A 1 425 ? 5.439 -8.372 -11.240 1.00 61.94 425 SER A CA 1
ATOM 3313 C C . SER A 1 425 ? 5.724 -7.553 -12.508 1.00 61.94 425 SER A C 1
ATOM 3315 O O . SER A 1 425 ? 5.997 -8.109 -13.572 1.00 61.94 425 SER A O 1
ATOM 3317 N N . ILE A 1 426 ? 5.741 -6.221 -12.397 1.00 65.94 426 ILE A N 1
ATOM 3318 C CA . ILE A 1 426 ? 6.022 -5.310 -13.517 1.00 65.94 426 ILE A CA 1
ATOM 3319 C C . ILE A 1 426 ? 7.500 -5.405 -13.917 1.00 65.94 426 ILE A C 1
ATOM 3321 O O . ILE A 1 426 ? 7.837 -5.423 -15.100 1.00 65.94 426 ILE A O 1
ATOM 3325 N N . ARG A 1 427 ? 8.397 -5.518 -12.933 1.00 77.50 427 ARG A N 1
ATOM 3326 C CA . ARG A 1 427 ? 9.836 -5.697 -13.136 1.00 77.50 427 ARG A CA 1
ATOM 3327 C C . ARG A 1 427 ? 10.130 -7.014 -13.847 1.00 77.50 427 ARG A C 1
ATOM 3329 O O . ARG A 1 427 ? 10.907 -7.011 -14.799 1.00 77.50 427 ARG A O 1
ATOM 3336 N N . ALA A 1 428 ? 9.492 -8.104 -13.419 1.00 80.25 428 ALA A N 1
ATOM 3337 C CA . ALA A 1 428 ? 9.579 -9.405 -14.073 1.00 80.25 428 ALA A CA 1
ATOM 3338 C C . ALA A 1 428 ? 9.090 -9.313 -15.521 1.00 80.25 428 ALA A C 1
ATOM 3340 O O . ALA A 1 428 ? 9.834 -9.663 -16.432 1.00 80.25 428 ALA A O 1
ATOM 3341 N N . ARG A 1 429 ? 7.918 -8.710 -15.753 1.00 78.50 429 ARG A N 1
ATOM 3342 C CA . ARG A 1 429 ? 7.369 -8.534 -17.102 1.00 78.50 429 ARG A CA 1
ATOM 3343 C C . ARG A 1 429 ? 8.293 -7.742 -18.031 1.00 78.50 429 ARG A C 1
ATOM 3345 O O . ARG A 1 429 ? 8.504 -8.151 -19.167 1.00 78.50 429 ARG A O 1
ATOM 3352 N N . CYS A 1 430 ? 8.872 -6.632 -17.577 1.00 84.50 430 CYS A N 1
ATOM 3353 C CA . CYS A 1 430 ? 9.784 -5.855 -18.422 1.00 84.50 430 CYS A CA 1
ATOM 3354 C C . CYS A 1 430 ? 11.110 -6.575 -18.685 1.00 84.50 430 CYS A C 1
ATOM 3356 O O . CYS A 1 430 ? 11.691 -6.419 -19.758 1.00 84.50 430 CYS A O 1
ATOM 3358 N N . VAL A 1 431 ? 11.583 -7.388 -17.738 1.00 91.31 431 VAL A N 1
ATOM 3359 C CA . VAL A 1 431 ? 12.731 -8.273 -17.963 1.00 91.31 431 VAL A CA 1
ATOM 3360 C C . VAL A 1 431 ? 12.386 -9.355 -18.986 1.00 91.31 431 VAL A C 1
ATOM 3362 O O . VAL A 1 431 ? 13.205 -9.610 -19.865 1.00 91.31 431 VAL A O 1
ATOM 3365 N N . ASP A 1 432 ? 11.192 -9.941 -18.929 1.00 90.56 432 ASP A N 1
ATOM 3366 C CA . ASP A 1 432 ? 10.738 -10.950 -19.892 1.00 90.56 432 ASP A CA 1
ATOM 3367 C C . ASP A 1 432 ? 10.605 -10.364 -21.307 1.00 90.56 432 ASP A C 1
ATOM 3369 O O . ASP A 1 432 ? 11.101 -10.944 -22.275 1.00 90.56 432 ASP A O 1
ATOM 3373 N N . GLU A 1 433 ? 10.018 -9.171 -21.442 1.00 87.50 433 GLU A N 1
ATOM 3374 C CA . GLU A 1 433 ? 9.929 -8.447 -22.720 1.00 87.50 433 GLU A CA 1
ATOM 3375 C C . GLU A 1 433 ? 11.330 -8.129 -23.285 1.00 87.50 433 GLU A C 1
ATOM 3377 O O . GLU A 1 433 ? 11.598 -8.350 -24.472 1.00 87.50 433 GLU A O 1
ATOM 3382 N N . ALA A 1 434 ? 12.263 -7.692 -22.433 1.00 93.31 434 ALA A N 1
ATOM 3383 C CA . ALA A 1 434 ? 13.657 -7.458 -22.809 1.00 93.31 434 ALA A CA 1
ATOM 3384 C C . ALA A 1 434 ? 14.375 -8.746 -23.252 1.00 93.31 434 ALA A C 1
ATOM 3386 O O . ALA A 1 434 ? 15.111 -8.749 -24.243 1.00 93.31 434 ALA A O 1
ATOM 3387 N N . GLN A 1 435 ? 14.148 -9.858 -22.548 1.00 95.56 435 GLN A N 1
ATOM 3388 C CA . GLN A 1 435 ? 14.705 -11.168 -22.890 1.00 95.56 435 GLN A CA 1
ATOM 3389 C C . GLN A 1 435 ? 14.161 -11.699 -24.215 1.00 95.56 435 GLN A C 1
ATOM 3391 O O . GLN A 1 435 ? 14.918 -12.260 -25.014 1.00 95.56 435 GLN A O 1
ATOM 3396 N N . MET A 1 436 ? 12.871 -11.495 -24.480 1.00 93.25 436 MET A N 1
ATOM 3397 C CA . MET A 1 436 ? 12.268 -11.844 -25.761 1.00 93.25 436 MET A CA 1
ATOM 3398 C C . MET A 1 436 ? 12.967 -11.091 -26.901 1.00 93.25 436 MET A C 1
ATOM 3400 O O . MET A 1 436 ? 13.389 -11.715 -27.877 1.00 93.25 436 MET A O 1
ATOM 3404 N N . MET A 1 437 ? 13.205 -9.786 -26.747 1.00 91.00 437 MET A N 1
ATOM 3405 C CA . MET A 1 437 ? 13.920 -8.994 -27.753 1.00 91.00 437 MET A CA 1
ATOM 3406 C C . MET A 1 437 ? 15.380 -9.442 -27.932 1.00 91.00 437 MET A C 1
ATOM 3408 O O . MET A 1 437 ? 15.853 -9.594 -29.061 1.00 91.00 437 MET A O 1
ATOM 3412 N N . LEU A 1 438 ? 16.085 -9.736 -26.833 1.00 95.69 438 LEU A N 1
ATOM 3413 C CA . LEU A 1 438 ? 17.437 -10.304 -26.865 1.00 95.69 438 LEU A CA 1
ATOM 3414 C C . LEU A 1 438 ? 17.484 -11.612 -27.671 1.00 95.69 438 LEU A C 1
ATOM 3416 O O . LEU A 1 438 ? 18.388 -11.819 -28.487 1.00 95.69 438 LEU A O 1
ATOM 3420 N N . SER A 1 439 ? 16.500 -12.493 -27.467 1.00 95.06 439 SER A N 1
ATOM 3421 C CA . SER A 1 439 ? 16.411 -13.767 -28.183 1.00 95.06 439 SER A CA 1
ATOM 3422 C C . SER A 1 439 ? 16.240 -13.566 -29.695 1.00 95.06 439 SER A C 1
ATOM 3424 O O . SER A 1 439 ? 16.924 -14.224 -30.486 1.00 95.06 439 SER A O 1
ATOM 3426 N N . GLN A 1 440 ? 15.422 -12.590 -30.100 1.00 92.75 440 GLN A N 1
ATOM 3427 C CA . GLN A 1 440 ? 15.189 -12.245 -31.501 1.00 92.75 440 GLN A CA 1
ATOM 3428 C C . GLN A 1 440 ? 16.445 -11.654 -32.161 1.00 92.75 440 GLN A C 1
ATOM 3430 O O . GLN A 1 440 ? 16.813 -12.063 -33.265 1.00 92.75 440 GLN A O 1
ATOM 3435 N N . LEU A 1 441 ? 17.162 -10.756 -31.474 1.00 94.25 441 LEU A N 1
ATOM 3436 C CA . LEU A 1 441 ? 18.425 -10.191 -31.967 1.00 94.25 441 LEU A CA 1
ATOM 3437 C C . LEU A 1 441 ? 19.498 -11.270 -32.156 1.00 94.25 441 LEU A C 1
ATOM 3439 O O . LEU A 1 441 ? 20.148 -11.316 -33.203 1.00 94.25 441 LEU A O 1
ATOM 3443 N N . ARG A 1 442 ? 19.641 -12.196 -31.197 1.00 96.75 442 ARG A N 1
ATOM 3444 C CA . ARG A 1 442 ? 20.580 -13.328 -31.305 1.00 96.75 442 ARG A CA 1
ATOM 3445 C C . ARG A 1 442 ? 20.217 -14.272 -32.451 1.00 96.75 442 ARG A C 1
ATOM 3447 O O . ARG A 1 442 ? 21.111 -14.736 -33.164 1.00 96.75 442 ARG A O 1
ATOM 3454 N N . TYR A 1 443 ? 18.929 -14.546 -32.650 1.00 95.50 443 TYR A N 1
ATOM 3455 C CA . TYR A 1 443 ? 18.453 -15.346 -33.779 1.00 95.50 443 TYR A CA 1
ATOM 3456 C C . TYR A 1 443 ? 18.804 -14.689 -35.123 1.00 95.50 443 TYR A C 1
ATOM 3458 O O . TYR A 1 443 ? 19.417 -15.324 -35.987 1.00 95.50 443 TYR A O 1
ATOM 3466 N N . ASN A 1 444 ? 18.507 -13.397 -35.266 1.00 92.81 444 ASN A N 1
ATOM 3467 C CA . ASN A 1 444 ? 18.812 -12.624 -36.468 1.00 92.81 444 ASN A CA 1
ATOM 3468 C C . ASN A 1 444 ? 20.321 -12.551 -36.737 1.00 92.81 444 ASN A C 1
ATOM 3470 O O . ASN A 1 444 ? 20.756 -12.813 -37.859 1.00 92.81 444 ASN A O 1
ATOM 3474 N N . ALA A 1 445 ? 21.133 -12.292 -35.708 1.00 95.75 445 ALA A N 1
ATOM 3475 C CA . ALA A 1 445 ? 22.588 -12.283 -35.822 1.00 95.75 445 ALA A CA 1
ATOM 3476 C C . ALA A 1 445 ? 23.117 -13.624 -36.361 1.00 95.75 445 ALA A C 1
ATOM 3478 O O . ALA A 1 445 ? 23.867 -13.647 -37.338 1.00 95.75 445 ALA A O 1
ATOM 3479 N N . ARG A 1 446 ? 22.673 -14.758 -35.800 1.00 96.50 446 ARG A N 1
ATOM 3480 C CA . ARG A 1 446 ? 23.070 -16.092 -36.292 1.00 96.50 446 ARG A CA 1
ATOM 3481 C C . ARG A 1 446 ? 22.683 -16.302 -37.753 1.00 96.50 446 ARG A C 1
ATOM 3483 O O . ARG A 1 446 ? 23.500 -16.786 -38.534 1.00 96.50 446 ARG A O 1
ATOM 3490 N N . ARG A 1 447 ? 21.466 -15.911 -38.141 1.00 95.25 447 ARG A N 1
ATOM 3491 C CA . ARG A 1 447 ? 20.991 -16.035 -39.526 1.00 95.25 447 ARG A CA 1
ATOM 3492 C C . ARG A 1 447 ? 21.853 -15.225 -40.497 1.00 95.25 447 ARG A C 1
ATOM 3494 O O . ARG A 1 447 ? 22.256 -15.758 -41.530 1.00 95.25 447 ARG A O 1
ATOM 3501 N N . PHE A 1 448 ? 22.177 -13.973 -40.171 1.00 95.12 448 PHE A N 1
ATOM 3502 C CA . PHE A 1 448 ? 23.032 -13.143 -41.024 1.00 95.12 448 PHE A CA 1
ATOM 3503 C C . PHE A 1 448 ? 24.466 -13.657 -41.103 1.00 95.12 448 PHE A C 1
ATOM 3505 O O . PHE A 1 448 ? 25.033 -13.647 -42.192 1.00 95.12 448 PHE A O 1
ATOM 3512 N N . ALA A 1 449 ? 25.024 -14.170 -40.004 1.00 96.19 449 ALA A N 1
ATOM 3513 C CA . ALA A 1 449 ? 26.348 -14.787 -40.011 1.00 96.19 449 ALA A CA 1
ATOM 3514 C C . ALA A 1 449 ? 26.402 -15.997 -40.956 1.00 96.19 449 ALA A C 1
ATOM 3516 O O . ALA A 1 449 ? 27.318 -16.112 -41.767 1.00 96.19 449 ALA A O 1
ATOM 3517 N N . ILE A 1 450 ? 25.395 -16.877 -40.896 1.00 96.00 450 ILE A N 1
ATOM 3518 C CA . ILE A 1 450 ? 25.310 -18.052 -41.774 1.00 96.00 450 ILE A CA 1
ATOM 3519 C C . ILE A 1 450 ? 25.206 -17.623 -43.239 1.00 96.00 450 ILE A C 1
ATOM 3521 O O . ILE A 1 450 ? 25.949 -18.138 -44.070 1.00 96.00 450 ILE A O 1
ATOM 3525 N N . LEU A 1 451 ? 24.330 -16.666 -43.563 1.00 94.69 451 LEU A N 1
ATOM 3526 C CA . LEU A 1 451 ? 24.170 -16.176 -44.936 1.00 94.69 451 LEU A CA 1
ATOM 3527 C C . LEU A 1 451 ? 25.432 -15.477 -45.452 1.00 94.69 451 LEU A C 1
ATOM 3529 O O . LEU A 1 451 ? 25.837 -15.715 -46.588 1.00 94.69 451 LEU A O 1
ATOM 3533 N N . ALA A 1 452 ? 26.083 -14.659 -44.625 1.00 95.31 452 ALA A N 1
ATOM 3534 C CA . ALA A 1 452 ? 27.335 -14.006 -44.986 1.00 95.31 452 ALA A CA 1
ATOM 3535 C C . ALA A 1 452 ? 28.437 -15.034 -45.278 1.00 95.31 452 ALA A C 1
ATOM 3537 O O . ALA A 1 452 ? 29.071 -14.968 -46.331 1.00 95.31 452 ALA A O 1
ATOM 3538 N N . ASN A 1 453 ? 28.610 -16.019 -44.391 1.00 95.44 453 ASN A N 1
ATOM 3539 C CA . ASN A 1 453 ? 29.593 -17.086 -44.559 1.00 95.44 453 ASN A CA 1
ATOM 3540 C C . ASN A 1 453 ? 29.287 -17.952 -45.784 1.00 95.44 453 ASN A C 1
ATOM 3542 O O . ASN A 1 453 ? 30.193 -18.245 -46.557 1.00 95.44 453 ASN A O 1
ATOM 3546 N N . LEU A 1 454 ? 28.020 -18.315 -46.005 1.00 95.94 454 LEU A N 1
ATOM 3547 C CA . LEU A 1 454 ? 27.600 -19.100 -47.166 1.00 95.94 454 LEU A CA 1
ATOM 3548 C C . LEU A 1 454 ? 27.920 -18.373 -48.478 1.00 95.94 454 LEU A C 1
ATOM 3550 O O . LEU A 1 454 ? 28.466 -18.978 -49.395 1.00 95.94 454 LEU A O 1
ATOM 3554 N N . MET A 1 455 ? 27.617 -17.076 -48.561 1.00 94.12 455 MET A N 1
ATOM 3555 C CA . MET A 1 455 ? 27.871 -16.272 -49.760 1.00 94.12 455 MET A CA 1
ATOM 3556 C C . MET A 1 455 ? 29.366 -16.019 -49.974 1.00 94.12 455 MET A C 1
ATOM 3558 O O . MET A 1 455 ? 29.835 -16.079 -51.108 1.00 94.12 455 MET A O 1
ATOM 3562 N N . ALA A 1 456 ? 30.127 -15.782 -48.901 1.00 94.81 456 ALA A N 1
ATOM 3563 C CA . ALA A 1 456 ? 31.573 -15.600 -48.975 1.00 94.81 456 ALA A CA 1
ATOM 3564 C C . ALA A 1 456 ? 32.279 -16.889 -49.422 1.00 94.81 456 ALA A C 1
ATOM 3566 O O . ALA A 1 456 ? 33.029 -16.876 -50.397 1.00 94.81 456 ALA A O 1
ATOM 3567 N N . VAL A 1 457 ? 31.992 -18.014 -48.761 1.00 96.50 457 VAL A N 1
ATOM 3568 C CA . VAL A 1 457 ? 32.552 -19.326 -49.118 1.00 96.50 457 VAL A CA 1
ATOM 3569 C C . VAL A 1 457 ? 32.098 -19.733 -50.517 1.00 96.50 457 VAL A C 1
ATOM 3571 O O . VAL A 1 457 ? 32.931 -20.122 -51.331 1.00 96.50 457 VAL A O 1
ATOM 3574 N N . GLY A 1 458 ? 30.810 -19.581 -50.836 1.00 95.38 458 GLY A N 1
ATOM 3575 C CA . GLY A 1 458 ? 30.266 -19.867 -52.162 1.00 95.38 458 GLY A CA 1
ATOM 3576 C C . GLY A 1 458 ? 30.942 -19.048 -53.261 1.00 95.38 458 GLY A C 1
ATOM 3577 O O . GLY A 1 458 ? 31.348 -19.607 -54.277 1.00 95.38 458 GLY A O 1
ATOM 3578 N N . GLY A 1 459 ? 31.143 -17.746 -53.039 1.00 95.12 459 GLY A N 1
ATOM 3579 C CA . GLY A 1 459 ? 31.848 -16.865 -53.972 1.00 95.12 459 GLY A CA 1
ATOM 3580 C C . GLY A 1 459 ? 33.314 -17.260 -54.180 1.00 95.12 459 GLY A C 1
ATOM 3581 O O . GLY A 1 459 ? 33.784 -17.304 -55.321 1.00 95.12 459 GLY A O 1
ATOM 3582 N N . VAL A 1 460 ? 34.031 -17.608 -53.104 1.00 96.69 460 VAL A N 1
ATOM 3583 C CA . VAL A 1 460 ? 35.432 -18.065 -53.176 1.00 96.69 460 VAL A CA 1
ATOM 3584 C C . VAL A 1 460 ? 35.537 -19.398 -53.916 1.00 96.69 460 VAL A C 1
ATOM 3586 O O . VAL A 1 460 ? 36.354 -19.523 -54.827 1.00 96.69 460 VAL A O 1
ATOM 3589 N N . VAL A 1 461 ? 34.683 -20.373 -53.586 1.00 96.88 461 VAL A N 1
ATOM 3590 C CA . VAL A 1 461 ? 34.664 -21.687 -54.245 1.00 96.88 461 VAL A CA 1
ATOM 3591 C C . VAL A 1 461 ? 34.329 -21.545 -55.729 1.00 96.88 461 VAL A C 1
ATOM 3593 O O . VAL A 1 461 ? 35.051 -22.092 -56.559 1.00 96.88 461 VAL A O 1
ATOM 3596 N N . LEU A 1 462 ? 33.304 -20.764 -56.095 1.00 96.00 462 LEU A N 1
ATOM 3597 C CA . LEU A 1 462 ? 32.965 -20.495 -57.499 1.00 96.00 462 LEU A CA 1
ATOM 3598 C C . LEU A 1 462 ? 34.134 -19.853 -58.257 1.00 96.00 462 LEU A C 1
ATOM 3600 O O . LEU A 1 462 ? 34.418 -20.246 -59.387 1.00 96.00 462 LEU A O 1
ATOM 3604 N N . SER A 1 463 ? 34.851 -18.921 -57.626 1.00 95.81 463 SER A N 1
ATOM 3605 C CA . SER A 1 463 ? 36.024 -18.272 -58.227 1.00 95.81 463 SER A CA 1
ATOM 3606 C C . SER A 1 463 ? 37.191 -19.248 -58.420 1.00 95.81 463 SER A C 1
ATOM 3608 O O . SER A 1 463 ? 37.833 -19.254 -59.474 1.00 95.81 463 SER A O 1
ATOM 3610 N N . MET A 1 464 ? 37.442 -20.122 -57.440 1.00 97.12 464 MET A N 1
ATOM 3611 C CA . MET A 1 464 ? 38.456 -21.176 -57.539 1.00 97.12 464 MET A CA 1
ATOM 3612 C C . MET A 1 464 ? 38.119 -22.183 -58.641 1.00 97.12 464 MET A C 1
ATOM 3614 O O . MET A 1 464 ? 38.970 -22.470 -59.482 1.00 97.12 464 MET A O 1
ATOM 3618 N N . VAL A 1 465 ? 36.877 -22.676 -58.686 1.00 96.19 465 VAL A N 1
ATOM 3619 C CA . VAL A 1 465 ? 36.413 -23.614 -59.721 1.00 96.19 465 VAL A CA 1
ATOM 3620 C C . VAL A 1 465 ? 36.480 -22.963 -61.098 1.00 96.19 465 VAL A C 1
ATOM 3622 O O . VAL A 1 465 ? 36.978 -23.578 -62.035 1.00 96.19 465 VAL A O 1
ATOM 3625 N N . SER A 1 466 ? 36.064 -21.701 -61.225 1.00 96.25 466 SER A N 1
ATOM 3626 C CA . SER A 1 466 ? 36.188 -20.950 -62.475 1.00 96.25 466 SER A CA 1
ATOM 3627 C C . SER A 1 466 ? 37.637 -20.873 -62.959 1.00 96.25 466 SER A C 1
ATOM 3629 O O . SER A 1 466 ? 37.905 -21.069 -64.144 1.00 96.25 466 SER A O 1
ATOM 3631 N N . THR A 1 467 ? 38.579 -20.612 -62.050 1.00 96.88 467 THR A N 1
ATOM 3632 C CA . THR A 1 467 ? 40.011 -20.546 -62.377 1.00 96.88 467 THR A CA 1
ATOM 3633 C C . THR A 1 467 ? 40.547 -21.920 -62.784 1.00 96.88 467 THR A C 1
ATOM 3635 O O . THR A 1 467 ? 41.279 -22.031 -63.766 1.00 96.88 467 THR A O 1
ATOM 3638 N N . LEU A 1 468 ? 40.134 -22.985 -62.091 1.00 96.75 468 LEU A N 1
ATOM 3639 C CA . LEU A 1 468 ? 40.503 -24.362 -62.425 1.00 96.75 468 LEU A CA 1
ATOM 3640 C C . LEU A 1 468 ? 39.991 -24.766 -63.819 1.00 96.75 468 LEU A C 1
ATOM 3642 O O . LEU A 1 468 ? 40.738 -25.345 -64.607 1.00 96.75 468 LEU A O 1
ATOM 3646 N N . VAL A 1 469 ? 38.737 -24.435 -64.148 1.00 95.00 469 VAL A N 1
ATOM 3647 C CA . VAL A 1 469 ? 38.139 -24.691 -65.471 1.00 95.00 469 VAL A CA 1
ATOM 3648 C C . VAL A 1 469 ? 38.887 -23.923 -66.565 1.00 95.00 469 VAL A C 1
ATOM 3650 O O . VAL A 1 469 ? 39.156 -24.482 -67.625 1.00 95.00 469 VAL A O 1
ATOM 3653 N N . ALA A 1 470 ? 39.300 -22.679 -66.304 1.00 95.12 470 ALA A N 1
ATOM 3654 C CA . ALA A 1 470 ? 40.109 -21.895 -67.240 1.00 95.12 470 ALA A CA 1
ATOM 3655 C C . ALA A 1 470 ? 41.476 -22.525 -67.510 1.00 95.12 470 ALA A C 1
ATOM 3657 O O . ALA A 1 470 ? 41.848 -22.710 -68.669 1.00 95.12 470 ALA A O 1
ATOM 3658 N N . VAL A 1 471 ? 42.197 -22.914 -66.456 1.00 96.44 471 VAL A N 1
ATOM 3659 C CA . VAL A 1 471 ? 43.520 -23.542 -66.582 1.00 96.44 471 VAL A CA 1
ATOM 3660 C C . VAL A 1 471 ? 43.427 -24.894 -67.289 1.00 96.44 471 VAL A C 1
ATOM 3662 O O . VAL A 1 471 ? 44.216 -25.172 -68.189 1.00 96.44 471 VAL A O 1
ATOM 3665 N N . THR A 1 472 ? 42.453 -25.729 -66.921 1.00 92.31 472 THR A N 1
ATOM 3666 C CA . THR A 1 472 ? 42.267 -27.053 -67.537 1.00 92.31 472 THR A CA 1
ATOM 3667 C C . THR A 1 472 ? 41.831 -26.955 -68.994 1.00 92.31 472 THR A C 1
ATOM 3669 O O . THR A 1 472 ? 42.365 -27.691 -69.820 1.00 92.31 472 THR A O 1
ATOM 3672 N N . SER A 1 473 ? 40.935 -26.025 -69.344 1.00 91.19 473 SER A N 1
ATOM 3673 C CA . SER A 1 473 ? 40.551 -25.786 -70.741 1.00 91.19 473 SER A CA 1
ATOM 3674 C C . SER A 1 473 ? 41.748 -25.328 -71.573 1.00 91.19 473 SER A C 1
ATOM 3676 O O . SER A 1 473 ? 41.998 -25.896 -72.630 1.00 91.19 473 SER A O 1
ATOM 3678 N N . ALA A 1 474 ? 42.532 -24.368 -71.070 1.00 92.75 474 ALA A N 1
ATOM 3679 C CA . ALA A 1 474 ? 43.728 -23.887 -71.759 1.00 92.75 474 ALA A CA 1
ATOM 3680 C C . ALA A 1 474 ? 44.780 -24.996 -71.935 1.00 92.75 474 ALA A C 1
ATOM 3682 O O . ALA A 1 474 ? 45.380 -25.128 -72.998 1.00 92.75 474 ALA A O 1
ATOM 3683 N N . TRP A 1 475 ? 44.989 -25.826 -70.910 1.00 93.69 475 TRP A N 1
ATOM 3684 C CA . TRP A 1 475 ? 45.907 -26.961 -70.987 1.00 93.69 475 TRP A CA 1
ATOM 3685 C C . TRP A 1 475 ? 45.440 -28.021 -71.991 1.00 93.69 475 TRP A C 1
ATOM 3687 O O . TRP A 1 475 ? 46.262 -28.536 -72.752 1.00 93.69 475 TRP A O 1
ATOM 3697 N N . MET A 1 476 ? 44.139 -28.334 -72.013 1.00 89.44 476 MET A N 1
ATOM 3698 C CA . MET A 1 476 ? 43.569 -29.271 -72.982 1.00 89.44 476 MET A CA 1
ATOM 3699 C C . MET A 1 476 ? 43.738 -28.759 -74.407 1.00 89.44 476 MET A C 1
ATOM 3701 O O . MET A 1 476 ? 44.198 -29.533 -75.232 1.00 89.44 476 MET A O 1
ATOM 3705 N N . ASP A 1 477 ? 43.451 -27.481 -74.674 1.00 87.31 477 ASP A N 1
ATOM 3706 C CA . ASP A 1 477 ? 43.596 -26.880 -76.008 1.00 87.31 477 ASP A CA 1
ATOM 3707 C C . ASP A 1 477 ? 45.049 -26.907 -76.525 1.00 87.31 477 ASP A C 1
ATOM 3709 O O . ASP A 1 477 ? 45.272 -26.994 -77.732 1.00 87.31 477 ASP A O 1
ATOM 3713 N N . VAL A 1 478 ? 46.043 -26.841 -75.629 1.00 92.12 478 VAL A N 1
ATOM 3714 C CA . VAL A 1 478 ? 47.472 -26.886 -75.991 1.00 92.12 478 VAL A CA 1
ATOM 3715 C C . VAL A 1 478 ? 47.964 -28.312 -76.248 1.00 92.12 478 VAL A C 1
ATOM 3717 O O . VAL A 1 478 ? 48.738 -28.533 -77.178 1.00 92.12 478 VAL A O 1
ATOM 3720 N N . ASN A 1 479 ? 47.570 -29.274 -75.411 1.00 91.88 479 ASN A N 1
ATOM 3721 C CA . ASN A 1 479 ? 48.172 -30.614 -75.413 1.00 91.88 479 ASN A CA 1
ATOM 3722 C C . ASN A 1 479 ? 47.382 -31.643 -76.223 1.00 91.88 479 ASN A C 1
ATOM 3724 O O . ASN A 1 479 ? 47.952 -32.618 -76.712 1.00 91.88 479 ASN A O 1
ATOM 3728 N N . PHE A 1 480 ? 46.076 -31.446 -76.362 1.00 81.62 480 PHE A N 1
ATOM 3729 C CA . PHE A 1 480 ? 45.185 -32.341 -77.078 1.00 81.62 480 PHE A CA 1
ATOM 3730 C C . PHE A 1 480 ? 44.448 -31.505 -78.120 1.00 81.62 480 PHE A C 1
ATOM 3732 O O . PHE A 1 480 ? 44.021 -30.394 -77.835 1.00 81.62 480 PHE A O 1
ATOM 3739 N N . ASP A 1 481 ? 44.268 -32.008 -79.341 1.00 80.44 481 ASP A N 1
ATOM 3740 C CA . ASP A 1 481 ? 43.369 -31.369 -80.313 1.00 80.44 481 ASP A CA 1
ATOM 3741 C C . ASP A 1 481 ? 41.923 -31.564 -79.807 1.00 80.44 481 ASP A C 1
ATOM 3743 O O . ASP A 1 481 ? 41.185 -32.441 -80.264 1.00 80.44 481 ASP A O 1
ATOM 3747 N N . ALA A 1 482 ? 41.561 -30.824 -78.750 1.00 68.38 482 ALA A N 1
ATOM 3748 C CA . ALA A 1 482 ? 40.424 -31.065 -77.862 1.00 68.38 482 ALA A CA 1
ATOM 3749 C C . ALA A 1 482 ? 39.094 -31.057 -78.625 1.00 68.38 482 ALA A C 1
ATOM 3751 O O . ALA A 1 482 ? 38.169 -31.797 -78.279 1.00 68.38 482 ALA A O 1
ATOM 3752 N N . LYS A 1 483 ? 39.065 -30.315 -79.742 1.00 72.88 483 LYS A N 1
ATOM 3753 C CA . LYS A 1 483 ? 37.981 -30.283 -80.731 1.00 72.88 483 LYS A CA 1
ATOM 3754 C C . LYS A 1 483 ? 37.634 -31.659 -81.292 1.00 72.88 483 LYS A C 1
ATOM 3756 O O . LYS A 1 483 ? 36.471 -31.910 -81.592 1.00 72.88 483 LYS A O 1
ATOM 3761 N N . LYS A 1 484 ? 38.618 -32.550 -81.444 1.00 77.94 484 LYS A N 1
ATOM 3762 C CA . LYS A 1 484 ? 38.414 -33.906 -81.977 1.00 77.94 484 LYS A CA 1
ATOM 3763 C C . LYS A 1 484 ? 38.192 -34.945 -80.889 1.00 77.94 484 LYS A C 1
ATOM 3765 O O . LYS A 1 484 ? 37.449 -35.892 -81.118 1.00 77.94 484 LYS A O 1
ATOM 3770 N N . ALA A 1 485 ? 38.836 -34.787 -79.734 1.00 77.88 485 ALA A N 1
ATOM 3771 C CA . ALA A 1 485 ? 38.806 -35.805 -78.689 1.00 77.88 485 ALA A CA 1
ATOM 3772 C C . ALA A 1 485 ? 37.489 -35.800 -77.894 1.00 77.88 485 ALA A C 1
ATOM 3774 O O . ALA A 1 485 ? 36.914 -36.863 -77.674 1.00 77.88 485 ALA A O 1
ATOM 3775 N N . PHE A 1 486 ? 36.984 -34.624 -77.488 1.00 85.69 486 PHE A N 1
ATOM 3776 C CA . PHE A 1 486 ? 35.818 -34.527 -76.598 1.00 85.69 486 PHE A CA 1
ATOM 3777 C C . PHE A 1 486 ? 34.974 -33.258 -76.857 1.00 85.69 486 PHE A C 1
ATOM 3779 O O . PHE A 1 486 ? 34.988 -32.324 -76.050 1.00 85.69 486 PHE A O 1
ATOM 3786 N N . PRO A 1 487 ? 34.172 -33.213 -77.939 1.00 83.50 487 PRO A N 1
ATOM 3787 C CA . PRO A 1 487 ? 33.418 -32.013 -78.332 1.00 83.50 487 PRO A CA 1
ATOM 3788 C C . PRO A 1 487 ? 32.397 -31.544 -77.276 1.00 83.50 487 PRO A C 1
ATOM 3790 O O . PRO A 1 487 ? 32.117 -30.348 -77.155 1.00 83.50 487 PRO A O 1
ATOM 3793 N N . PHE A 1 488 ? 31.865 -32.469 -76.467 1.00 87.88 488 PHE A N 1
ATOM 3794 C CA . PHE A 1 488 ? 30.965 -32.139 -75.357 1.00 87.88 488 PHE A CA 1
ATOM 3795 C C . PHE A 1 488 ? 31.678 -31.371 -74.233 1.00 87.88 488 PHE A C 1
ATOM 3797 O O . PHE A 1 488 ? 31.163 -30.353 -73.773 1.00 87.88 488 PHE A O 1
ATOM 3804 N N . LEU A 1 489 ? 32.872 -31.817 -73.820 1.00 85.69 489 LEU A N 1
ATOM 3805 C CA . LEU A 1 489 ? 33.640 -31.163 -72.752 1.00 85.69 489 LEU A CA 1
ATOM 3806 C C . LEU A 1 489 ? 34.052 -29.743 -73.144 1.00 85.69 489 LEU A C 1
ATOM 3808 O O . LEU A 1 489 ? 33.989 -28.849 -72.308 1.00 85.69 489 LEU A O 1
ATOM 3812 N N . GLN A 1 490 ? 34.394 -29.524 -74.415 1.00 85.31 490 GLN A N 1
ATOM 3813 C CA . GLN A 1 490 ? 34.702 -28.192 -74.936 1.00 85.31 490 GLN A CA 1
ATOM 3814 C C . GLN A 1 490 ? 33.473 -27.273 -74.953 1.00 85.31 490 GLN A C 1
ATOM 3816 O O . GLN A 1 490 ? 33.548 -26.107 -74.574 1.00 85.31 490 GLN A O 1
ATOM 3821 N N . SER A 1 491 ? 32.312 -27.797 -75.354 1.00 89.94 491 SER A N 1
ATOM 3822 C CA . SER A 1 491 ? 31.066 -27.021 -75.327 1.00 89.94 491 SER A CA 1
ATOM 3823 C C . SER A 1 491 ? 30.689 -26.626 -73.895 1.00 89.94 491 SER A C 1
ATOM 3825 O O . SER A 1 491 ? 30.321 -25.480 -73.640 1.00 89.94 491 SER A O 1
ATOM 3827 N N . PHE A 1 492 ? 30.840 -27.551 -72.941 1.00 92.94 492 PHE A N 1
ATOM 3828 C CA . PHE A 1 492 ? 30.612 -27.279 -71.525 1.00 92.94 492 PHE A CA 1
ATOM 3829 C C . PHE A 1 492 ? 31.633 -26.288 -70.950 1.00 92.94 492 PHE A C 1
ATOM 3831 O O . PHE A 1 492 ? 31.232 -25.371 -70.236 1.00 92.94 492 PHE A O 1
ATOM 3838 N N . SER A 1 493 ? 32.927 -26.420 -71.274 1.00 91.06 493 SER A N 1
ATOM 3839 C CA . SER A 1 493 ? 33.963 -25.514 -70.766 1.00 91.06 493 SER A CA 1
ATOM 3840 C C . SER A 1 493 ? 33.738 -24.082 -71.248 1.00 91.06 493 SER A C 1
ATOM 3842 O O . SER A 1 493 ? 33.805 -23.167 -70.434 1.00 91.06 493 SER A O 1
ATOM 3844 N N . HIS A 1 494 ? 33.358 -23.869 -72.513 1.00 91.56 494 HIS A N 1
ATOM 3845 C CA . HIS A 1 494 ? 33.028 -22.533 -73.019 1.00 91.56 494 HIS A CA 1
ATOM 3846 C C . HIS A 1 494 ? 31.866 -21.876 -72.262 1.00 91.56 494 HIS A C 1
ATOM 3848 O O . HIS A 1 494 ? 31.951 -20.695 -71.926 1.00 91.56 494 HIS A O 1
ATOM 3854 N N . VAL A 1 495 ? 30.806 -22.627 -71.942 1.00 95.19 495 VAL A N 1
ATOM 3855 C CA . VAL A 1 495 ? 29.683 -22.104 -71.145 1.00 95.19 495 VAL A CA 1
ATOM 3856 C C . VAL A 1 495 ? 30.112 -21.858 -69.695 1.00 95.19 495 VAL A C 1
ATOM 3858 O O . VAL A 1 495 ? 29.841 -20.792 -69.141 1.00 95.19 495 VAL A O 1
ATOM 3861 N N . ALA A 1 496 ? 30.824 -22.805 -69.081 1.00 94.38 496 ALA A N 1
ATOM 3862 C CA . ALA A 1 496 ? 31.288 -22.708 -67.699 1.00 94.38 496 ALA A CA 1
ATOM 3863 C C . ALA A 1 496 ? 32.251 -21.527 -67.481 1.00 94.38 496 ALA A C 1
ATOM 3865 O O . ALA A 1 496 ? 32.160 -20.859 -66.451 1.00 94.38 496 ALA A O 1
ATOM 3866 N N . LEU A 1 497 ? 33.109 -21.218 -68.461 1.00 95.19 497 LEU A N 1
ATOM 3867 C CA . LEU A 1 497 ? 34.034 -20.078 -68.427 1.00 95.19 497 LEU A CA 1
ATOM 3868 C C . LEU A 1 497 ? 33.335 -18.719 -68.390 1.00 95.19 497 LEU A C 1
ATOM 3870 O O . LEU A 1 497 ? 33.924 -17.758 -67.908 1.00 95.19 497 LEU A O 1
ATOM 3874 N N . VAL A 1 498 ? 32.097 -18.630 -68.877 1.00 95.19 498 VAL A N 1
ATOM 3875 C CA . VAL A 1 498 ? 31.297 -17.398 -68.828 1.00 95.19 498 VAL A CA 1
ATOM 3876 C C . VAL A 1 498 ? 30.402 -17.382 -67.589 1.00 95.19 498 VAL A C 1
ATOM 3878 O O . VAL A 1 498 ? 30.313 -16.373 -66.892 1.00 95.19 498 VAL A O 1
ATOM 3881 N N . VAL A 1 499 ? 29.751 -18.508 -67.285 1.00 96.25 499 VAL A N 1
ATOM 3882 C CA . VAL A 1 499 ? 28.736 -18.585 -66.226 1.00 96.25 499 VAL A CA 1
ATOM 3883 C C . VAL A 1 499 ? 29.352 -18.584 -64.825 1.00 96.25 499 VAL A C 1
ATOM 3885 O O . VAL A 1 499 ? 28.844 -17.885 -63.950 1.00 96.25 499 VAL A O 1
ATOM 3888 N N . LEU A 1 500 ? 30.441 -19.322 -64.583 1.00 94.56 500 LEU A N 1
ATOM 3889 C CA . LEU A 1 500 ? 31.018 -19.435 -63.236 1.00 94.56 500 LEU A CA 1
ATOM 3890 C C . LEU A 1 500 ? 31.565 -18.101 -62.691 1.00 94.56 500 LEU A C 1
ATOM 3892 O O . LEU A 1 500 ? 31.214 -17.769 -61.554 1.00 94.56 500 LEU A O 1
ATOM 3896 N N . PRO A 1 501 ? 32.331 -17.284 -63.453 1.00 95.19 501 PRO A N 1
ATOM 3897 C CA . PRO A 1 501 ? 32.716 -15.952 -62.989 1.00 95.19 501 PRO A CA 1
ATOM 3898 C C . PRO A 1 501 ? 31.511 -15.038 -62.764 1.00 95.19 501 PRO A C 1
ATOM 3900 O O . PRO A 1 501 ? 31.502 -14.271 -61.804 1.00 95.19 501 PRO A O 1
ATOM 3903 N N . ALA A 1 502 ? 30.482 -15.124 -63.618 1.00 95.75 502 ALA A N 1
ATOM 3904 C CA . ALA A 1 502 ? 29.273 -14.317 -63.477 1.00 95.75 502 ALA A CA 1
ATOM 3905 C C . ALA A 1 502 ? 28.511 -14.655 -62.185 1.00 95.75 502 ALA A C 1
ATOM 3907 O O . ALA A 1 502 ? 28.092 -13.750 -61.465 1.00 95.75 502 ALA A O 1
ATOM 3908 N N . LEU A 1 503 ? 28.390 -15.943 -61.842 1.00 94.44 503 LEU A N 1
ATOM 3909 C CA . LEU A 1 503 ? 27.791 -16.392 -60.582 1.00 94.44 503 LEU A CA 1
ATOM 3910 C C . LEU A 1 503 ? 28.646 -16.014 -59.366 1.00 94.44 503 LEU A C 1
ATOM 3912 O O . LEU A 1 503 ? 28.097 -15.581 -58.354 1.00 94.44 503 LEU A O 1
ATOM 3916 N N . GLY A 1 504 ? 29.975 -16.118 -59.465 1.00 94.88 504 GLY A N 1
ATOM 3917 C CA . GLY A 1 504 ? 30.889 -15.657 -58.416 1.00 94.88 504 GLY A CA 1
ATOM 3918 C C . GLY A 1 504 ? 30.760 -14.151 -58.169 1.00 94.88 504 GLY A C 1
ATOM 3919 O O . GLY A 1 504 ? 30.575 -13.713 -57.033 1.00 94.88 504 GLY A O 1
ATOM 3920 N N . GLY A 1 505 ? 30.756 -13.356 -59.242 1.00 94.56 505 GLY A N 1
ATOM 3921 C CA . GLY A 1 505 ? 30.522 -11.914 -59.194 1.00 94.56 505 GLY A CA 1
ATOM 3922 C C . GLY A 1 505 ? 29.146 -11.557 -58.630 1.00 94.56 505 GLY A C 1
ATOM 3923 O O . GLY A 1 505 ? 29.043 -10.640 -57.814 1.00 94.56 505 GLY A O 1
ATOM 3924 N N . LEU A 1 506 ? 28.097 -12.303 -58.989 1.00 94.50 506 LEU A N 1
ATOM 3925 C CA . LEU A 1 506 ? 26.756 -12.138 -58.426 1.00 94.50 506 LEU A CA 1
ATOM 3926 C C . LEU A 1 506 ? 26.741 -12.421 -56.918 1.00 94.50 506 LEU A C 1
ATOM 3928 O O . LEU A 1 506 ? 26.190 -11.620 -56.167 1.00 94.50 506 LEU A O 1
ATOM 3932 N N . ALA A 1 507 ? 27.379 -13.502 -56.460 1.00 93.81 507 ALA A N 1
ATOM 3933 C CA . ALA A 1 507 ? 27.463 -13.841 -55.040 1.00 93.81 507 ALA A CA 1
ATOM 3934 C C . ALA A 1 507 ? 28.153 -12.731 -54.228 1.00 93.81 507 ALA A C 1
ATOM 3936 O O . ALA A 1 507 ? 27.614 -12.287 -53.212 1.00 93.81 507 ALA A O 1
ATOM 3937 N N . PHE A 1 508 ? 29.288 -12.208 -54.707 1.00 94.88 508 PHE A N 1
ATOM 3938 C CA . PHE A 1 508 ? 29.975 -11.084 -54.059 1.00 94.88 508 PHE A CA 1
ATOM 3939 C C . PHE A 1 508 ? 29.186 -9.773 -54.142 1.00 94.88 508 PHE A C 1
ATOM 3941 O O . PHE A 1 508 ? 29.156 -9.010 -53.175 1.00 94.88 508 PHE A O 1
ATOM 3948 N N . THR A 1 509 ? 28.497 -9.523 -55.257 1.00 95.12 509 THR A N 1
ATOM 3949 C CA . THR A 1 509 ? 27.627 -8.349 -55.408 1.00 95.12 509 THR A CA 1
ATOM 3950 C C . THR A 1 509 ? 26.467 -8.406 -54.421 1.00 95.12 509 THR A C 1
ATOM 3952 O O . THR A 1 509 ? 26.177 -7.406 -53.771 1.00 95.12 509 THR A O 1
ATOM 3955 N N . LEU A 1 510 ? 25.832 -9.569 -54.252 1.00 93.19 510 LEU A N 1
ATOM 3956 C CA . LEU A 1 510 ? 24.772 -9.779 -53.267 1.00 93.19 510 LEU A CA 1
ATOM 3957 C C . LEU A 1 510 ? 25.304 -9.641 -51.838 1.00 93.19 510 LEU A C 1
ATOM 3959 O O . LEU A 1 510 ? 24.683 -8.951 -51.036 1.00 93.19 510 LEU A O 1
ATOM 3963 N N . LEU A 1 511 ? 26.473 -10.208 -51.527 1.00 92.75 511 LEU A N 1
ATOM 3964 C CA . LEU A 1 511 ? 27.114 -10.051 -50.217 1.00 92.75 511 LEU A CA 1
ATOM 3965 C C . LEU A 1 511 ? 27.381 -8.571 -49.886 1.00 92.75 511 LEU A C 1
ATOM 3967 O O . LEU A 1 511 ? 27.078 -8.119 -48.781 1.00 92.75 511 LEU A O 1
ATOM 3971 N N . SER A 1 512 ? 27.899 -7.809 -50.856 1.00 93.06 512 SER A N 1
ATOM 3972 C CA . SER A 1 512 ? 28.184 -6.377 -50.716 1.00 93.06 512 SER A CA 1
ATOM 3973 C C . SER A 1 512 ? 26.908 -5.534 -50.614 1.00 93.06 512 SER A C 1
ATOM 3975 O O . SER A 1 512 ? 26.803 -4.674 -49.738 1.00 93.06 512 SER A O 1
ATOM 3977 N N . ARG A 1 513 ? 25.908 -5.795 -51.467 1.00 93.62 513 ARG A N 1
ATOM 3978 C CA . ARG A 1 513 ? 24.659 -5.020 -51.512 1.00 93.62 513 ARG A CA 1
ATOM 3979 C C . ARG A 1 513 ? 23.733 -5.295 -50.337 1.00 93.62 513 ARG A C 1
ATOM 3981 O O . ARG A 1 513 ? 23.138 -4.356 -49.821 1.00 93.62 513 ARG A O 1
ATOM 3988 N N . LEU A 1 514 ? 23.613 -6.551 -49.910 1.00 92.25 514 LEU A N 1
ATOM 3989 C CA . LEU A 1 514 ? 22.726 -6.943 -48.809 1.00 92.25 514 LEU A CA 1
ATOM 3990 C C . LEU A 1 514 ? 23.350 -6.684 -47.433 1.00 92.25 514 LEU A C 1
ATOM 3992 O O . LEU A 1 514 ? 22.641 -6.739 -46.426 1.00 92.25 514 LEU A O 1
ATOM 3996 N N . ARG A 1 515 ? 24.656 -6.368 -47.397 1.00 93.38 515 ARG A N 1
ATOM 3997 C CA . ARG A 1 515 ? 25.417 -5.961 -46.207 1.00 93.38 515 ARG A CA 1
ATOM 3998 C C . ARG A 1 515 ? 25.288 -6.939 -45.037 1.00 93.38 515 ARG A C 1
ATOM 4000 O O . ARG A 1 515 ? 25.273 -6.522 -43.881 1.00 93.38 515 ARG A O 1
ATOM 4007 N N . TYR A 1 516 ? 25.227 -8.245 -45.312 1.00 92.44 516 TYR A N 1
ATOM 4008 C CA . TYR A 1 516 ? 24.994 -9.260 -44.275 1.00 92.44 516 TYR A CA 1
ATOM 4009 C C . TYR A 1 516 ? 26.010 -9.209 -43.127 1.00 92.44 516 TYR A C 1
ATOM 4011 O O . TYR A 1 516 ? 25.624 -9.385 -41.977 1.00 92.44 516 TYR A O 1
ATOM 4019 N N . MET A 1 517 ? 27.278 -8.896 -43.415 1.00 93.19 517 MET A N 1
ATOM 4020 C CA . MET A 1 517 ? 28.301 -8.718 -42.376 1.00 93.19 517 MET A CA 1
ATOM 4021 C C . MET A 1 517 ? 28.025 -7.511 -41.463 1.00 93.19 517 MET A C 1
ATOM 4023 O O . MET A 1 517 ? 28.185 -7.626 -40.251 1.00 93.19 517 MET A O 1
ATOM 4027 N N . SER A 1 518 ? 27.564 -6.383 -42.018 1.00 94.00 518 SER A N 1
ATOM 4028 C CA . SER A 1 518 ? 27.184 -5.197 -41.230 1.00 94.00 518 SER A CA 1
ATOM 4029 C C . SER A 1 518 ? 25.957 -5.494 -40.367 1.00 94.00 518 SER A C 1
ATOM 4031 O O . SER A 1 518 ? 25.978 -5.268 -39.161 1.00 94.00 518 SER A O 1
ATOM 4033 N N . LYS A 1 519 ? 24.926 -6.116 -40.961 1.00 93.81 519 LYS A N 1
ATOM 4034 C CA . LYS A 1 519 ? 23.694 -6.520 -40.260 1.00 93.81 519 LYS A CA 1
ATOM 4035 C C . LYS A 1 519 ? 23.967 -7.506 -39.125 1.00 93.81 519 LYS A C 1
ATOM 4037 O O . LYS A 1 519 ? 23.385 -7.377 -38.052 1.00 93.81 519 LYS A O 1
ATOM 4042 N N . TRP A 1 520 ? 24.863 -8.471 -39.342 1.00 95.88 520 TRP A N 1
ATOM 4043 C CA . TRP A 1 520 ? 25.324 -9.381 -38.296 1.00 95.88 520 TRP A CA 1
ATOM 4044 C C . TRP A 1 520 ? 26.000 -8.626 -37.147 1.00 95.88 520 TRP A C 1
ATOM 4046 O O . TRP A 1 520 ? 25.599 -8.808 -35.999 1.00 95.88 520 TRP A O 1
ATOM 4056 N N . GLY A 1 521 ? 26.979 -7.768 -37.450 1.00 95.06 521 GLY A N 1
ATOM 4057 C CA . GLY A 1 521 ? 27.698 -6.993 -36.437 1.00 95.06 521 GLY A CA 1
ATOM 4058 C C . GLY A 1 521 ? 26.771 -6.089 -35.625 1.00 95.06 521 GLY A C 1
ATOM 4059 O O . GLY A 1 521 ? 26.826 -6.101 -34.398 1.00 95.06 521 GLY A O 1
ATOM 4060 N N . ALA A 1 522 ? 25.862 -5.375 -36.294 1.00 95.00 522 ALA A N 1
ATOM 4061 C CA . ALA A 1 522 ? 24.870 -4.517 -35.650 1.00 95.00 522 ALA A CA 1
ATOM 4062 C C . ALA A 1 522 ? 23.920 -5.314 -34.739 1.00 95.00 522 ALA A C 1
ATOM 4064 O O . ALA A 1 522 ? 23.742 -4.955 -33.577 1.00 95.00 522 ALA A O 1
ATOM 4065 N N . ALA A 1 523 ? 23.356 -6.426 -35.230 1.00 93.94 523 ALA A N 1
ATOM 4066 C CA . ALA A 1 523 ? 22.464 -7.276 -34.439 1.00 93.94 523 ALA A CA 1
ATOM 4067 C C . ALA A 1 523 ? 23.176 -7.909 -33.235 1.00 93.94 523 ALA A C 1
ATOM 4069 O O . ALA A 1 523 ? 22.597 -8.002 -32.154 1.00 93.94 523 ALA A O 1
ATOM 4070 N N . HIS A 1 524 ? 24.428 -8.338 -33.412 1.00 96.50 524 HIS A N 1
ATOM 4071 C CA . HIS A 1 524 ? 25.217 -8.926 -32.337 1.00 96.50 524 HIS A CA 1
ATOM 4072 C C . HIS A 1 524 ? 25.544 -7.893 -31.255 1.00 96.50 524 HIS A C 1
ATOM 4074 O O . HIS A 1 524 ? 25.275 -8.150 -30.088 1.00 96.50 524 HIS A O 1
ATOM 4080 N N . LEU A 1 525 ? 26.035 -6.707 -31.630 1.00 96.31 525 LEU A N 1
ATOM 4081 C CA . LEU A 1 525 ? 26.331 -5.639 -30.671 1.00 96.31 525 LEU A CA 1
ATOM 4082 C C . LEU A 1 525 ? 25.079 -5.163 -29.928 1.00 96.31 525 LEU A C 1
ATOM 4084 O O . LEU A 1 525 ? 25.134 -4.961 -28.718 1.00 96.31 525 LEU A O 1
ATOM 4088 N N . ALA A 1 526 ? 23.944 -5.029 -30.620 1.00 95.50 526 ALA A N 1
ATOM 4089 C CA . ALA A 1 526 ? 22.678 -4.684 -29.979 1.00 95.50 526 ALA A CA 1
ATOM 4090 C C . ALA A 1 526 ? 22.231 -5.754 -28.972 1.00 95.50 526 ALA A C 1
ATOM 4092 O O . ALA A 1 526 ? 21.765 -5.410 -27.890 1.00 95.50 526 ALA A O 1
ATOM 4093 N N . ALA A 1 527 ? 22.408 -7.043 -29.289 1.00 96.75 527 ALA A N 1
ATOM 4094 C CA . ALA A 1 527 ? 22.116 -8.125 -28.353 1.00 96.75 527 ALA A CA 1
ATOM 4095 C C . ALA A 1 527 ? 22.965 -8.014 -27.074 1.00 96.75 527 ALA A C 1
ATOM 4097 O O . ALA A 1 527 ? 22.415 -8.057 -25.977 1.00 96.75 527 ALA A O 1
ATOM 4098 N N . GLU A 1 528 ? 24.278 -7.803 -27.201 1.00 97.19 528 GLU A N 1
ATOM 4099 C CA . GLU A 1 528 ? 25.172 -7.638 -26.043 1.00 97.19 528 GLU A CA 1
ATOM 4100 C C . GLU A 1 528 ? 24.817 -6.390 -25.211 1.00 97.19 528 GLU A C 1
ATOM 4102 O O . GLU A 1 528 ? 24.854 -6.420 -23.980 1.00 97.19 528 GLU A O 1
ATOM 4107 N N . GLN A 1 529 ? 24.410 -5.293 -25.861 1.00 96.06 529 GLN A N 1
ATOM 4108 C CA . GLN A 1 529 ? 23.946 -4.088 -25.166 1.00 96.06 529 GLN A CA 1
ATOM 4109 C C . GLN A 1 529 ? 22.651 -4.337 -24.385 1.00 96.06 529 GLN A C 1
ATOM 4111 O O . GLN A 1 529 ? 22.575 -3.966 -23.216 1.00 96.06 529 GLN A O 1
ATOM 4116 N N . VAL A 1 530 ? 21.653 -4.993 -24.990 1.00 95.50 530 VAL A N 1
ATOM 4117 C CA . VAL A 1 530 ? 20.395 -5.341 -24.304 1.00 95.50 530 VAL A CA 1
ATOM 4118 C C . VAL A 1 530 ? 20.663 -6.271 -23.120 1.00 95.50 530 VAL A C 1
ATOM 4120 O O . VAL A 1 530 ? 20.120 -6.059 -22.040 1.00 95.50 530 VAL A O 1
ATOM 4123 N N . GLU A 1 531 ? 21.527 -7.273 -23.284 1.00 97.19 531 GLU A N 1
ATOM 4124 C CA . GLU A 1 531 ? 21.909 -8.172 -22.194 1.00 97.19 531 GLU A CA 1
ATOM 4125 C C . GLU A 1 531 ? 22.596 -7.420 -21.048 1.00 97.19 531 GLU A C 1
ATOM 4127 O O . GLU A 1 531 ? 22.229 -7.600 -19.885 1.00 97.19 531 GLU A O 1
ATOM 4132 N N . SER A 1 532 ? 23.533 -6.520 -21.362 1.00 95.75 532 SER A N 1
ATOM 4133 C CA . SER A 1 532 ? 24.164 -5.664 -20.357 1.00 95.75 532 SER A CA 1
ATOM 4134 C C . SER A 1 532 ? 23.145 -4.791 -19.622 1.00 95.75 532 SER A C 1
ATOM 4136 O O . SER A 1 532 ? 23.245 -4.668 -18.401 1.00 95.75 532 SER A O 1
ATOM 4138 N N . GLU A 1 533 ? 22.168 -4.212 -20.323 1.00 95.31 533 GLU A N 1
ATOM 4139 C CA . GLU A 1 533 ? 21.105 -3.410 -19.706 1.00 95.31 533 GLU A CA 1
ATOM 4140 C C . GLU A 1 533 ? 20.208 -4.249 -18.786 1.00 95.31 533 GLU A C 1
ATOM 4142 O O . GLU A 1 533 ? 19.914 -3.816 -17.672 1.00 95.31 533 GLU A O 1
ATOM 4147 N N . ILE A 1 534 ? 19.855 -5.482 -19.173 1.00 94.88 534 ILE A N 1
ATOM 4148 C CA . ILE A 1 534 ? 19.125 -6.419 -18.300 1.00 94.88 534 ILE A CA 1
ATOM 4149 C C . ILE A 1 534 ? 19.924 -6.700 -17.021 1.00 94.88 534 ILE A C 1
ATOM 4151 O O . ILE A 1 534 ? 19.354 -6.687 -15.927 1.00 94.88 534 ILE A O 1
ATOM 4155 N N . TYR A 1 535 ? 21.235 -6.943 -17.127 1.00 94.69 535 TYR A N 1
ATOM 4156 C CA . TYR A 1 535 ? 22.074 -7.185 -15.952 1.00 94.69 535 TYR A CA 1
ATOM 4157 C C . TYR A 1 535 ? 22.162 -5.958 -15.048 1.00 94.69 535 TYR A C 1
ATOM 4159 O O . TYR A 1 535 ? 21.901 -6.098 -13.854 1.00 94.69 535 TYR A O 1
ATOM 4167 N N . LYS A 1 536 ? 22.449 -4.769 -15.598 1.00 92.44 536 LYS A N 1
ATOM 4168 C CA . LYS A 1 536 ? 22.477 -3.506 -14.838 1.00 92.44 536 LYS A CA 1
ATOM 4169 C C . LYS A 1 536 ? 21.151 -3.254 -14.124 1.00 92.44 536 LYS A C 1
ATOM 4171 O O . LYS A 1 536 ? 21.153 -2.911 -12.945 1.00 92.44 536 LYS A O 1
ATOM 4176 N N . PHE A 1 537 ? 20.033 -3.490 -14.811 1.00 91.00 537 PHE A N 1
ATOM 4177 C CA . PHE A 1 537 ? 18.699 -3.348 -14.245 1.00 91.00 537 PHE A CA 1
ATOM 4178 C C . PHE A 1 537 ? 18.452 -4.328 -13.099 1.00 91.00 537 PHE A C 1
ATOM 4180 O O . PHE A 1 537 ? 17.915 -3.934 -12.069 1.00 91.00 537 PHE A O 1
ATOM 4187 N N . ARG A 1 538 ? 18.850 -5.600 -13.233 1.00 87.12 538 ARG A N 1
ATOM 4188 C CA . ARG A 1 538 ? 18.686 -6.616 -12.176 1.00 87.12 538 ARG A CA 1
ATOM 4189 C C . ARG A 1 538 ? 19.512 -6.298 -10.933 1.00 87.12 538 ARG A C 1
ATOM 4191 O O . ARG A 1 538 ? 18.975 -6.369 -9.833 1.00 87.12 538 ARG A O 1
ATOM 4198 N N . ILE A 1 539 ? 20.772 -5.905 -11.113 1.00 87.12 539 ILE A N 1
ATOM 4199 C CA . ILE A 1 539 ? 21.689 -5.596 -10.004 1.00 87.12 539 ILE A CA 1
ATOM 4200 C C . ILE A 1 539 ? 21.564 -4.153 -9.487 1.00 87.12 539 ILE A C 1
ATOM 4202 O O . ILE A 1 539 ? 22.307 -3.785 -8.586 1.00 87.12 539 ILE A O 1
ATOM 4206 N N . GLN A 1 540 ? 20.659 -3.345 -10.056 1.00 83.25 540 GLN A N 1
ATOM 4207 C CA . GLN A 1 540 ? 20.462 -1.925 -9.717 1.00 83.25 540 GLN A CA 1
ATOM 4208 C C . GLN A 1 540 ? 21.760 -1.098 -9.792 1.00 83.25 540 GLN A C 1
ATOM 4210 O O . GLN A 1 540 ? 22.034 -0.265 -8.935 1.00 83.25 540 GLN A O 1
ATOM 4215 N N . ALA A 1 541 ? 22.579 -1.332 -10.821 1.00 84.62 541 ALA A N 1
ATOM 4216 C CA . ALA A 1 541 ? 23.819 -0.585 -11.042 1.00 84.62 541 ALA A CA 1
ATOM 4217 C C . ALA A 1 541 ? 23.633 0.576 -12.032 1.00 84.62 541 ALA A C 1
ATOM 4219 O O . ALA A 1 541 ? 22.746 0.542 -12.889 1.00 84.62 541 ALA A O 1
ATOM 4220 N N . SER A 1 542 ? 24.544 1.556 -11.979 1.00 85.56 542 SER A N 1
ATOM 4221 C CA . SER A 1 542 ? 24.564 2.735 -12.863 1.00 85.56 542 SER A CA 1
ATOM 4222 C C . SER A 1 542 ? 23.249 3.516 -12.781 1.00 85.56 542 SER A C 1
ATOM 4224 O O . SER A 1 542 ? 22.825 3.888 -11.694 1.00 85.56 542 SER A O 1
ATOM 4226 N N . ASP A 1 543 ? 22.577 3.716 -13.913 1.00 84.00 543 ASP A N 1
ATOM 4227 C CA . ASP A 1 543 ? 21.395 4.569 -14.054 1.00 84.00 543 ASP A CA 1
ATOM 4228 C C . ASP A 1 543 ? 20.165 3.985 -13.337 1.00 84.00 543 ASP A C 1
ATOM 4230 O O . ASP A 1 543 ? 19.162 4.669 -13.164 1.00 84.00 543 ASP A O 1
ATOM 4234 N N . TYR A 1 544 ? 20.246 2.720 -12.911 1.00 81.06 544 TYR A N 1
ATOM 4235 C CA . TYR A 1 544 ? 19.220 2.031 -12.130 1.00 81.06 544 TYR A CA 1
ATOM 4236 C C . TYR A 1 544 ? 19.510 2.040 -10.619 1.00 81.06 544 TYR A C 1
ATOM 4238 O O . TYR A 1 544 ? 18.756 1.426 -9.860 1.00 81.06 544 TYR A O 1
ATOM 4246 N N . ASN A 1 545 ? 20.605 2.681 -10.181 1.00 76.56 545 ASN A N 1
ATOM 4247 C CA . ASN A 1 545 ? 20.943 2.806 -8.767 1.00 76.56 545 ASN A CA 1
ATOM 4248 C C . ASN A 1 545 ? 20.003 3.817 -8.088 1.00 76.56 545 ASN A C 1
ATOM 4250 O O . ASN A 1 545 ? 19.977 4.983 -8.497 1.00 76.56 545 ASN A O 1
ATOM 4254 N N . PRO A 1 546 ? 19.281 3.422 -7.023 1.00 63.41 546 PRO A N 1
ATOM 4255 C CA . PRO A 1 546 ? 18.398 4.325 -6.286 1.00 63.41 546 PRO A CA 1
ATOM 4256 C C . PRO A 1 546 ? 19.063 5.553 -5.692 1.00 63.41 546 PRO A C 1
ATOM 4258 O O . PRO A 1 546 ? 18.385 6.541 -5.433 1.00 63.41 546 PRO A O 1
ATOM 4261 N N . GLN A 1 547 ? 20.369 5.502 -5.452 1.00 65.94 547 GLN A N 1
ATOM 4262 C CA . GLN A 1 547 ? 21.065 6.608 -4.804 1.00 65.94 547 GLN A CA 1
ATOM 4263 C C . GLN A 1 547 ? 21.499 7.709 -5.776 1.00 65.94 547 GLN A C 1
ATOM 4265 O O . GLN A 1 547 ? 21.646 8.853 -5.354 1.00 65.94 547 GLN A O 1
ATOM 4270 N N . ASP A 1 548 ? 21.681 7.380 -7.057 1.00 60.62 548 ASP A N 1
ATOM 4271 C CA . ASP A 1 548 ? 22.341 8.270 -8.022 1.00 60.62 548 ASP A CA 1
ATOM 4272 C C . ASP A 1 548 ? 21.374 8.903 -9.028 1.00 60.62 548 ASP A C 1
ATOM 4274 O O . ASP A 1 548 ? 21.710 9.894 -9.682 1.00 60.62 548 ASP A O 1
ATOM 4278 N N . ALA A 1 549 ? 20.178 8.338 -9.192 1.00 55.06 549 ALA A N 1
ATOM 4279 C CA . ALA A 1 549 ? 19.260 8.783 -10.224 1.00 55.06 549 ALA A 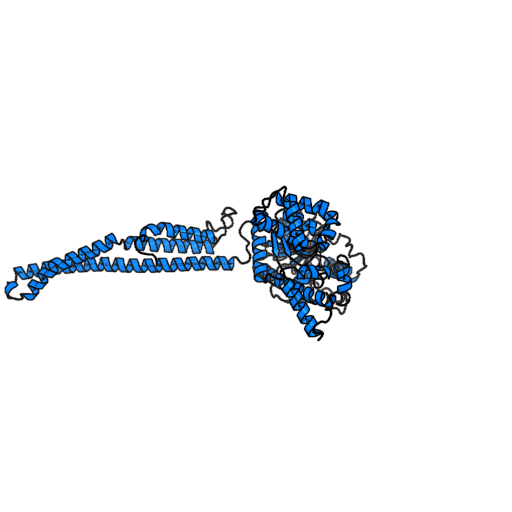CA 1
ATOM 4280 C C . ALA A 1 549 ? 18.311 9.892 -9.720 1.00 55.06 549 ALA A C 1
ATOM 4282 O O . ALA A 1 549 ? 17.817 9.835 -8.593 1.00 55.06 549 ALA A O 1
ATOM 4283 N N . PRO A 1 550 ? 18.025 10.916 -10.550 1.00 57.19 550 PRO A N 1
ATOM 4284 C CA . PRO A 1 550 ? 17.079 11.965 -10.193 1.00 57.19 550 PRO A CA 1
ATOM 4285 C C . PRO A 1 550 ? 15.716 11.340 -9.881 1.00 57.19 550 PRO A C 1
ATOM 4287 O O . PRO A 1 550 ? 15.243 10.474 -10.619 1.00 57.19 550 PRO A O 1
ATOM 4290 N N . GLU A 1 551 ? 15.091 11.817 -8.803 1.00 50.25 551 GLU A N 1
ATOM 4291 C CA . GLU A 1 551 ? 13.890 11.302 -8.113 1.00 50.25 551 GLU A CA 1
ATOM 4292 C C . GLU A 1 551 ? 12.683 10.965 -9.024 1.00 50.25 551 GLU A C 1
ATOM 4294 O O . GLU A 1 551 ? 11.740 10.310 -8.598 1.00 50.25 551 GLU A O 1
ATOM 4299 N N . GLN A 1 552 ? 12.698 11.397 -10.289 1.00 48.12 552 GLN A N 1
ATOM 4300 C CA . GLN A 1 552 ? 11.646 11.166 -11.287 1.00 48.12 552 GLN A CA 1
ATOM 4301 C C . GLN A 1 552 ? 11.966 10.066 -12.318 1.00 48.12 552 GLN A C 1
ATOM 4303 O O . GLN A 1 552 ? 11.060 9.616 -13.016 1.00 48.12 552 GLN A O 1
ATOM 4308 N N . ALA A 1 553 ? 13.222 9.623 -12.443 1.00 51.03 553 ALA A N 1
ATOM 4309 C CA . ALA A 1 553 ? 13.656 8.670 -13.475 1.00 51.03 553 ALA A CA 1
ATOM 4310 C C . ALA A 1 553 ? 14.171 7.334 -12.913 1.00 51.03 553 ALA A C 1
ATOM 4312 O O . ALA A 1 553 ? 14.225 6.346 -13.639 1.00 51.03 553 ALA A O 1
ATOM 4313 N N . ALA A 1 554 ? 14.510 7.286 -11.626 1.00 47.62 554 ALA A N 1
ATOM 4314 C CA . ALA A 1 554 ? 15.397 6.281 -11.050 1.00 47.62 554 ALA A CA 1
ATOM 4315 C C . ALA A 1 554 ? 14.921 4.816 -11.101 1.00 47.62 554 ALA A C 1
ATOM 4317 O O . ALA A 1 554 ? 15.749 3.908 -11.077 1.00 47.62 554 ALA A O 1
ATOM 4318 N N . HIS A 1 555 ? 13.615 4.542 -11.210 1.00 58.44 555 HIS A N 1
ATOM 4319 C CA . HIS A 1 555 ? 13.109 3.190 -10.913 1.00 58.44 555 HIS A CA 1
ATOM 4320 C C . HIS A 1 555 ? 12.071 2.619 -11.859 1.00 58.44 555 HIS A C 1
ATOM 4322 O O . HIS A 1 555 ? 11.477 1.582 -11.561 1.00 58.44 555 HIS A O 1
ATOM 4328 N N . SER A 1 556 ? 11.839 3.242 -13.009 1.00 66.31 556 SER A N 1
ATOM 4329 C CA . SER A 1 556 ? 10.779 2.742 -13.873 1.00 66.31 556 SER A CA 1
ATOM 4330 C C . SER A 1 556 ? 11.290 1.623 -14.792 1.00 66.31 556 SER A C 1
ATOM 4332 O O . SER A 1 556 ? 12.296 1.784 -15.485 1.00 66.31 556 SER A O 1
ATOM 4334 N N . PRO A 1 557 ? 10.554 0.508 -14.905 1.00 76.44 557 PRO A N 1
ATOM 4335 C CA . PRO A 1 557 ? 10.675 -0.408 -16.035 1.00 76.44 557 PRO A CA 1
ATOM 4336 C C . PRO A 1 557 ? 10.583 0.305 -17.404 1.00 76.44 557 PRO A C 1
ATOM 4338 O O . PRO A 1 557 ? 11.108 -0.187 -18.402 1.00 76.44 557 PRO A O 1
ATOM 4341 N N . ALA A 1 558 ? 10.016 1.518 -17.440 1.00 78.62 558 ALA A N 1
ATOM 4342 C CA . ALA A 1 558 ? 10.034 2.399 -18.601 1.00 78.62 558 ALA A CA 1
ATOM 4343 C C . ALA A 1 558 ? 11.441 2.905 -18.984 1.00 78.62 558 ALA A C 1
ATOM 4345 O O . ALA A 1 558 ? 11.682 3.113 -20.170 1.00 78.62 558 ALA A O 1
ATOM 4346 N N . MET A 1 559 ? 12.394 3.049 -18.051 1.00 84.19 559 MET A N 1
ATOM 4347 C CA . MET A 1 559 ? 13.795 3.347 -18.399 1.00 84.19 559 MET A CA 1
ATOM 4348 C C . MET A 1 559 ? 14.460 2.181 -19.123 1.00 84.19 559 MET A C 1
ATOM 4350 O O . MET A 1 559 ? 15.099 2.400 -20.150 1.00 84.19 559 MET A O 1
ATOM 4354 N N . LEU A 1 560 ? 14.265 0.947 -18.642 1.00 87.25 560 LEU A N 1
ATOM 4355 C CA . LEU A 1 560 ? 14.751 -0.245 -19.340 1.00 87.25 560 LEU A CA 1
ATOM 4356 C C . LEU A 1 560 ? 14.126 -0.324 -20.741 1.00 87.25 560 LEU A C 1
ATOM 4358 O O . LEU A 1 560 ? 14.846 -0.463 -21.727 1.00 87.25 560 LEU A O 1
ATOM 4362 N N . ALA A 1 561 ? 12.806 -0.144 -20.847 1.00 86.00 561 ALA A N 1
ATOM 4363 C CA . ALA A 1 561 ? 12.108 -0.126 -22.131 1.00 86.00 561 ALA A CA 1
ATOM 4364 C C . ALA A 1 561 ? 12.613 0.993 -23.065 1.00 86.00 561 ALA A C 1
ATOM 4366 O O . ALA A 1 561 ? 12.812 0.761 -24.256 1.00 86.00 561 ALA A O 1
ATOM 4367 N N . SER A 1 562 ? 12.877 2.190 -22.534 1.00 88.50 562 SER A N 1
ATOM 4368 C CA . SER A 1 562 ? 13.424 3.331 -23.279 1.00 88.50 562 SER A CA 1
ATOM 4369 C C . SER A 1 562 ? 14.845 3.061 -23.779 1.00 88.50 562 SER A C 1
ATOM 4371 O O . SER A 1 562 ? 15.135 3.259 -24.958 1.00 88.50 562 SER A O 1
ATOM 4373 N N . ASN A 1 563 ? 15.722 2.537 -22.919 1.00 90.94 563 ASN A N 1
ATOM 4374 C CA . ASN A 1 563 ? 17.090 2.178 -23.287 1.00 90.94 563 ASN A CA 1
ATOM 4375 C C . ASN A 1 563 ? 17.115 1.077 -24.351 1.00 90.94 563 ASN A C 1
ATOM 4377 O O . ASN A 1 563 ? 17.852 1.198 -25.329 1.00 90.94 563 ASN A O 1
ATOM 4381 N N . ILE A 1 564 ? 16.267 0.058 -24.213 1.00 90.44 564 ILE A N 1
ATOM 4382 C CA . ILE A 1 564 ? 16.099 -1.000 -25.215 1.00 90.44 564 ILE A CA 1
ATOM 4383 C C . ILE A 1 564 ? 15.569 -0.425 -26.533 1.00 90.44 564 ILE A C 1
ATOM 4385 O O . ILE A 1 564 ? 16.123 -0.709 -27.593 1.00 90.44 564 ILE A O 1
ATOM 4389 N N . SER A 1 565 ? 14.552 0.438 -26.483 1.00 88.12 565 SER A N 1
ATOM 4390 C CA . SER A 1 565 ? 14.009 1.119 -27.664 1.00 88.12 565 SER A CA 1
ATOM 4391 C C . SER A 1 565 ? 15.067 1.979 -28.362 1.00 88.12 565 SER A C 1
ATOM 4393 O O . SER A 1 565 ? 15.177 1.961 -29.585 1.00 88.12 565 SER A O 1
ATOM 4395 N N . ARG A 1 566 ? 15.926 2.665 -27.598 1.00 91.44 566 ARG A N 1
ATOM 4396 C CA . ARG A 1 566 ? 17.060 3.430 -28.129 1.00 91.44 566 ARG A CA 1
ATOM 4397 C C . ARG A 1 566 ? 18.081 2.526 -28.820 1.00 91.44 566 ARG A C 1
ATOM 4399 O O . ARG A 1 566 ? 18.510 2.861 -29.920 1.00 91.44 566 ARG A O 1
ATOM 4406 N N . ILE A 1 567 ? 18.442 1.390 -28.217 1.00 91.50 567 ILE A N 1
ATOM 4407 C CA . ILE A 1 567 ? 19.328 0.386 -28.839 1.00 91.50 567 ILE A CA 1
ATOM 4408 C C . ILE A 1 567 ? 18.706 -0.144 -30.138 1.00 91.50 567 ILE A C 1
ATOM 4410 O O . ILE A 1 567 ? 19.396 -0.333 -31.134 1.00 91.50 567 ILE A O 1
ATOM 4414 N N . TYR A 1 568 ? 17.391 -0.339 -30.166 1.00 87.62 568 TYR A N 1
ATOM 4415 C CA . TYR A 1 568 ? 16.701 -0.762 -31.379 1.00 87.62 568 TYR A CA 1
ATOM 4416 C C . TYR A 1 568 ? 16.668 0.341 -32.449 1.00 87.62 568 TYR A C 1
ATOM 4418 O O . TYR A 1 568 ? 16.874 0.088 -33.636 1.00 87.62 568 TYR A O 1
ATOM 4426 N N . GLY A 1 569 ? 16.462 1.592 -32.035 1.00 88.06 569 GLY A N 1
ATOM 4427 C CA . GLY A 1 569 ? 16.462 2.756 -32.915 1.00 88.06 569 GLY A CA 1
ATOM 4428 C C . GLY A 1 569 ? 17.804 2.985 -33.610 1.00 88.06 569 GLY A C 1
ATOM 4429 O O . GLY A 1 569 ? 17.818 3.368 -34.779 1.00 88.06 569 GLY A O 1
ATOM 4430 N N . THR A 1 570 ? 18.932 2.698 -32.948 1.00 90.62 570 THR A N 1
ATOM 4431 C CA . THR A 1 570 ? 20.263 2.831 -33.569 1.00 90.62 570 THR A CA 1
ATOM 4432 C C . THR A 1 570 ? 20.508 1.794 -34.661 1.00 90.62 570 THR A C 1
ATOM 4434 O O . THR A 1 570 ? 21.213 2.091 -35.624 1.00 90.62 570 THR A O 1
ATOM 4437 N N . ILE A 1 571 ? 19.905 0.605 -34.559 1.00 90.31 571 ILE A N 1
ATOM 4438 C CA . ILE A 1 571 ? 20.048 -0.450 -35.570 1.00 90.31 571 ILE A CA 1
ATOM 4439 C C . ILE A 1 571 ? 18.960 -0.414 -36.645 1.00 90.31 571 ILE A C 1
ATOM 4441 O O . ILE A 1 571 ? 19.169 -0.972 -37.718 1.00 90.31 571 ILE A O 1
ATOM 4445 N N . ALA A 1 572 ? 17.824 0.252 -36.410 1.00 86.19 572 ALA A N 1
ATOM 4446 C CA . ALA A 1 572 ? 16.694 0.295 -37.345 1.00 86.19 572 ALA A CA 1
ATOM 4447 C C . ALA A 1 572 ? 17.101 0.741 -38.765 1.00 86.19 572 ALA A C 1
ATOM 4449 O O . ALA A 1 572 ? 16.600 0.202 -39.754 1.00 86.19 572 ALA A O 1
ATOM 4450 N N . GLY A 1 573 ? 18.080 1.647 -38.871 1.00 84.19 573 GLY A N 1
ATOM 4451 C CA . GLY A 1 573 ? 18.662 2.088 -40.143 1.00 84.19 573 GLY A CA 1
ATOM 4452 C C . GLY A 1 573 ? 19.273 0.964 -40.990 1.00 84.19 573 GLY A C 1
ATOM 4453 O O . GLY A 1 573 ? 19.171 0.994 -42.215 1.00 84.19 573 GLY A O 1
ATOM 4454 N N . GLU A 1 574 ? 19.844 -0.062 -40.358 1.00 83.06 574 GLU A N 1
ATOM 4455 C CA . GLU A 1 574 ? 20.432 -1.225 -41.039 1.00 83.06 574 GLU A CA 1
ATOM 4456 C C . GLU A 1 574 ? 19.364 -2.228 -41.517 1.00 83.06 574 GLU A C 1
ATOM 4458 O O . GLU A 1 574 ? 19.632 -3.062 -42.387 1.00 83.06 574 GLU A O 1
ATOM 4463 N N . PHE A 1 575 ? 18.139 -2.133 -40.986 1.00 79.56 575 PHE A N 1
ATOM 4464 C CA . PHE A 1 575 ? 17.032 -3.052 -41.262 1.00 79.56 575 PHE A CA 1
ATOM 4465 C C . PHE A 1 575 ? 15.926 -2.468 -42.146 1.00 79.56 575 PHE A C 1
ATOM 4467 O O . PHE A 1 575 ? 15.034 -3.203 -42.555 1.00 79.56 575 PHE A O 1
ATOM 4474 N N . HIS A 1 576 ? 15.991 -1.186 -42.514 1.00 62.00 576 HIS A N 1
ATOM 4475 C CA . HIS A 1 576 ? 14.909 -0.463 -43.201 1.00 62.00 576 HIS A CA 1
ATOM 4476 C C . HIS A 1 576 ? 14.443 -1.024 -44.565 1.00 62.00 576 HIS A C 1
ATOM 4478 O O . HIS A 1 576 ? 13.441 -0.549 -45.097 1.00 62.00 576 HIS A O 1
ATOM 4484 N N . HIS A 1 577 ? 15.115 -2.035 -45.125 1.00 57.38 577 HIS A N 1
ATOM 4485 C CA . HIS A 1 577 ? 14.735 -2.666 -46.395 1.00 57.38 577 HIS A CA 1
ATOM 4486 C C . HIS A 1 577 ? 14.333 -4.143 -46.306 1.00 57.38 577 HIS A C 1
ATOM 4488 O O . HIS A 1 577 ? 13.770 -4.651 -47.271 1.00 57.38 577 HIS A O 1
ATOM 4494 N N . ASP A 1 578 ? 14.543 -4.804 -45.167 1.00 53.88 578 ASP A N 1
ATOM 4495 C CA . ASP A 1 578 ? 14.068 -6.169 -44.930 1.00 53.88 578 ASP A CA 1
ATOM 4496 C C . ASP A 1 578 ? 13.082 -6.101 -43.763 1.00 53.88 578 ASP A C 1
ATOM 4498 O O . ASP A 1 578 ? 13.469 -5.778 -42.642 1.00 53.88 578 ASP A O 1
ATOM 4502 N N . SER A 1 579 ? 11.796 -6.339 -44.023 1.00 43.06 579 SER A N 1
ATOM 4503 C CA . SER A 1 579 ? 10.754 -6.278 -42.995 1.00 43.06 579 SER A CA 1
ATOM 4504 C C . SER A 1 579 ? 11.140 -7.131 -41.782 1.00 43.06 579 SER A C 1
ATOM 4506 O O . SER A 1 579 ? 11.303 -8.343 -41.902 1.00 43.06 579 SER A O 1
ATOM 4508 N N . LEU A 1 580 ? 11.259 -6.486 -40.620 1.00 46.56 580 LEU A N 1
ATOM 4509 C CA . LEU A 1 580 ? 11.539 -7.072 -39.301 1.00 46.56 580 LEU A CA 1
ATOM 4510 C C . LEU A 1 580 ? 10.344 -7.857 -38.711 1.00 46.56 580 LEU A C 1
ATOM 4512 O O . LEU A 1 580 ? 10.202 -7.933 -37.492 1.00 46.56 580 LEU A O 1
ATOM 4516 N N . TYR A 1 581 ? 9.496 -8.428 -39.571 1.00 38.06 581 TYR A N 1
ATOM 4517 C CA . TYR A 1 581 ? 8.370 -9.283 -39.193 1.00 38.06 581 TYR A CA 1
ATOM 4518 C C . TYR A 1 581 ? 8.693 -10.754 -39.426 1.00 38.06 581 TYR A C 1
ATOM 4520 O O . TYR A 1 581 ? 9.135 -11.092 -40.550 1.00 38.06 581 TYR A O 1
#

InterPro domains:
  IPR025325 Protein of unknown function DUF4231 [PF14015] (436-551)

Radius of gyration: 36.43 Å; chains: 1; bounding box: 92×66×121 Å